Protein AF-A0AAQ4CU44-F1 (afdb_monomer)

Foldseek 3Di:
DKDKDKDWFFQAFAQAWDKIKIKIKIWFPDWDFDAAFEEEEEAEQAPQQQAWDADPVQPVQFDPWDAFLNDIGGDHDPVSVVVIDGRQLVLVLVLLLVVLVPDDQRYFYWYWYDFPDIHTLDDRHGSVVVNVSSVVDDHDYSAGQPQVNQQPDDAGLEYEYEDAHEHPDDDDQRDEHLHAYEYEHEADRYDQVVVLVVCQSRLHAYDYDPGSPCVNVVCCVVPPRIFRWASKWKAKDFPFDKAWLLHDDGRGRLGTHRGMWMTMIITTGGGQDWFWGMKMKIWTDDPNDIDIDIDTDTHGHAPDDVSRVVRGDVLSVLVNVLSNLLSVDDLVCPVVSLVSLCVSCVVNVDPVSNVLSVQLVVCHPPRNSNSNSSSVVSTD

Nearest PDB structures (foldseek):
  5a8j-assembly1_A-2  TM=8.311E-01  e=3.340E-29  Sulfolobus acidocaldarius
  4fx5-assembly1_A  TM=6.709E-01  e=7.670E-15  Catenulispora acidiphila DSM 44928
  7w6b-assembly1_A  TM=4.191E-01  e=3.645E-10  Streptococcus oralis ATCC 35037
  3mnm-assembly1_A  TM=6.272E-01  e=7.470E-02  Saccharomyces cerevisiae
  1gyv-assembly1_A  TM=5.325E-01  e=1.040E+00  Mus musculus

InterPro domains:
  IPR002035 von Willebrand factor, type A [PS50234] (38-223)
  IPR002035 von Willebrand factor, type A [SM00327] (36-227)
  IPR036465 von Willebrand factor A-like domain superfamily [G3DSA:3.40.50.410] (29-227)
  IPR036465 von Willebrand factor A-like domain superfamily [SSF53300] (36-224)
  IPR040929 Archaellum regulatory network B, C-terminal [PF18677] (335-380)

Mean predicted aligned error: 5.42 Å

Radius of gyration: 23.3 Å; Cα contacts (8 Å, |Δi|>4): 833; chains: 1; bounding box: 64×40×64 Å

Structure (mmCIF, N/CA/C/O backbone):
data_AF-A0AAQ4CU44-F1
#
_entry.id   AF-A0AAQ4CU44-F1
#
loop_
_atom_site.group_PDB
_atom_site.id
_atom_site.type_symbol
_atom_site.label_atom_id
_atom_site.label_alt_id
_atom_site.label_comp_id
_atom_site.label_asym_id
_atom_site.label_entity_id
_atom_site.label_seq_id
_atom_site.pdbx_PDB_ins_code
_atom_site.Cartn_x
_atom_site.Cartn_y
_atom_site.Cartn_z
_atom_site.occupancy
_atom_site.B_iso_or_equiv
_atom_site.auth_seq_id
_atom_site.auth_comp_id
_atom_site.auth_asym_id
_atom_site.auth_atom_id
_atom_site.pdbx_PDB_model_num
ATOM 1 N N . MET A 1 1 ? -12.295 -18.521 3.745 1.00 86.75 1 MET A N 1
ATOM 2 C CA . MET A 1 1 ? -13.221 -17.556 4.376 1.00 86.75 1 MET A CA 1
ATOM 3 C C . MET A 1 1 ? -12.389 -16.544 5.151 1.00 86.75 1 MET A C 1
ATOM 5 O O . MET A 1 1 ? -11.305 -16.906 5.614 1.00 86.75 1 MET A O 1
ATOM 9 N N . LEU A 1 2 ? -12.833 -15.290 5.227 1.00 95.06 2 LEU A N 1
ATOM 10 C CA . LEU A 1 2 ? -12.160 -14.257 6.019 1.00 95.06 2 LEU A CA 1
ATOM 11 C C . LEU A 1 2 ? -12.804 -14.137 7.401 1.00 95.06 2 LEU A C 1
ATOM 13 O O . LEU A 1 2 ? -14.016 -14.269 7.537 1.00 95.06 2 LEU A O 1
ATOM 17 N N . ASN A 1 3 ? -11.997 -13.829 8.411 1.00 96.38 3 ASN A N 1
ATOM 18 C CA . ASN A 1 3 ? -12.472 -13.456 9.735 1.00 96.38 3 ASN A CA 1
ATOM 19 C C . ASN A 1 3 ? -12.238 -11.957 9.953 1.00 96.38 3 ASN A C 1
ATOM 21 O O . ASN A 1 3 ? -11.119 -11.468 9.774 1.00 96.38 3 ASN A O 1
ATOM 25 N N . VAL A 1 4 ? -13.297 -11.248 10.345 1.00 97.69 4 VAL A N 1
ATOM 26 C CA . VAL A 1 4 ? -13.304 -9.801 10.583 1.00 97.69 4 VAL A CA 1
ATOM 27 C C . VAL A 1 4 ? -13.591 -9.541 12.058 1.00 97.69 4 VAL A C 1
ATOM 29 O O . VAL A 1 4 ? -14.670 -9.865 12.560 1.00 97.69 4 VAL A O 1
ATOM 32 N N . ILE A 1 5 ? -12.631 -8.926 12.746 1.00 97.56 5 ILE A N 1
ATOM 33 C CA . ILE A 1 5 ? -12.727 -8.548 14.158 1.00 97.56 5 ILE A CA 1
ATOM 34 C C . ILE A 1 5 ? -12.731 -7.026 14.243 1.00 97.56 5 ILE A C 1
ATOM 36 O O . ILE A 1 5 ? -11.793 -6.377 13.786 1.00 97.56 5 ILE A O 1
ATOM 40 N N . VAL A 1 6 ? -13.756 -6.458 14.871 1.00 97.19 6 VAL A N 1
ATOM 41 C CA . VAL A 1 6 ? -13.885 -5.012 15.073 1.00 97.19 6 VAL A CA 1
ATOM 42 C C . VAL A 1 6 ? -13.746 -4.719 16.556 1.00 97.19 6 VAL A C 1
ATOM 44 O O . VAL A 1 6 ? -14.452 -5.299 17.376 1.00 97.19 6 VAL A O 1
ATOM 47 N N . ASN A 1 7 ? -12.824 -3.826 16.899 1.00 96.81 7 ASN A N 1
ATOM 48 C CA . ASN A 1 7 ? -12.624 -3.357 18.264 1.00 96.81 7 ASN A CA 1
ATOM 49 C C . ASN A 1 7 ? -12.673 -1.833 18.282 1.00 96.81 7 ASN A C 1
ATOM 51 O O . ASN A 1 7 ? -12.310 -1.190 17.294 1.00 96.81 7 ASN A O 1
ATOM 55 N N . GLY A 1 8 ? -13.031 -1.254 19.420 1.00 97.19 8 GLY A N 1
ATOM 56 C CA . GLY A 1 8 ? -12.902 0.180 19.608 1.00 97.19 8 GLY A CA 1
ATOM 57 C C . GLY A 1 8 ? -12.552 0.564 21.031 1.00 97.19 8 GLY A C 1
ATOM 58 O O . GLY A 1 8 ? -12.696 -0.231 21.959 1.00 97.19 8 GLY A O 1
ATOM 59 N N . SER A 1 9 ? -12.029 1.778 21.176 1.00 97.75 9 SER A N 1
ATOM 60 C CA . SER A 1 9 ? -11.363 2.231 22.393 1.00 97.75 9 SER A CA 1
ATOM 61 C C . SER A 1 9 ? -12.300 2.453 23.566 1.00 97.75 9 SER A C 1
ATOM 63 O O . SER A 1 9 ? -11.836 2.547 24.694 1.00 97.75 9 SER A O 1
ATOM 65 N N . HIS A 1 10 ? -13.603 2.559 23.323 1.00 97.25 10 HIS A N 1
ATOM 66 C CA . HIS A 1 10 ? -14.595 2.742 24.371 1.00 97.25 10 HIS A CA 1
ATOM 67 C C . HIS A 1 10 ? -15.750 1.763 24.159 1.00 97.25 10 HIS A C 1
ATOM 69 O O . HIS A 1 10 ? -16.191 1.521 23.036 1.00 97.25 10 HIS A O 1
ATOM 75 N N . ARG A 1 11 ? -16.292 1.208 25.243 1.00 95.44 11 ARG A N 1
ATOM 76 C CA . ARG A 1 11 ? -17.598 0.513 25.201 1.00 95.44 11 ARG A CA 1
ATOM 77 C C . ARG A 1 11 ? -18.751 1.426 25.601 1.00 95.44 11 ARG A C 1
ATOM 79 O O . ARG A 1 11 ? -19.916 1.102 25.355 1.00 95.44 11 ARG A O 1
ATOM 86 N N . LYS A 1 12 ? -18.418 2.560 26.224 1.00 97.12 12 LYS A N 1
ATOM 87 C CA . LYS A 1 12 ? -19.369 3.522 26.759 1.00 97.12 12 LYS A CA 1
ATOM 88 C C . LYS A 1 12 ? -19.093 4.945 26.271 1.00 97.12 12 LYS A C 1
ATOM 90 O O . LYS A 1 12 ? -17.936 5.342 26.202 1.00 97.12 12 LYS A O 1
ATOM 95 N N . SER A 1 13 ? -20.139 5.710 25.971 1.00 96.62 13 SER A N 1
ATOM 96 C CA . SER A 1 13 ? -20.081 7.168 25.822 1.00 96.62 13 SER A CA 1
ATOM 97 C C . SER A 1 13 ? -20.330 7.853 27.167 1.00 96.62 13 SER A C 1
ATOM 99 O O . SER A 1 13 ? -20.777 7.216 28.125 1.00 96.62 13 SER A O 1
ATOM 101 N N . TYR A 1 14 ? -20.041 9.151 27.259 1.00 97.12 14 TYR A N 1
ATOM 102 C CA . TYR A 1 14 ? -20.272 9.924 28.478 1.00 97.12 14 TYR A CA 1
ATOM 103 C C . TYR A 1 14 ? -20.708 11.358 28.167 1.00 97.12 14 TYR A C 1
ATOM 105 O O . TYR A 1 14 ? -20.921 11.708 27.010 1.00 97.12 14 TYR A O 1
ATOM 113 N N . ASN A 1 15 ? -20.857 12.198 29.191 1.00 96.56 15 ASN A N 1
ATOM 114 C CA . ASN A 1 15 ? -21.455 13.531 29.092 1.00 96.56 15 ASN A CA 1
ATOM 115 C C . ASN A 1 15 ? -20.561 14.620 28.462 1.00 96.56 15 ASN A C 1
ATOM 117 O O . ASN A 1 15 ? -20.903 15.800 28.532 1.00 96.56 15 ASN A O 1
ATOM 121 N N . PHE A 1 16 ? -19.446 14.246 27.835 1.00 96.50 16 PHE A N 1
ATOM 122 C CA . PHE A 1 16 ? -18.562 15.138 27.086 1.00 96.50 16 PHE A CA 1
ATOM 123 C C . PHE A 1 16 ? -18.152 14.485 25.755 1.00 96.50 16 PHE A C 1
ATOM 125 O O . PHE A 1 16 ? -18.157 13.254 25.663 1.00 96.50 16 PHE A O 1
ATOM 132 N N . PRO A 1 17 ? -17.813 15.274 24.718 1.00 96.94 17 PRO A N 1
ATOM 133 C CA . PRO A 1 17 ? -17.377 14.722 23.442 1.00 96.94 17 PRO A CA 1
ATOM 134 C C . PRO A 1 17 ? -15.972 14.129 23.558 1.00 96.94 17 PRO A C 1
ATOM 136 O O . PRO A 1 17 ? -15.120 14.660 24.272 1.00 96.94 17 PRO A O 1
ATOM 139 N N . PHE A 1 18 ? -15.701 13.051 22.830 1.00 96.69 18 PHE A N 1
ATOM 140 C CA . PHE A 1 18 ? -14.385 12.416 22.832 1.00 96.69 18 PHE A CA 1
ATOM 141 C C . PHE A 1 18 ? -14.091 11.727 21.503 1.00 96.69 18 PHE A C 1
ATOM 143 O O . PHE A 1 18 ? -14.990 11.407 20.727 1.00 96.69 18 PHE A O 1
ATOM 150 N N . ARG A 1 19 ? -12.807 11.466 21.254 1.00 97.50 19 ARG A N 1
ATOM 151 C CA . ARG A 1 19 ? -12.363 10.721 20.079 1.00 97.50 19 ARG A CA 1
ATOM 152 C C . ARG A 1 19 ? -12.442 9.220 20.329 1.00 97.50 19 ARG A C 1
ATOM 154 O O . ARG A 1 19 ? -11.732 8.678 21.179 1.00 97.50 19 ARG A O 1
ATOM 161 N N . TYR A 1 20 ? -13.275 8.545 19.554 1.00 97.94 20 TYR A N 1
ATOM 162 C CA . TYR A 1 20 ? -13.390 7.097 19.538 1.00 97.94 20 TYR A CA 1
ATOM 163 C C . TYR A 1 20 ? -12.433 6.510 18.509 1.00 97.94 20 TYR A C 1
ATOM 165 O O . TYR A 1 20 ? -12.623 6.713 17.316 1.00 97.94 20 TYR A O 1
ATOM 173 N N . PHE A 1 21 ? -11.428 5.758 18.946 1.00 98.44 21 PHE A N 1
ATOM 174 C CA . PHE A 1 21 ? -10.536 5.026 18.049 1.00 98.44 21 PHE A CA 1
ATOM 175 C C . PHE A 1 21 ? -11.109 3.639 17.786 1.00 98.44 21 PHE A C 1
ATOM 177 O O . PHE A 1 21 ? -11.603 2.988 18.704 1.00 98.44 21 PHE A O 1
ATOM 184 N N . PHE A 1 22 ? -11.016 3.163 16.551 1.00 98.12 22 PHE A N 1
ATOM 185 C CA . PHE A 1 22 ? -11.393 1.804 16.186 1.00 98.12 22 PHE A CA 1
ATOM 186 C C . PHE A 1 22 ? -10.262 1.097 15.445 1.00 98.12 22 PHE A C 1
ATOM 188 O O . PHE A 1 22 ? -9.433 1.717 14.774 1.00 98.12 22 PHE A O 1
ATOM 195 N N . ARG A 1 23 ? -10.259 -0.230 15.567 1.00 97.62 23 ARG A N 1
ATOM 196 C CA . ARG A 1 23 ? -9.360 -1.138 14.861 1.00 97.62 23 ARG A CA 1
ATOM 197 C C . ARG A 1 23 ? -10.162 -2.289 14.275 1.00 97.62 23 ARG A C 1
ATOM 199 O O . ARG A 1 23 ? -10.775 -3.060 15.017 1.00 97.62 23 ARG A O 1
ATOM 206 N N . ILE A 1 24 ? -10.087 -2.446 12.961 1.00 98.12 24 ILE A N 1
ATOM 207 C CA . ILE A 1 24 ? -10.631 -3.593 12.234 1.00 98.12 24 ILE A CA 1
ATOM 208 C C . ILE A 1 24 ? -9.457 -4.499 11.872 1.00 98.12 24 ILE A C 1
ATOM 210 O O . ILE A 1 24 ? -8.475 -4.046 11.292 1.00 98.12 24 ILE A O 1
ATOM 214 N N . ILE A 1 25 ? -9.543 -5.772 12.241 1.00 97.31 25 ILE A N 1
ATOM 215 C CA . ILE A 1 25 ? -8.569 -6.803 11.890 1.00 97.31 25 ILE A CA 1
ATOM 216 C C . ILE A 1 25 ? -9.245 -7.756 10.919 1.00 97.31 25 ILE A C 1
ATOM 218 O O . ILE A 1 25 ? -10.275 -8.343 11.252 1.00 97.31 25 ILE A O 1
ATOM 222 N N . ILE A 1 26 ? -8.646 -7.934 9.748 1.00 97.44 26 ILE A N 1
ATOM 223 C CA . ILE A 1 26 ? -9.094 -8.893 8.741 1.00 97.44 26 ILE A CA 1
ATOM 224 C C . ILE A 1 26 ? -7.987 -9.919 8.579 1.00 97.44 26 ILE A C 1
ATOM 226 O O . ILE A 1 26 ? -6.835 -9.555 8.359 1.00 97.44 26 ILE A O 1
ATOM 230 N N . LYS A 1 27 ? -8.315 -11.201 8.716 1.00 96.44 27 LYS A N 1
ATOM 231 C CA . LYS A 1 27 ? -7.350 -12.282 8.504 1.00 96.44 27 LYS A CA 1
ATOM 232 C C . LYS A 1 27 ? -7.992 -13.447 7.759 1.00 96.44 27 LYS A C 1
ATOM 234 O O . LYS A 1 27 ? -9.174 -13.725 7.978 1.00 96.44 27 LYS A O 1
ATOM 239 N N . PRO A 1 28 ? -7.234 -14.152 6.915 1.00 95.81 28 PRO A N 1
ATOM 240 C CA . PRO A 1 28 ? -7.723 -15.368 6.300 1.00 95.81 28 PRO A CA 1
ATOM 241 C C . PRO A 1 28 ? -7.739 -16.521 7.301 1.00 95.81 28 PRO A C 1
ATOM 243 O O . PRO A 1 28 ? -6.828 -16.666 8.115 1.00 95.81 28 PRO A O 1
ATOM 246 N N . GLU A 1 29 ? -8.782 -17.345 7.247 1.00 94.00 29 GLU A N 1
ATOM 247 C CA . GLU A 1 29 ? -8.847 -18.590 8.027 1.00 94.00 29 GLU A CA 1
ATOM 248 C C . GLU A 1 29 ? -8.152 -19.747 7.314 1.00 94.00 29 GLU A C 1
ATOM 250 O O . GLU A 1 29 ? -7.602 -20.635 7.953 1.00 94.00 29 GLU A O 1
ATOM 255 N N . ASN A 1 30 ? -8.166 -19.711 5.983 1.00 93.06 30 ASN A N 1
ATOM 256 C CA . ASN A 1 30 ? -7.519 -20.676 5.111 1.00 93.06 30 ASN A CA 1
ATOM 257 C C . ASN A 1 30 ? -6.812 -19.921 3.991 1.00 93.06 30 ASN A C 1
ATOM 259 O O . ASN A 1 30 ? -7.290 -18.868 3.558 1.00 93.06 30 ASN A O 1
ATOM 263 N N . LEU A 1 31 ? -5.704 -20.483 3.519 1.00 94.12 31 LEU A N 1
ATOM 264 C CA . LEU A 1 31 ? -4.998 -20.004 2.342 1.00 94.12 31 LEU A CA 1
ATOM 265 C C . LEU A 1 31 ? -5.213 -20.980 1.187 1.00 94.12 31 LEU A C 1
ATOM 267 O O . LEU A 1 31 ? -5.265 -22.194 1.384 1.00 94.12 31 LEU A O 1
ATOM 271 N N . TYR A 1 32 ? -5.304 -20.436 -0.015 1.00 91.31 32 TYR A N 1
ATOM 272 C CA . TYR A 1 32 ? -5.484 -21.164 -1.260 1.00 91.31 32 TYR A CA 1
ATOM 273 C C . TYR A 1 32 ? -4.386 -20.752 -2.224 1.00 91.31 32 TYR A C 1
ATOM 275 O O . TYR A 1 32 ? -3.875 -19.634 -2.152 1.00 91.31 32 TYR A O 1
ATOM 283 N N . ARG A 1 33 ? -4.029 -21.645 -3.144 1.00 90.12 33 ARG A N 1
ATOM 284 C CA . ARG A 1 33 ? -3.106 -21.286 -4.215 1.00 90.12 33 ARG A CA 1
ATOM 285 C C . ARG A 1 33 ? -3.721 -20.161 -5.052 1.00 90.12 33 ARG A C 1
ATOM 287 O O . ARG A 1 33 ? -4.894 -20.230 -5.412 1.00 90.12 33 ARG A O 1
ATOM 294 N N . ARG A 1 34 ? -2.934 -19.128 -5.332 1.00 88.06 34 ARG A N 1
ATOM 295 C CA . ARG A 1 34 ? -3.282 -17.985 -6.177 1.00 88.06 34 ARG A CA 1
ATOM 296 C C . ARG A 1 34 ? -3.468 -18.468 -7.618 1.00 88.06 34 ARG A C 1
ATOM 298 O O . ARG A 1 34 ? -2.555 -19.074 -8.173 1.00 88.06 34 ARG A O 1
ATOM 305 N N . GLN A 1 35 ? -4.631 -18.192 -8.205 1.00 88.56 35 GLN A N 1
ATOM 306 C CA . GLN A 1 35 ? -4.972 -18.564 -9.583 1.00 88.56 35 GLN A CA 1
ATOM 307 C C . GLN A 1 35 ? -5.684 -17.408 -10.282 1.00 88.56 35 GLN A C 1
ATOM 309 O O . GLN A 1 35 ? -6.350 -16.604 -9.620 1.00 88.56 35 GLN A O 1
ATOM 314 N N . GLY A 1 36 ? -5.557 -17.327 -11.609 1.00 88.12 36 GLY A N 1
ATOM 315 C CA . GLY A 1 36 ? -6.254 -16.338 -12.433 1.00 88.12 36 GLY A CA 1
ATOM 316 C C . GLY A 1 36 ? -5.941 -14.883 -12.082 1.00 88.12 36 GLY A C 1
ATOM 317 O O . GLY A 1 36 ? -6.718 -14.003 -12.434 1.00 88.12 36 GLY A O 1
ATOM 318 N N . THR A 1 37 ? -4.840 -14.628 -11.369 1.00 89.88 37 THR A N 1
ATOM 319 C CA . THR A 1 37 ? -4.434 -13.280 -10.959 1.00 89.88 37 THR A CA 1
ATOM 320 C C . THR A 1 37 ? -3.845 -12.547 -12.147 1.00 89.88 37 THR A C 1
ATOM 322 O O . THR A 1 37 ? -3.004 -13.102 -12.858 1.00 89.88 37 THR A O 1
ATOM 325 N N . HIS A 1 38 ? -4.251 -11.298 -12.335 1.00 93.69 38 HIS A N 1
ATOM 326 C CA . HIS A 1 38 ? -3.621 -10.391 -13.279 1.00 93.69 38 HIS A CA 1
ATOM 327 C C . HIS A 1 38 ? -2.554 -9.555 -12.564 1.00 93.69 38 HIS A C 1
ATOM 329 O O . HIS A 1 38 ? -2.867 -8.793 -11.648 1.00 93.69 38 HIS A O 1
ATOM 335 N N . ILE A 1 39 ? -1.298 -9.710 -12.984 1.00 94.88 39 ILE A N 1
ATOM 336 C CA . ILE A 1 39 ? -0.155 -8.928 -12.507 1.00 94.88 39 ILE A CA 1
ATOM 337 C C . ILE A 1 39 ? 0.258 -7.969 -13.617 1.00 94.88 39 ILE A C 1
ATOM 339 O O . ILE A 1 39 ? 0.541 -8.387 -14.740 1.00 94.88 39 ILE A O 1
ATOM 343 N N . GLU A 1 40 ? 0.328 -6.688 -13.301 1.00 96.31 40 GLU A N 1
ATOM 344 C CA . GLU A 1 40 ? 0.744 -5.658 -14.238 1.00 96.31 40 GLU A CA 1
ATOM 345 C C . GLU A 1 40 ? 2.076 -5.049 -13.814 1.00 96.31 40 GLU A C 1
ATOM 347 O O . GLU A 1 40 ? 2.294 -4.728 -12.648 1.00 96.31 40 GLU A O 1
ATOM 352 N N . ILE A 1 41 ? 2.989 -4.909 -14.769 1.00 97.62 41 ILE A N 1
ATOM 353 C CA . ILE A 1 41 ? 4.314 -4.337 -14.550 1.00 97.62 41 ILE A CA 1
ATOM 354 C C . ILE A 1 41 ? 4.442 -3.100 -15.431 1.00 97.62 41 ILE A C 1
ATOM 356 O O . ILE A 1 41 ? 4.383 -3.198 -16.657 1.00 97.62 41 ILE A O 1
ATOM 360 N N . LEU A 1 42 ? 4.652 -1.947 -14.805 1.00 97.94 42 LEU A N 1
ATOM 361 C CA . LEU A 1 42 ? 5.105 -0.732 -15.464 1.00 97.94 42 LEU A CA 1
ATOM 362 C C . LEU A 1 42 ? 6.607 -0.600 -15.278 1.00 97.94 42 LEU A C 1
ATOM 364 O O . LEU A 1 42 ? 7.091 -0.391 -14.165 1.00 97.94 42 LEU A O 1
ATOM 368 N N . LEU A 1 43 ? 7.330 -0.711 -16.382 1.00 98.31 43 LEU A N 1
ATOM 369 C CA . LEU A 1 43 ? 8.771 -0.560 -16.424 1.00 98.31 43 LEU A CA 1
ATOM 370 C C . LEU A 1 43 ? 9.125 0.788 -17.042 1.00 98.31 43 LEU A C 1
ATOM 372 O O . LEU A 1 43 ? 8.837 1.035 -18.215 1.00 98.31 43 LEU A O 1
ATOM 376 N N . ASP A 1 44 ? 9.766 1.643 -16.259 1.00 98.00 44 ASP A N 1
ATOM 377 C CA . ASP A 1 44 ? 10.384 2.849 -16.786 1.00 98.00 44 ASP A CA 1
ATOM 378 C C . ASP A 1 44 ? 11.498 2.469 -17.768 1.00 98.00 44 ASP A C 1
ATOM 380 O O . ASP A 1 44 ? 12.320 1.582 -17.514 1.00 98.00 44 ASP A O 1
ATOM 384 N N . THR A 1 45 ? 11.485 3.116 -18.924 1.00 97.56 45 THR A N 1
ATOM 385 C CA . THR A 1 45 ? 12.448 2.922 -20.011 1.00 97.56 45 THR A CA 1
ATOM 386 C C . THR A 1 45 ? 13.062 4.237 -20.468 1.00 97.56 45 THR A C 1
ATOM 388 O O . THR A 1 45 ? 13.718 4.244 -21.517 1.00 97.56 45 THR A O 1
ATOM 391 N N . SER A 1 46 ? 12.862 5.315 -19.700 1.00 95.94 46 SER A N 1
ATOM 392 C CA . SER A 1 46 ? 13.481 6.620 -19.919 1.00 95.94 46 SER A CA 1
ATOM 393 C C . SER A 1 46 ? 15.003 6.514 -20.020 1.00 95.94 46 SER A C 1
ATOM 395 O O . SER A 1 46 ? 15.610 5.524 -19.600 1.00 95.94 46 SER A O 1
ATOM 397 N N . GLU A 1 47 ? 15.643 7.520 -20.617 1.00 91.38 47 GLU A N 1
ATOM 398 C CA . GLU A 1 47 ? 17.078 7.482 -20.911 1.00 91.38 47 GLU A CA 1
ATOM 399 C C . GLU A 1 47 ? 17.930 7.155 -19.666 1.00 91.38 47 GLU A C 1
ATOM 401 O O . GLU A 1 47 ? 18.869 6.365 -19.781 1.00 91.38 47 GLU A O 1
ATOM 406 N N . SER A 1 48 ? 17.562 7.651 -18.474 1.00 90.06 48 SER A N 1
ATOM 407 C CA . SER A 1 48 ? 18.251 7.393 -17.194 1.00 90.06 48 SER A CA 1
ATOM 408 C C . SER A 1 48 ? 18.381 5.905 -16.853 1.00 90.06 48 SER A C 1
ATOM 410 O O . SER A 1 48 ? 19.442 5.466 -16.397 1.00 90.06 48 SER A O 1
ATOM 412 N N . MET A 1 49 ? 17.365 5.096 -17.167 1.00 93.19 49 MET A N 1
ATOM 413 C CA . MET A 1 49 ? 17.362 3.652 -16.910 1.00 93.19 49 MET A CA 1
ATOM 414 C C . MET A 1 49 ? 18.437 2.902 -17.712 1.00 93.19 49 MET A C 1
ATOM 416 O O . MET A 1 49 ? 18.872 1.816 -17.314 1.00 93.19 49 MET A O 1
ATOM 420 N N . TRP A 1 50 ? 18.889 3.459 -18.839 1.00 91.00 50 TRP A N 1
ATOM 421 C CA . TRP A 1 50 ? 19.846 2.822 -19.753 1.00 91.00 50 TRP A CA 1
ATOM 422 C C . TRP A 1 50 ? 21.303 3.135 -19.446 1.00 91.00 50 TRP A C 1
ATOM 424 O O . TRP A 1 50 ? 22.187 2.571 -20.099 1.00 91.00 50 TRP A O 1
ATOM 434 N N . TYR A 1 51 ? 21.560 3.990 -18.461 1.0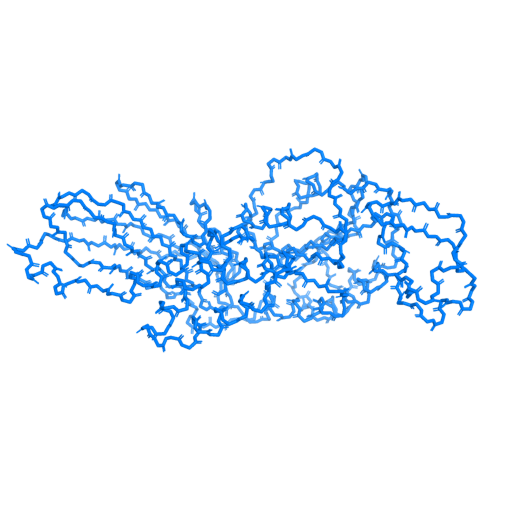0 82.19 51 TYR A N 1
ATOM 435 C CA . TYR A 1 51 ? 22.909 4.342 -18.065 1.00 82.19 51 TYR A CA 1
ATOM 436 C C . TYR A 1 51 ? 23.368 3.563 -16.844 1.00 82.19 51 TYR A C 1
ATOM 438 O O . TYR A 1 51 ? 22.611 3.222 -15.932 1.00 82.19 51 TYR A O 1
ATOM 446 N N . SER A 1 52 ? 24.657 3.264 -16.860 1.00 78.75 52 SER A N 1
ATOM 447 C CA . SER A 1 52 ? 25.345 2.653 -15.743 1.00 78.75 52 SER A CA 1
ATOM 448 C C . SER A 1 52 ? 25.847 3.724 -14.778 1.00 78.75 52 SER A C 1
ATOM 450 O O . SER A 1 52 ? 26.387 4.743 -15.201 1.00 78.75 52 SER A O 1
ATOM 452 N N . GLU A 1 53 ? 25.718 3.474 -13.476 1.00 72.88 53 GLU A N 1
ATOM 453 C CA . GLU A 1 53 ? 26.278 4.358 -12.451 1.00 72.88 53 GLU A CA 1
ATOM 454 C C . GLU A 1 53 ? 27.783 4.142 -12.311 1.00 72.88 53 GLU A C 1
ATOM 456 O O . GLU A 1 53 ? 28.238 3.043 -11.982 1.00 72.88 53 GLU A O 1
ATOM 461 N N . ILE A 1 54 ? 28.548 5.209 -12.528 1.00 72.12 54 ILE A N 1
ATOM 462 C CA . ILE A 1 54 ? 30.008 5.176 -12.558 1.00 72.12 54 ILE A CA 1
ATOM 463 C C . ILE A 1 54 ? 30.550 5.438 -11.154 1.00 72.12 54 ILE A C 1
ATOM 465 O O . ILE A 1 54 ? 30.160 6.430 -10.530 1.00 72.12 54 ILE A O 1
ATOM 469 N N . PRO A 1 55 ? 31.456 4.589 -10.636 1.00 73.50 55 PRO A N 1
ATOM 470 C CA . PRO A 1 55 ? 32.060 4.835 -9.336 1.00 73.50 55 PRO A CA 1
ATOM 471 C C . PRO A 1 55 ? 32.793 6.191 -9.308 1.00 73.50 55 PRO A C 1
ATOM 473 O O . PRO A 1 55 ? 33.462 6.533 -10.287 1.00 73.50 55 PRO A O 1
ATOM 476 N N . PRO A 1 56 ? 32.729 6.955 -8.198 1.00 77.44 56 PRO A N 1
ATOM 477 C CA . PRO A 1 56 ? 33.314 8.298 -8.119 1.00 77.44 56 PRO A CA 1
ATOM 478 C C . PRO A 1 56 ? 34.802 8.361 -8.484 1.00 77.44 56 PRO A C 1
ATOM 480 O O . PRO A 1 56 ? 35.255 9.330 -9.086 1.00 77.44 56 PRO A O 1
ATOM 483 N N . GLU A 1 57 ? 35.558 7.308 -8.169 1.00 80.19 57 GLU A N 1
ATOM 484 C CA . GLU A 1 57 ? 36.982 7.169 -8.504 1.00 80.19 57 GLU A CA 1
ATOM 485 C C . GLU A 1 57 ? 37.271 7.132 -10.017 1.00 80.19 57 GLU A C 1
ATOM 487 O O . GLU A 1 57 ? 38.393 7.424 -10.429 1.00 80.19 57 GLU A O 1
ATOM 492 N N . TYR A 1 58 ? 36.262 6.834 -10.847 1.00 80.44 58 TYR A N 1
ATOM 493 C CA . TYR A 1 58 ? 36.362 6.844 -12.308 1.00 80.44 58 TYR A CA 1
ATOM 494 C C . TYR A 1 58 ? 35.624 8.019 -12.966 1.00 80.44 58 TYR A C 1
ATOM 496 O O . TYR A 1 58 ? 35.655 8.143 -14.190 1.00 80.44 58 TYR A O 1
ATOM 504 N N . ALA A 1 59 ? 34.984 8.902 -12.191 1.00 76.62 59 ALA A N 1
ATOM 505 C CA . ALA A 1 59 ? 34.170 9.994 -12.731 1.00 76.62 59 ALA A CA 1
ATOM 506 C C . ALA A 1 59 ? 34.973 10.945 -13.640 1.00 76.62 59 ALA A C 1
ATOM 508 O O . ALA A 1 59 ? 34.458 11.401 -14.657 1.00 76.62 59 ALA A O 1
ATOM 509 N N . SER A 1 60 ? 36.254 11.173 -13.327 1.00 80.56 60 SER A N 1
ATOM 510 C CA . SER A 1 60 ? 37.162 12.041 -14.093 1.00 80.56 60 SER A CA 1
ATOM 511 C C . SER A 1 60 ? 37.512 11.528 -15.494 1.00 80.56 60 SER A C 1
ATOM 513 O O . SER A 1 60 ? 38.057 12.288 -16.292 1.00 80.56 60 SER A O 1
ATOM 515 N N . TYR A 1 61 ? 37.204 10.266 -15.807 1.00 80.50 61 TYR A N 1
ATOM 516 C CA . TYR A 1 61 ? 37.374 9.703 -17.150 1.00 80.50 61 TYR A CA 1
ATOM 517 C C . TYR A 1 61 ? 36.149 9.921 -18.049 1.00 80.50 61 TYR A C 1
ATOM 519 O O . TYR A 1 61 ? 36.170 9.502 -19.206 1.00 80.50 61 TYR A O 1
ATOM 527 N N . GLY A 1 62 ? 35.088 10.545 -17.524 1.00 78.88 62 GLY A N 1
ATOM 528 C CA . GLY A 1 62 ? 33.883 10.873 -18.273 1.00 78.88 62 GLY A CA 1
ATOM 529 C C . GLY A 1 62 ? 34.141 11.954 -19.320 1.00 78.88 62 GLY A C 1
ATOM 530 O O . GLY A 1 62 ? 34.835 12.939 -19.077 1.00 78.88 62 GLY A O 1
ATOM 531 N N . THR A 1 63 ? 33.557 11.774 -20.497 1.00 78.81 63 THR A N 1
ATOM 532 C CA . THR A 1 63 ? 33.570 12.737 -21.605 1.00 78.81 63 THR A CA 1
ATOM 533 C C . THR A 1 63 ? 32.141 12.967 -22.098 1.00 78.81 63 THR A C 1
ATOM 535 O O . THR A 1 63 ? 31.256 12.173 -21.799 1.00 78.81 63 THR A O 1
ATOM 538 N N . ASN A 1 64 ? 31.879 14.064 -22.817 1.00 82.75 64 ASN A N 1
ATOM 539 C CA . ASN A 1 64 ? 30.557 14.357 -23.402 1.00 82.75 64 ASN A CA 1
ATOM 540 C C . ASN A 1 64 ? 29.372 14.300 -22.406 1.00 82.75 64 ASN A C 1
ATOM 542 O O . ASN A 1 64 ? 28.280 13.851 -22.755 1.00 82.75 64 ASN A O 1
ATOM 546 N N . CYS A 1 65 ? 29.588 14.762 -21.170 1.00 82.12 65 CYS A N 1
ATOM 547 C CA . CYS A 1 65 ? 28.602 14.717 -20.091 1.00 82.12 65 CYS A CA 1
ATOM 548 C C . CYS A 1 65 ? 27.342 15.553 -20.377 1.00 82.12 65 CYS A C 1
ATOM 550 O O . CYS A 1 65 ? 27.421 16.667 -20.901 1.00 82.12 65 CYS A O 1
ATOM 552 N N . LYS A 1 66 ? 26.174 15.030 -19.994 1.00 81.56 66 LYS A N 1
ATOM 553 C CA . LYS A 1 66 ? 24.858 15.681 -20.081 1.00 81.56 66 LYS A CA 1
ATOM 554 C C . LYS A 1 66 ? 24.075 15.439 -18.795 1.00 81.56 66 LYS A C 1
ATOM 556 O O . LYS A 1 66 ? 24.227 14.398 -18.173 1.00 81.56 66 LYS A O 1
ATOM 561 N N . VAL A 1 67 ? 23.211 16.375 -18.412 1.00 76.25 67 VAL A N 1
ATOM 562 C CA . VAL A 1 67 ? 22.317 16.197 -17.258 1.00 76.25 67 VAL A CA 1
ATOM 563 C C . VAL A 1 67 ? 20.979 15.639 -17.735 1.00 76.25 67 VAL A C 1
ATOM 565 O O . VAL A 1 67 ? 20.324 16.270 -18.563 1.00 76.25 67 VAL A O 1
ATOM 568 N N . ILE A 1 68 ? 20.582 14.477 -17.213 1.00 70.75 68 ILE A N 1
ATOM 569 C CA . ILE A 1 68 ? 19.307 13.798 -17.492 1.00 70.75 68 ILE A CA 1
ATOM 570 C C . ILE A 1 68 ? 18.689 13.419 -16.139 1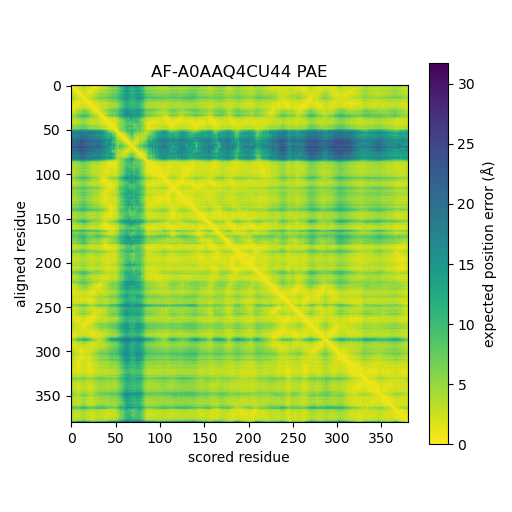.00 70.75 68 ILE A C 1
ATOM 572 O O . ILE A 1 68 ? 19.355 12.810 -15.305 1.00 70.75 68 ILE A O 1
ATOM 576 N N . ASP A 1 69 ? 17.448 13.845 -15.884 1.00 61.38 69 ASP A N 1
ATOM 577 C CA . ASP A 1 69 ? 16.713 13.614 -14.624 1.00 61.38 69 ASP A CA 1
ATOM 578 C C . ASP A 1 69 ? 17.486 13.974 -13.340 1.00 61.38 69 ASP A C 1
ATOM 580 O O . ASP A 1 69 ? 17.364 13.342 -12.292 1.00 61.38 69 ASP A O 1
ATOM 584 N N . GLY A 1 70 ? 18.303 15.031 -13.413 1.00 64.38 70 GLY A N 1
ATOM 585 C CA . GLY A 1 70 ? 19.115 15.517 -12.293 1.00 64.38 70 GLY A CA 1
ATOM 586 C C . GLY A 1 70 ? 20.395 14.712 -12.028 1.00 64.38 70 GLY A C 1
ATOM 587 O O . GLY A 1 70 ? 21.157 15.081 -11.133 1.00 64.38 70 GLY A O 1
ATOM 588 N N . GLY A 1 71 ? 20.661 13.658 -12.805 1.00 66.88 71 GLY A N 1
ATOM 589 C CA . GLY A 1 71 ? 21.935 12.940 -12.835 1.00 66.88 71 GLY A CA 1
ATOM 590 C C . GLY A 1 71 ? 22.834 13.424 -13.975 1.00 66.88 71 GLY A C 1
ATOM 591 O O . GLY A 1 71 ? 22.359 13.680 -15.078 1.00 66.88 71 GLY A O 1
ATOM 592 N N . GLU A 1 72 ? 24.139 13.557 -13.722 1.00 75.38 72 GLU A N 1
ATOM 593 C CA . GLU A 1 72 ? 25.132 13.769 -14.782 1.00 75.38 72 GLU A CA 1
ATOM 594 C C . GLU A 1 72 ? 25.502 12.423 -15.409 1.00 75.38 72 GLU A C 1
ATOM 596 O O . GLU A 1 72 ? 25.876 11.473 -14.720 1.00 75.38 72 GLU A O 1
ATOM 601 N N . ILE A 1 73 ? 25.380 12.349 -16.727 1.00 72.75 73 ILE A N 1
ATOM 602 C CA . ILE A 1 73 ? 25.587 11.153 -17.526 1.00 72.75 73 ILE A CA 1
ATOM 603 C C . ILE A 1 73 ? 26.674 11.445 -18.551 1.00 72.75 73 ILE A C 1
ATOM 605 O O . ILE A 1 73 ? 26.503 12.317 -19.399 1.00 72.75 73 ILE A O 1
ATOM 609 N N . CYS A 1 74 ? 27.779 10.705 -18.493 1.00 77.19 74 CYS A N 1
ATOM 610 C CA . CYS A 1 74 ? 28.926 10.872 -19.384 1.00 77.19 74 CYS A CA 1
ATOM 611 C C . CYS A 1 74 ? 29.209 9.606 -20.203 1.00 77.19 74 CYS A C 1
ATOM 613 O O . CYS A 1 74 ? 28.795 8.500 -19.855 1.00 77.19 74 CYS A O 1
ATOM 615 N N . GLU A 1 75 ? 29.968 9.767 -21.281 1.00 79.44 75 GLU A N 1
ATOM 616 C CA . GLU A 1 75 ? 30.587 8.684 -22.040 1.00 79.44 75 GLU A CA 1
ATOM 617 C C . GLU A 1 75 ? 31.919 8.288 -21.394 1.00 79.44 75 GLU A C 1
ATOM 619 O O . GLU A 1 75 ? 32.725 9.154 -21.047 1.00 79.44 75 GLU A O 1
ATOM 624 N N . TYR A 1 76 ? 32.173 6.983 -21.260 1.00 79.19 76 TYR A N 1
ATOM 625 C CA . TYR A 1 76 ? 33.369 6.456 -20.597 1.00 79.19 76 TYR A CA 1
ATOM 626 C C . TYR A 1 76 ? 34.165 5.506 -21.499 1.00 79.19 76 TYR A C 1
ATOM 628 O O . TYR A 1 76 ? 33.580 4.813 -22.335 1.00 79.19 76 TYR A O 1
ATOM 636 N N . PRO A 1 77 ? 35.496 5.417 -21.311 1.00 78.94 77 PRO A N 1
ATOM 637 C CA . PRO A 1 77 ? 36.319 4.398 -21.954 1.00 78.94 77 PRO A CA 1
ATOM 638 C C . PRO A 1 77 ? 35.852 2.970 -21.630 1.00 78.94 77 PRO A C 1
ATOM 640 O O . PRO A 1 77 ? 35.475 2.678 -20.497 1.00 78.94 77 PRO A O 1
ATOM 643 N N . GLU A 1 78 ? 35.981 2.047 -22.590 1.00 79.25 78 GLU A N 1
ATOM 644 C CA . GLU A 1 78 ? 35.484 0.663 -22.475 1.00 79.25 78 GLU A CA 1
ATOM 645 C C . GLU A 1 78 ? 35.993 -0.078 -21.221 1.00 79.25 78 GLU A C 1
ATOM 647 O O . GLU A 1 78 ? 35.268 -0.843 -20.587 1.00 79.25 78 GLU A O 1
ATOM 652 N N . TRP A 1 79 ? 37.241 0.181 -20.815 1.00 80.88 79 TRP A N 1
ATOM 653 C CA . TRP A 1 79 ? 37.842 -0.456 -19.642 1.00 80.88 79 TRP A CA 1
ATOM 654 C C . TRP A 1 79 ? 37.165 -0.061 -18.326 1.00 80.88 79 TRP A C 1
ATOM 656 O O . TRP A 1 79 ? 37.186 -0.865 -17.393 1.00 80.88 79 TRP A O 1
ATOM 666 N N . VAL A 1 80 ? 36.559 1.132 -18.253 1.00 77.25 80 VAL A N 1
ATOM 667 C CA . VAL A 1 80 ? 35.852 1.600 -17.055 1.00 77.25 80 VAL A CA 1
ATOM 668 C C . VAL A 1 80 ? 34.696 0.656 -16.773 1.00 77.25 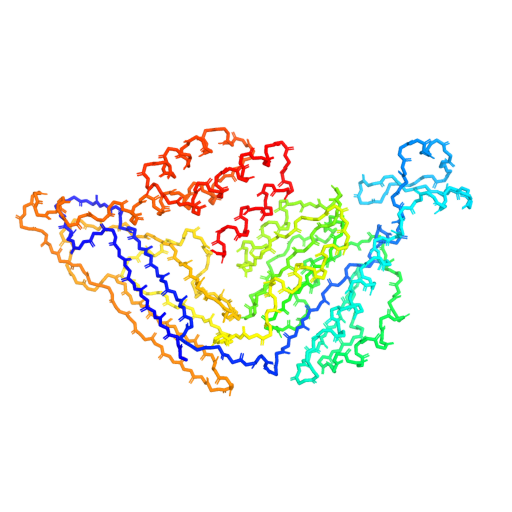80 VAL A C 1
ATOM 670 O O . VAL A 1 80 ? 34.579 0.208 -15.640 1.00 77.25 80 VAL A O 1
ATOM 673 N N . PHE A 1 81 ? 33.945 0.234 -17.802 1.00 71.88 81 PHE A N 1
ATOM 674 C CA . PHE A 1 81 ? 32.772 -0.648 -17.686 1.00 71.88 81 PHE A CA 1
ATOM 675 C C . PHE A 1 81 ? 33.037 -2.000 -17.010 1.00 71.88 81 PHE A C 1
ATOM 677 O O . PHE A 1 81 ? 32.093 -2.623 -16.535 1.00 71.88 81 PHE A O 1
ATOM 684 N N . LYS A 1 82 ? 34.297 -2.434 -16.867 1.00 73.69 82 LYS A N 1
ATOM 685 C CA . LYS A 1 82 ? 34.653 -3.610 -16.047 1.00 73.69 82 LYS A CA 1
ATOM 686 C C . LYS A 1 82 ? 34.387 -3.414 -14.550 1.00 73.69 82 LYS A C 1
ATOM 688 O O . LYS A 1 82 ? 34.302 -4.395 -13.818 1.00 73.69 82 LYS A O 1
ATOM 693 N N . TYR A 1 83 ? 34.276 -2.166 -14.107 1.00 73.81 83 TYR A N 1
ATOM 694 C CA . TYR A 1 83 ? 34.101 -1.758 -12.712 1.00 73.81 83 TYR A CA 1
ATOM 695 C C . TYR A 1 83 ? 32.753 -1.074 -12.465 1.00 73.81 83 TYR A C 1
ATOM 697 O O . TYR A 1 83 ? 32.492 -0.592 -11.364 1.00 73.81 83 TYR A O 1
ATOM 705 N N . VAL A 1 84 ? 31.899 -1.007 -13.487 1.00 74.31 84 VAL A N 1
ATOM 706 C CA . VAL A 1 84 ? 30.630 -0.284 -13.440 1.00 74.31 84 VAL A CA 1
ATOM 707 C C . VAL A 1 84 ? 29.500 -1.278 -13.254 1.00 74.31 84 VAL A C 1
ATOM 709 O O . VAL A 1 84 ? 29.501 -2.365 -13.833 1.00 74.31 84 VAL A O 1
ATOM 712 N N . LYS A 1 85 ? 28.505 -0.897 -12.455 1.00 78.19 85 LYS A N 1
ATOM 713 C CA . LYS A 1 85 ? 27.270 -1.670 -12.368 1.00 78.19 85 LYS A CA 1
ATOM 714 C C . LYS A 1 85 ? 26.587 -1.719 -13.743 1.00 78.19 85 LYS A C 1
ATOM 716 O O . LYS A 1 85 ? 26.619 -0.722 -14.474 1.00 78.19 85 LYS A O 1
ATOM 721 N N . PRO A 1 86 ? 25.944 -2.841 -14.107 1.00 84.69 86 PRO A N 1
ATOM 722 C CA . PRO A 1 86 ? 25.142 -2.892 -15.323 1.00 84.69 86 PRO A CA 1
ATOM 723 C C . PRO A 1 86 ? 24.055 -1.804 -15.286 1.00 84.69 86 PRO A C 1
ATOM 725 O O . PRO A 1 86 ? 23.628 -1.416 -14.190 1.00 84.69 86 PRO A O 1
ATOM 728 N N . PRO A 1 87 ? 23.588 -1.309 -16.444 1.00 89.31 87 PRO A N 1
ATOM 729 C CA . PRO A 1 87 ? 22.493 -0.348 -16.496 1.00 89.31 87 PRO A CA 1
ATOM 730 C C . PRO A 1 87 ? 21.279 -0.822 -15.696 1.00 89.31 87 PRO A C 1
ATOM 732 O O . PRO A 1 87 ? 20.988 -2.023 -15.652 1.00 89.31 87 PRO A O 1
ATOM 735 N N . LYS A 1 88 ? 20.537 0.107 -15.087 1.00 93.00 88 LYS A N 1
ATOM 736 C CA . LYS A 1 88 ? 19.368 -0.237 -14.257 1.00 93.00 88 LYS A CA 1
ATOM 737 C C . LYS A 1 88 ? 18.329 -1.030 -15.045 1.00 93.00 88 LYS A C 1
ATOM 739 O O . LYS A 1 88 ? 17.770 -1.984 -14.514 1.00 93.00 88 LYS A O 1
ATOM 744 N N . ILE A 1 89 ? 18.136 -0.719 -16.327 1.00 95.38 89 ILE A N 1
ATOM 745 C CA . ILE A 1 89 ? 17.243 -1.475 -17.206 1.00 95.38 89 ILE A CA 1
ATOM 746 C C . ILE A 1 89 ? 17.675 -2.937 -17.346 1.00 95.38 89 ILE A C 1
ATOM 748 O O . ILE A 1 89 ? 16.832 -3.826 -17.315 1.00 95.38 89 ILE A O 1
ATOM 752 N N . GLN A 1 90 ? 18.978 -3.222 -17.426 1.00 93.75 90 GLN A N 1
ATOM 753 C CA . GLN A 1 90 ? 19.464 -4.597 -17.510 1.00 93.75 90 GLN A CA 1
ATOM 754 C C . GLN A 1 90 ? 19.186 -5.346 -16.202 1.00 93.75 90 GLN A C 1
ATOM 756 O O . GLN A 1 90 ? 18.666 -6.460 -16.242 1.00 93.75 90 GLN A O 1
ATOM 761 N N . GLN A 1 91 ? 19.447 -4.709 -15.056 1.00 94.56 91 GLN A N 1
ATOM 762 C CA . GLN A 1 91 ? 19.115 -5.275 -13.745 1.00 94.56 91 GLN A CA 1
ATOM 763 C C . GLN A 1 91 ? 17.601 -5.527 -13.612 1.00 94.56 91 GLN A C 1
ATOM 765 O O . GLN A 1 91 ? 17.188 -6.587 -13.143 1.00 94.56 91 GLN A O 1
ATOM 770 N N . ALA A 1 92 ? 16.765 -4.592 -14.085 1.00 96.19 92 ALA A N 1
ATOM 771 C CA . ALA A 1 92 ? 15.310 -4.737 -14.106 1.00 96.19 92 ALA A CA 1
ATOM 772 C C . ALA A 1 92 ? 14.893 -5.962 -14.924 1.00 96.19 92 ALA A C 1
ATOM 774 O O . ALA A 1 92 ? 14.129 -6.791 -14.439 1.00 96.19 92 ALA A O 1
ATOM 775 N N . LEU A 1 93 ? 15.418 -6.111 -16.143 1.00 97.19 93 LEU A N 1
ATOM 776 C CA . LEU A 1 93 ? 15.095 -7.236 -17.020 1.00 97.19 93 LEU A CA 1
ATOM 777 C C . LEU A 1 93 ? 15.553 -8.575 -16.431 1.00 97.19 93 LEU A C 1
ATOM 779 O O . LEU A 1 93 ? 14.821 -9.557 -16.530 1.00 97.19 93 LEU A O 1
ATOM 783 N N . GLU A 1 94 ? 16.724 -8.639 -15.796 1.00 95.81 94 GLU A N 1
ATOM 784 C CA . GLU A 1 94 ? 17.206 -9.850 -15.114 1.00 95.81 94 GLU A CA 1
ATOM 785 C C . GLU A 1 94 ? 16.323 -10.231 -13.918 1.00 95.81 94 GLU A C 1
ATOM 787 O O . GLU A 1 94 ? 15.946 -11.397 -13.767 1.00 95.81 94 GLU A O 1
ATOM 792 N N . ALA A 1 95 ? 15.916 -9.255 -13.107 1.00 96.38 95 ALA A N 1
ATOM 793 C CA . ALA A 1 95 ? 14.971 -9.481 -12.021 1.00 96.38 95 ALA A CA 1
ATOM 794 C C . ALA A 1 95 ? 13.583 -9.895 -12.541 1.00 96.38 95 ALA A C 1
ATOM 796 O O . ALA A 1 95 ? 12.983 -10.830 -12.009 1.00 96.38 95 ALA A O 1
ATOM 797 N N . LEU A 1 96 ? 13.092 -9.262 -13.612 1.00 97.62 96 LEU A N 1
ATOM 798 C CA . LEU A 1 96 ? 11.819 -9.604 -14.244 1.00 97.62 96 LEU A CA 1
ATOM 799 C C . LEU A 1 96 ? 11.826 -11.017 -14.826 1.00 97.62 96 LEU A C 1
ATOM 801 O O . LEU A 1 96 ? 10.830 -11.714 -14.675 1.00 97.62 96 LEU A O 1
ATOM 805 N N . LYS A 1 97 ? 12.936 -11.489 -15.411 1.00 97.69 97 LYS A N 1
ATOM 806 C CA . LYS A 1 97 ? 13.060 -12.892 -15.852 1.00 97.69 97 LYS A CA 1
ATOM 807 C C . LYS A 1 97 ? 12.772 -13.855 -14.701 1.00 97.69 97 LYS A C 1
ATOM 809 O O . LYS A 1 97 ? 11.897 -14.706 -14.821 1.00 97.69 97 LYS A O 1
ATOM 814 N N . ARG A 1 98 ? 13.423 -13.641 -13.552 1.00 97.12 98 ARG A N 1
ATOM 815 C CA . ARG A 1 98 ? 13.222 -14.455 -12.340 1.00 97.12 98 ARG A CA 1
ATOM 816 C C . ARG A 1 98 ? 11.789 -14.369 -11.815 1.00 97.12 98 ARG A C 1
ATOM 818 O O . ARG A 1 98 ? 11.236 -15.373 -11.378 1.00 97.12 98 ARG A O 1
ATOM 825 N N . ILE A 1 99 ? 11.183 -13.179 -11.850 1.00 96.31 99 ILE A N 1
ATOM 826 C CA . ILE A 1 99 ? 9.781 -12.974 -11.454 1.00 96.31 99 ILE A CA 1
ATOM 827 C C . ILE A 1 99 ? 8.844 -13.773 -12.365 1.00 96.31 99 ILE A C 1
ATOM 829 O O . ILE A 1 99 ? 8.002 -14.515 -11.869 1.00 96.31 99 ILE A O 1
ATOM 833 N N . LEU A 1 100 ? 9.000 -13.665 -13.685 1.00 96.81 100 LEU A N 1
ATOM 834 C CA . LEU A 1 100 ? 8.141 -14.347 -14.657 1.00 96.81 100 LEU A CA 1
ATOM 835 C C . LEU A 1 100 ? 8.288 -15.871 -14.601 1.00 96.81 100 LEU A C 1
ATOM 837 O O . LEU A 1 100 ? 7.299 -16.577 -14.765 1.00 96.81 100 LEU A O 1
ATOM 841 N N . GLU A 1 101 ? 9.489 -16.378 -14.323 1.00 95.75 101 GLU A N 1
ATOM 842 C CA . GLU A 1 101 ? 9.736 -17.806 -14.079 1.00 95.75 101 GLU A CA 1
ATOM 843 C C . GLU A 1 101 ? 9.091 -18.307 -12.777 1.00 95.75 101 GLU A C 1
ATOM 845 O O . GLU A 1 101 ? 8.738 -19.482 -12.673 1.00 95.75 101 GLU A O 1
ATOM 850 N N . TYR A 1 102 ? 8.927 -17.428 -11.785 1.00 94.38 102 TYR A N 1
ATOM 851 C CA . TYR A 1 102 ? 8.317 -17.753 -10.496 1.00 94.38 102 TYR A CA 1
ATOM 852 C C . TYR A 1 102 ? 6.780 -17.714 -10.526 1.00 94.38 102 TYR A C 1
ATOM 854 O O . TYR A 1 102 ? 6.133 -18.444 -9.774 1.00 94.38 102 TYR A O 1
ATOM 862 N N . ILE A 1 103 ? 6.175 -16.878 -11.377 1.00 92.94 103 ILE A N 1
ATOM 863 C CA . ILE A 1 103 ? 4.713 -16.751 -11.463 1.00 92.94 103 ILE A CA 1
ATOM 864 C C . ILE A 1 103 ? 4.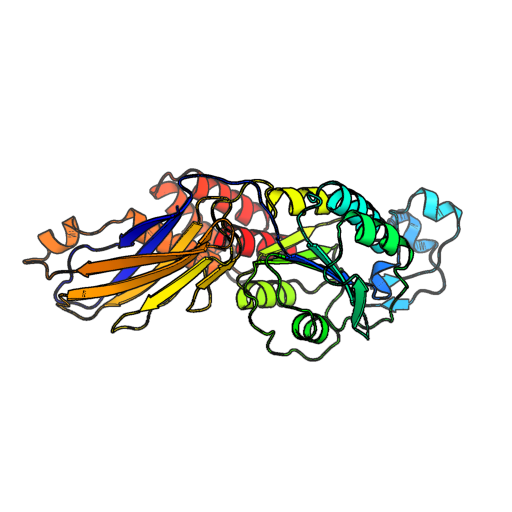096 -18.053 -12.017 1.00 92.94 103 ILE A C 1
ATOM 866 O O . ILE A 1 103 ? 4.466 -18.492 -13.108 1.00 92.94 103 ILE A O 1
ATOM 870 N N . PRO A 1 104 ? 3.108 -18.659 -11.325 1.00 91.00 104 PRO A N 1
ATOM 871 C CA . PRO A 1 104 ? 2.423 -19.849 -11.826 1.00 91.00 104 PRO A CA 1
ATOM 872 C C . PRO A 1 104 ? 1.716 -19.613 -13.170 1.00 91.00 104 PRO A C 1
ATOM 874 O O . PRO A 1 104 ? 1.138 -18.552 -13.402 1.00 91.00 104 PRO A O 1
ATOM 877 N N . ALA A 1 105 ? 1.726 -20.630 -14.037 1.00 91.19 105 ALA A N 1
ATOM 878 C CA . ALA A 1 105 ? 1.254 -20.541 -15.424 1.00 91.19 105 ALA A CA 1
ATOM 879 C C . ALA A 1 105 ? -0.256 -20.269 -15.593 1.00 91.19 105 ALA A C 1
ATOM 881 O O . ALA A 1 105 ? -0.685 -19.918 -16.689 1.00 91.19 105 ALA A O 1
ATOM 882 N N . ASP A 1 106 ? -1.054 -20.443 -14.539 1.00 91.81 106 ASP A N 1
ATOM 883 C CA . ASP A 1 106 ? -2.490 -20.147 -14.487 1.00 91.81 106 ASP A CA 1
ATOM 884 C C . ASP A 1 106 ? -2.802 -18.692 -14.082 1.00 91.81 106 ASP A C 1
ATOM 886 O O . ASP A 1 106 ? -3.966 -18.342 -13.873 1.00 91.81 106 ASP A O 1
ATOM 890 N N . ASN A 1 107 ? -1.780 -17.837 -13.983 1.00 92.12 107 ASN A N 1
ATOM 891 C CA . ASN A 1 107 ? -1.903 -16.388 -13.815 1.00 92.12 107 ASN A CA 1
ATOM 892 C C . ASN A 1 107 ? -1.542 -15.646 -15.112 1.00 92.12 107 ASN A C 1
ATOM 894 O O . ASN A 1 107 ? -0.947 -16.212 -16.030 1.00 92.12 107 ASN A O 1
ATOM 898 N N . TYR A 1 108 ? -1.889 -14.363 -15.173 1.00 95.44 108 TYR A N 1
ATOM 899 C CA . TYR A 1 108 ? -1.691 -13.510 -16.341 1.00 95.44 108 TYR A CA 1
ATOM 900 C C . TYR A 1 108 ? -0.765 -12.347 -16.017 1.00 95.44 108 TYR A C 1
ATOM 902 O O . TYR A 1 108 ? -0.816 -11.784 -14.923 1.00 95.44 108 TYR A O 1
ATOM 910 N N . VAL A 1 109 ? 0.041 -11.954 -17.000 1.00 96.88 109 VAL A N 1
ATOM 911 C CA . VAL A 1 109 ? 0.950 -10.815 -16.900 1.00 96.88 109 VAL A CA 1
ATOM 912 C C . VAL A 1 109 ? 0.699 -9.830 -18.037 1.00 96.88 109 VAL A C 1
ATOM 914 O O . VAL A 1 109 ? 0.609 -10.220 -19.205 1.00 96.88 109 VAL A O 1
ATOM 917 N N . SER A 1 110 ? 0.636 -8.548 -17.690 1.00 98.00 110 SER A N 1
ATOM 918 C CA . SER A 1 110 ? 0.779 -7.438 -18.632 1.00 98.00 110 SER A CA 1
ATOM 919 C C . SER A 1 110 ? 2.049 -6.660 -18.303 1.00 98.00 110 SER A C 1
ATOM 921 O O . SER A 1 110 ? 2.336 -6.400 -17.136 1.00 98.00 110 SER A O 1
ATOM 923 N N . ILE A 1 111 ? 2.816 -6.284 -19.322 1.00 98.19 111 ILE A N 1
ATOM 924 C CA . ILE A 1 111 ? 4.021 -5.467 -19.160 1.00 98.19 111 ILE A CA 1
ATOM 925 C C . ILE A 1 111 ? 3.875 -4.258 -20.066 1.00 98.19 111 ILE A C 1
ATOM 927 O O . ILE A 1 111 ? 3.714 -4.403 -21.280 1.00 98.19 111 ILE A O 1
ATOM 931 N N . TYR A 1 112 ? 3.963 -3.076 -19.472 1.00 98.25 112 TYR A N 1
ATOM 932 C CA . TYR A 1 112 ? 4.012 -1.804 -20.171 1.00 98.25 112 TYR A CA 1
ATOM 933 C C . TYR A 1 112 ? 5.368 -1.165 -19.928 1.00 98.25 112 TYR A C 1
ATOM 935 O O . TYR A 1 112 ? 5.846 -1.106 -18.797 1.00 98.25 112 TYR A O 1
ATOM 943 N N . THR A 1 113 ? 5.974 -0.658 -20.990 1.00 98.19 113 THR A N 1
ATOM 944 C CA . THR A 1 113 ? 7.125 0.235 -20.884 1.00 98.19 113 THR A CA 1
ATOM 945 C C . THR A 1 113 ? 6.642 1.671 -20.977 1.00 98.19 113 THR A C 1
ATOM 947 O O . THR A 1 113 ? 5.744 1.955 -21.781 1.00 98.19 113 THR A O 1
ATOM 950 N N . PHE A 1 114 ? 7.232 2.575 -20.203 1.00 97.75 114 PHE A N 1
ATOM 951 C CA . PHE A 1 114 ? 6.910 3.995 -20.297 1.00 97.75 114 PHE A CA 1
ATOM 952 C C . PHE A 1 114 ? 8.158 4.882 -20.346 1.00 97.75 114 PHE A C 1
ATOM 954 O O . PHE A 1 114 ? 9.197 4.547 -19.786 1.00 97.75 114 PHE A O 1
ATOM 961 N N . SER A 1 115 ? 8.026 5.985 -21.080 1.00 96.94 115 SER A N 1
ATOM 962 C CA . SER A 1 115 ? 8.926 7.144 -21.146 1.00 96.94 115 SER A CA 1
ATOM 963 C C . SER A 1 115 ? 8.059 8.368 -21.488 1.00 96.94 115 SER A C 1
ATOM 965 O O . SER A 1 115 ? 7.083 8.639 -20.790 1.00 96.94 115 SER A O 1
ATOM 967 N N . ASP A 1 116 ? 8.292 9.033 -22.620 1.00 94.81 116 ASP A N 1
ATOM 968 C CA . ASP A 1 116 ? 7.373 9.954 -23.302 1.00 94.81 116 ASP A CA 1
ATOM 969 C C . ASP A 1 116 ? 6.051 9.304 -23.771 1.00 94.81 116 ASP A C 1
ATOM 971 O O . ASP A 1 116 ? 5.017 9.972 -23.890 1.00 94.81 116 ASP A O 1
ATOM 975 N N . ALA A 1 117 ? 6.052 7.995 -24.017 1.00 94.06 117 ALA A N 1
ATOM 976 C CA . ALA A 1 117 ? 4.883 7.231 -24.436 1.00 94.06 117 ALA A CA 1
ATOM 977 C C . ALA A 1 117 ? 4.751 5.932 -23.637 1.00 94.06 117 ALA A C 1
ATOM 979 O O . ALA A 1 117 ? 5.734 5.373 -23.160 1.00 94.06 117 ALA A O 1
ATOM 980 N N . ILE A 1 118 ? 3.519 5.434 -23.529 1.00 95.62 118 ILE A N 1
ATOM 981 C CA . ILE A 1 118 ? 3.203 4.160 -22.885 1.00 95.62 118 ILE A CA 1
ATOM 982 C C . ILE A 1 118 ? 3.042 3.127 -23.994 1.00 95.62 118 ILE A C 1
ATOM 984 O O . ILE A 1 118 ? 2.202 3.299 -24.880 1.00 95.62 118 ILE A O 1
ATOM 988 N N . LYS A 1 119 ? 3.831 2.054 -23.955 1.00 96.25 119 LYS A N 1
ATOM 989 C CA . LYS A 1 119 ? 3.794 0.989 -24.962 1.00 96.25 119 LYS A CA 1
ATOM 990 C C . LYS A 1 119 ? 3.555 -0.358 -24.280 1.00 96.25 119 LYS A C 1
ATOM 992 O O . LYS A 1 119 ? 4.333 -0.724 -23.399 1.00 96.25 119 LYS A O 1
ATOM 997 N N . PRO A 1 120 ? 2.507 -1.107 -24.659 1.00 96.62 120 PRO A N 1
ATOM 998 C CA . PRO A 1 120 ? 2.362 -2.478 -24.199 1.00 96.62 120 PRO A CA 1
ATOM 999 C C . PRO A 1 120 ? 3.442 -3.348 -24.846 1.00 96.62 120 PRO A C 1
ATOM 1001 O O . PRO A 1 120 ? 3.567 -3.385 -26.069 1.00 96.62 120 PRO A O 1
ATOM 1004 N N . LEU A 1 121 ? 4.194 -4.070 -24.023 1.00 96.94 121 LEU A N 1
ATOM 1005 C CA . LEU A 1 121 ? 5.075 -5.145 -24.467 1.00 96.94 121 LEU A CA 1
ATOM 1006 C C . LEU A 1 121 ? 4.280 -6.450 -24.602 1.00 96.94 121 LEU A C 1
ATOM 1008 O O . LEU A 1 121 ? 4.384 -7.152 -25.603 1.00 96.94 121 LEU A O 1
ATOM 1012 N N . VAL A 1 122 ? 3.450 -6.739 -23.595 1.00 96.94 122 VAL A N 1
ATOM 1013 C CA . VAL A 1 122 ? 2.474 -7.837 -23.571 1.00 96.94 122 VAL A CA 1
ATOM 1014 C C . VAL A 1 122 ? 1.251 -7.429 -22.763 1.00 96.94 122 VAL A C 1
ATOM 1016 O O . VAL A 1 122 ? 1.361 -6.646 -21.822 1.00 96.94 122 VAL A O 1
ATOM 1019 N N . ILE A 1 123 ? 0.090 -7.985 -23.105 1.00 96.75 123 ILE A N 1
ATOM 1020 C CA . ILE A 1 123 ? -1.170 -7.751 -22.391 1.00 96.75 123 ILE A CA 1
ATOM 1021 C C . ILE A 1 123 ? -1.804 -9.106 -22.085 1.00 96.75 123 ILE A C 1
ATOM 1023 O O . ILE A 1 123 ? -1.904 -9.944 -22.983 1.00 96.75 123 ILE A O 1
ATOM 1027 N N . MET A 1 124 ? -2.229 -9.311 -20.834 1.00 95.81 124 MET A N 1
ATOM 1028 C CA . MET A 1 124 ? -3.006 -10.472 -20.369 1.00 95.81 124 MET A CA 1
ATOM 1029 C C . MET A 1 124 ? -2.460 -11.811 -20.892 1.00 95.81 124 MET A C 1
ATOM 1031 O O . MET A 1 124 ? -3.198 -12.665 -21.380 1.00 95.81 124 MET A O 1
ATOM 1035 N N . SER A 1 125 ? -1.139 -11.970 -20.840 1.00 96.94 125 SER A N 1
ATOM 1036 C CA . SER A 1 125 ? -0.427 -13.100 -21.437 1.00 96.94 125 SER A CA 1
ATOM 1037 C C . SER A 1 125 ? 0.082 -14.075 -20.379 1.00 96.94 125 SER A C 1
ATOM 1039 O O . SER A 1 125 ? 0.194 -13.722 -19.206 1.00 96.94 125 SER A O 1
ATOM 1041 N N . SER A 1 126 ? 0.429 -15.303 -20.781 1.00 97.06 126 SER A N 1
ATOM 1042 C CA . SER A 1 126 ? 1.087 -16.242 -19.866 1.00 97.06 126 SER A CA 1
ATOM 1043 C C . SER A 1 126 ? 2.468 -15.715 -19.435 1.00 97.06 126 SER A C 1
ATOM 1045 O O . SER A 1 126 ? 3.133 -15.033 -20.227 1.00 97.06 126 SER A O 1
ATOM 1047 N N . PRO A 1 127 ? 2.964 -16.077 -18.235 1.00 97.06 127 PRO A N 1
ATOM 1048 C CA . PRO A 1 127 ? 4.294 -15.666 -17.780 1.00 97.06 127 PRO A CA 1
ATOM 1049 C C . PRO A 1 127 ? 5.411 -16.108 -18.736 1.00 97.06 127 PRO A C 1
ATOM 1051 O O . PRO A 1 127 ? 6.339 -15.349 -19.006 1.00 97.06 127 PRO A O 1
ATOM 1054 N N . SER A 1 128 ? 5.284 -17.300 -19.331 1.00 97.12 128 SER A N 1
ATOM 1055 C CA . SER A 1 128 ? 6.237 -17.826 -20.317 1.00 97.12 128 SER A CA 1
ATOM 1056 C C . SER A 1 128 ? 6.281 -17.012 -21.613 1.00 97.12 128 SER A C 1
ATOM 1058 O O . SER A 1 128 ? 7.361 -16.786 -22.161 1.00 97.12 128 SER A O 1
ATOM 1060 N N . TYR A 1 129 ? 5.131 -16.535 -22.101 1.00 97.81 129 TYR A N 1
ATOM 1061 C CA . TYR A 1 129 ? 5.098 -15.657 -23.266 1.00 97.81 129 TYR A CA 1
ATOM 1062 C C . TYR A 1 129 ? 5.672 -14.285 -22.918 1.00 97.81 129 TYR A C 1
ATOM 1064 O O . TYR A 1 129 ? 6.546 -13.806 -23.636 1.00 97.81 129 TYR A O 1
ATOM 1072 N N . ALA A 1 130 ? 5.273 -13.697 -21.786 1.00 97.75 130 ALA A N 1
ATOM 1073 C CA . ALA A 1 130 ? 5.829 -12.436 -21.296 1.00 97.75 130 ALA A CA 1
ATOM 1074 C C . ALA A 1 130 ? 7.364 -12.483 -21.189 1.00 97.75 130 ALA A C 1
ATOM 1076 O O . ALA A 1 130 ? 8.042 -11.558 -21.636 1.00 97.75 130 ALA A O 1
ATOM 1077 N N . LEU A 1 131 ? 7.915 -13.601 -20.700 1.00 97.75 131 LEU A N 1
ATOM 1078 C CA . LEU A 1 131 ? 9.358 -13.831 -20.599 1.00 97.75 131 LEU A CA 1
ATOM 1079 C C . LEU A 1 131 ? 10.048 -13.750 -21.966 1.00 97.75 131 LEU A C 1
ATOM 1081 O O . LEU A 1 131 ? 11.083 -13.099 -22.097 1.00 97.75 131 LEU A O 1
ATOM 1085 N N . SER A 1 132 ? 9.449 -14.355 -22.998 1.00 97.00 132 SER A N 1
ATOM 1086 C CA . SER A 1 132 ? 9.984 -14.312 -24.367 1.00 97.00 132 SER A CA 1
ATOM 1087 C C . SER A 1 132 ? 10.013 -12.903 -24.968 1.00 97.00 132 SER A C 1
ATOM 1089 O O . SER A 1 132 ? 10.827 -12.632 -25.849 1.00 97.00 132 SER A O 1
ATOM 1091 N N . GLN A 1 133 ? 9.156 -11.999 -24.481 1.00 98.00 133 GLN A N 1
ATOM 1092 C CA . GLN A 1 133 ? 9.040 -10.637 -24.997 1.00 98.00 133 GLN A CA 1
ATOM 1093 C C . GLN A 1 133 ? 9.982 -9.643 -24.311 1.00 98.00 133 GLN A C 1
ATOM 1095 O O . GLN A 1 133 ? 10.178 -8.557 -24.844 1.00 98.00 133 GLN A O 1
ATOM 1100 N N . LEU A 1 134 ? 10.626 -9.991 -23.188 1.00 97.06 134 LEU A N 1
ATOM 1101 C CA . LEU A 1 134 ? 11.534 -9.070 -22.482 1.00 97.06 134 LEU A CA 1
ATOM 1102 C C . LEU A 1 134 ? 12.709 -8.581 -23.346 1.00 97.06 134 LEU A C 1
ATOM 1104 O O . LEU A 1 134 ? 13.195 -7.472 -23.144 1.00 97.06 134 LEU A O 1
ATOM 1108 N N . ASN A 1 135 ? 13.136 -9.363 -24.341 1.00 94.12 135 ASN A N 1
ATOM 1109 C CA . ASN A 1 135 ? 14.189 -8.954 -25.278 1.00 94.12 135 ASN A CA 1
ATOM 1110 C C . ASN A 1 135 ? 13.739 -7.854 -26.262 1.00 94.12 135 ASN A C 1
ATOM 1112 O O . ASN A 1 135 ? 14.581 -7.264 -26.932 1.00 94.12 135 ASN A O 1
ATOM 1116 N N . ASN A 1 136 ? 12.434 -7.575 -26.349 1.00 96.44 136 ASN A N 1
ATOM 1117 C CA . ASN A 1 136 ? 11.864 -6.539 -27.212 1.00 96.44 136 ASN A CA 1
ATOM 1118 C C . ASN A 1 136 ? 11.736 -5.180 -26.502 1.00 96.44 136 ASN A C 1
ATOM 1120 O O . ASN A 1 136 ? 11.205 -4.241 -27.092 1.00 96.44 136 ASN A O 1
ATOM 1124 N N . VAL A 1 137 ? 12.199 -5.054 -25.251 1.00 97.25 137 VAL A N 1
ATOM 1125 C CA . VAL A 1 137 ? 12.231 -3.769 -24.540 1.00 97.25 137 VAL A CA 1
ATOM 1126 C C . VAL A 1 137 ? 13.203 -2.822 -25.240 1.00 97.25 137 VAL A C 1
ATOM 1128 O O . VAL A 1 137 ? 14.370 -3.143 -25.457 1.00 97.25 137 VAL A O 1
ATOM 1131 N N . GLN A 1 138 ? 12.701 -1.645 -25.603 1.00 95.25 138 GLN A N 1
ATOM 1132 C CA . GLN A 1 138 ? 13.445 -0.626 -26.337 1.00 95.25 138 GLN A CA 1
ATOM 1133 C C . GLN A 1 138 ? 13.734 0.577 -25.451 1.00 95.25 138 GLN A C 1
ATOM 1135 O O . GLN A 1 138 ? 12.995 0.863 -24.510 1.00 95.25 138 GLN A O 1
ATOM 1140 N N . ARG A 1 139 ? 14.801 1.301 -25.794 1.00 95.56 139 ARG A N 1
ATOM 1141 C CA . ARG A 1 139 ? 15.130 2.573 -25.159 1.00 95.56 139 ARG A CA 1
ATOM 1142 C C . ARG A 1 139 ? 14.042 3.607 -25.440 1.00 95.56 139 ARG A C 1
ATOM 1144 O O . ARG A 1 139 ? 13.661 3.796 -26.595 1.00 95.56 139 ARG A O 1
ATOM 1151 N N . GLY A 1 140 ? 13.547 4.229 -24.375 1.00 92.75 140 GLY A N 1
ATOM 1152 C CA . GLY A 1 140 ? 12.599 5.334 -24.416 1.00 92.75 140 GLY A CA 1
ATOM 1153 C C . GLY A 1 140 ? 13.283 6.690 -24.588 1.00 92.75 140 GLY A C 1
ATOM 1154 O O . GLY A 1 140 ? 14.491 6.775 -24.815 1.00 92.75 140 GLY A O 1
ATOM 1155 N N . ALA A 1 141 ? 12.485 7.751 -24.507 1.00 92.69 141 ALA A N 1
ATOM 1156 C CA . ALA A 1 141 ? 12.956 9.134 -24.546 1.00 92.69 141 ALA A CA 1
ATOM 1157 C C . ALA A 1 141 ? 13.504 9.609 -23.183 1.00 92.69 141 ALA A C 1
ATOM 1159 O O . ALA A 1 141 ? 13.629 8.822 -22.248 1.00 92.69 141 ALA A O 1
ATOM 1160 N N . GLN A 1 142 ? 13.846 10.894 -23.069 1.00 88.81 142 GLN A N 1
ATOM 1161 C CA . GLN A 1 142 ? 14.316 11.490 -21.809 1.00 88.81 142 GLN A CA 1
ATOM 1162 C C . GLN A 1 142 ? 13.190 11.677 -20.795 1.00 88.81 142 GLN A C 1
ATOM 1164 O O . GLN A 1 142 ? 13.429 11.706 -19.597 1.00 88.81 142 GLN A O 1
ATOM 1169 N N . GLU A 1 143 ? 11.960 11.824 -21.270 1.00 93.69 143 GLU A N 1
ATOM 1170 C CA . GLU A 1 143 ? 10.803 12.096 -20.439 1.00 93.69 143 GLU A CA 1
ATOM 1171 C C . GLU A 1 143 ? 10.323 10.856 -19.675 1.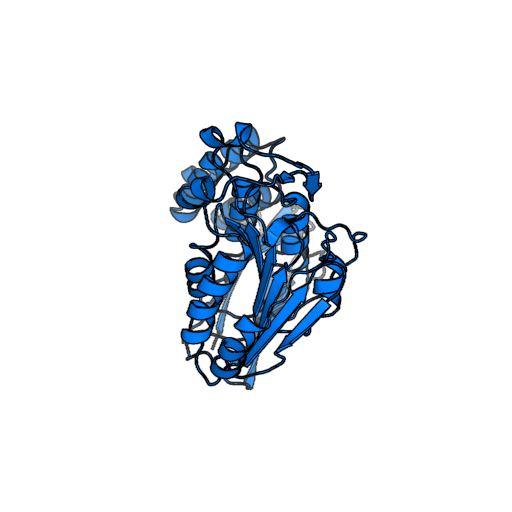00 93.69 143 GLU A C 1
ATOM 1173 O O . GLU A 1 143 ? 10.347 9.734 -20.184 1.00 93.69 143 GLU A O 1
ATOM 1178 N N . THR A 1 144 ? 9.778 11.092 -18.481 1.00 95.50 144 THR A N 1
ATOM 1179 C CA . THR A 1 144 ? 9.183 10.079 -17.605 1.00 95.50 144 THR A CA 1
ATOM 1180 C C . THR A 1 144 ? 7.709 10.431 -17.366 1.00 95.50 144 THR A C 1
ATOM 1182 O O . THR A 1 144 ? 7.367 11.114 -16.400 1.00 95.50 144 THR A O 1
ATOM 1185 N N . HIS A 1 145 ? 6.797 10.007 -18.252 1.00 96.12 145 HIS A N 1
ATOM 1186 C CA . HIS A 1 145 ? 5.358 10.301 -18.134 1.00 96.12 145 HIS A CA 1
ATOM 1187 C C . HIS A 1 145 ? 4.618 9.327 -17.191 1.00 96.12 145 HIS A C 1
ATOM 1189 O O . HIS A 1 145 ? 3.737 8.564 -17.611 1.00 96.12 145 HIS A O 1
ATOM 1195 N N . LEU A 1 146 ? 4.980 9.337 -15.904 1.00 96.81 146 LEU A N 1
ATOM 1196 C CA . LEU A 1 146 ? 4.458 8.402 -14.899 1.00 96.81 146 LEU A CA 1
ATOM 1197 C C . LEU A 1 146 ? 2.950 8.570 -14.643 1.00 96.81 146 LEU A C 1
ATOM 1199 O O . LEU A 1 146 ? 2.229 7.574 -14.531 1.00 96.81 146 LEU A O 1
ATOM 1203 N N . TYR A 1 147 ? 2.445 9.804 -14.547 1.00 96.56 147 TYR A N 1
ATOM 1204 C CA . TYR A 1 147 ? 1.022 10.038 -14.265 1.00 96.56 147 TYR A CA 1
ATOM 1205 C C . TYR A 1 147 ? 0.132 9.566 -15.417 1.00 96.56 147 TYR A C 1
ATOM 1207 O O . TYR A 1 147 ? -0.942 8.996 -15.189 1.00 96.56 147 TYR A O 1
ATOM 1215 N N . ARG A 1 148 ? 0.569 9.770 -16.664 1.00 95.56 148 ARG A N 1
ATOM 1216 C CA . ARG A 1 148 ? -0.105 9.224 -17.849 1.00 95.56 148 ARG A CA 1
ATOM 1217 C C . ARG A 1 148 ? -0.033 7.702 -17.869 1.00 95.56 148 ARG A C 1
ATOM 1219 O O . ARG A 1 148 ? -1.057 7.076 -18.137 1.00 95.56 148 ARG A O 1
ATOM 1226 N N . ALA A 1 149 ? 1.120 7.116 -17.540 1.00 96.12 149 ALA A N 1
ATOM 1227 C CA . ALA A 1 149 ? 1.291 5.667 -17.463 1.00 96.12 149 ALA A CA 1
ATOM 1228 C C . ALA A 1 149 ? 0.279 5.022 -16.510 1.00 96.12 149 ALA A C 1
ATOM 1230 O O . ALA A 1 149 ? -0.507 4.175 -16.932 1.00 96.12 149 ALA A O 1
ATOM 1231 N N . LEU A 1 150 ? 0.193 5.513 -15.273 1.00 96.38 150 LEU A N 1
ATOM 1232 C CA . LEU A 1 150 ? -0.759 5.009 -14.278 1.00 96.38 150 LEU A CA 1
ATOM 1233 C C . LEU A 1 150 ? -2.227 5.148 -14.713 1.00 96.38 150 LEU A C 1
ATOM 1235 O O . LEU A 1 150 ? -3.067 4.323 -14.366 1.00 96.38 150 LEU A O 1
ATOM 1239 N N . ASN A 1 151 ? -2.573 6.172 -15.490 1.00 95.12 151 ASN A N 1
ATOM 1240 C CA . ASN A 1 151 ? -3.952 6.351 -15.939 1.00 95.12 151 ASN A CA 1
ATOM 1241 C C . ASN A 1 151 ? -4.323 5.473 -17.150 1.00 95.12 151 ASN A C 1
ATOM 1243 O O . ASN A 1 151 ? -5.496 5.114 -17.290 1.00 95.12 151 ASN A O 1
ATOM 1247 N N . LEU A 1 152 ? -3.354 5.083 -17.984 1.00 93.12 152 LEU A N 1
ATOM 1248 C CA . LEU A 1 152 ? -3.591 4.354 -19.239 1.00 93.12 152 LEU A CA 1
ATOM 1249 C C . LEU A 1 152 ? -3.574 2.828 -19.121 1.00 93.12 152 LEU A C 1
ATOM 1251 O O . LEU A 1 152 ? -4.219 2.166 -19.929 1.00 93.12 152 LEU A O 1
ATOM 1255 N N . ILE A 1 153 ? -2.857 2.277 -18.145 1.00 92.56 153 ILE A N 1
ATOM 1256 C CA . ILE A 1 153 ? -2.789 0.825 -17.914 1.00 92.56 153 ILE A CA 1
ATOM 1257 C C . ILE A 1 153 ? -4.149 0.207 -17.566 1.00 92.56 153 ILE A C 1
ATOM 1259 O O . ILE A 1 153 ? -5.109 0.934 -17.337 1.00 92.56 153 ILE A O 1
ATOM 1263 N N . ASN A 1 154 ? -4.287 -1.116 -17.517 1.00 87.06 154 ASN A N 1
ATOM 1264 C CA . ASN A 1 154 ? -5.563 -1.717 -17.128 1.00 87.06 154 ASN A CA 1
ATOM 1265 C C . ASN A 1 154 ? -5.688 -1.810 -15.603 1.00 87.06 154 ASN A C 1
ATOM 1267 O O . ASN A 1 154 ? -4.792 -1.439 -14.855 1.00 87.06 154 ASN A O 1
ATOM 1271 N N . ASP A 1 155 ? -6.855 -2.234 -15.125 1.00 89.56 155 ASP A N 1
ATOM 1272 C CA . ASP A 1 155 ? -6.976 -2.638 -13.728 1.00 89.56 155 ASP A CA 1
ATOM 1273 C C . ASP A 1 155 ? -6.397 -4.054 -13.566 1.00 89.56 155 ASP A C 1
ATOM 1275 O O . ASP A 1 155 ? -6.592 -4.927 -14.422 1.00 89.56 155 ASP A O 1
ATOM 1279 N N . ALA A 1 156 ? -5.672 -4.283 -12.479 1.00 91.88 156 ALA A N 1
ATOM 1280 C CA . ALA A 1 156 ? -4.993 -5.541 -12.188 1.00 91.88 156 ALA A CA 1
ATOM 1281 C C . ALA A 1 156 ? -5.100 -5.850 -10.695 1.00 91.88 156 ALA A C 1
ATOM 1283 O O . ALA A 1 156 ? -5.405 -4.960 -9.905 1.00 91.88 156 ALA A O 1
ATOM 1284 N N . ASP A 1 157 ? -4.866 -7.104 -10.307 1.00 90.44 157 ASP A N 1
ATOM 1285 C CA . ASP A 1 157 ? -4.888 -7.505 -8.896 1.00 90.44 157 ASP A CA 1
ATOM 1286 C C . ASP A 1 157 ? -3.612 -7.039 -8.168 1.00 90.44 157 ASP A C 1
ATOM 1288 O O . ASP A 1 157 ? -3.654 -6.700 -6.984 1.00 90.44 157 ASP A O 1
ATOM 1292 N N . GLU A 1 158 ? -2.494 -6.968 -8.897 1.00 92.31 158 GLU A N 1
ATOM 1293 C CA . GLU A 1 158 ? -1.211 -6.421 -8.446 1.00 92.31 158 GLU A CA 1
ATOM 1294 C C . GLU A 1 158 ? -0.619 -5.540 -9.550 1.00 92.31 158 GLU A C 1
ATOM 1296 O O . GLU A 1 158 ? -0.562 -5.956 -10.708 1.00 92.31 158 GLU A O 1
ATOM 1301 N N . ILE A 1 159 ? -0.141 -4.350 -9.196 1.00 95.62 159 ILE A N 1
ATOM 1302 C CA . ILE A 1 159 ? 0.518 -3.416 -10.114 1.00 95.62 159 ILE A CA 1
ATOM 1303 C C . ILE A 1 159 ? 1.888 -3.082 -9.545 1.00 95.62 159 ILE A C 1
ATOM 1305 O O . ILE A 1 159 ? 1.989 -2.598 -8.421 1.00 95.62 159 ILE A O 1
ATOM 1309 N N . ILE A 1 160 ? 2.945 -3.312 -10.315 1.00 97.06 160 ILE A N 1
ATOM 1310 C CA . ILE A 1 160 ? 4.325 -3.034 -9.918 1.00 97.06 160 ILE A CA 1
ATOM 1311 C C . ILE A 1 160 ? 4.874 -1.948 -10.825 1.00 97.06 160 ILE A C 1
ATOM 1313 O O . ILE A 1 160 ? 4.928 -2.114 -12.039 1.00 97.06 160 ILE A O 1
ATOM 1317 N N . VAL A 1 161 ? 5.298 -0.842 -10.232 1.00 98.00 161 VAL A N 1
ATOM 1318 C CA . VAL A 1 161 ? 5.835 0.319 -10.938 1.00 98.00 161 VAL A CA 1
ATOM 1319 C C . VAL A 1 161 ? 7.309 0.436 -10.603 1.00 98.00 161 VAL A C 1
ATOM 1321 O O . VAL A 1 161 ? 7.653 0.629 -9.442 1.00 98.00 161 VAL A O 1
ATOM 1324 N N . ILE A 1 162 ? 8.177 0.329 -11.601 1.00 98.31 162 ILE A N 1
ATOM 1325 C CA . ILE A 1 162 ? 9.629 0.417 -11.435 1.00 98.31 162 ILE A CA 1
ATOM 1326 C C . ILE A 1 162 ? 10.100 1.681 -12.140 1.00 98.31 162 ILE A C 1
ATOM 1328 O O . ILE A 1 162 ? 9.869 1.813 -13.338 1.00 98.31 162 ILE A O 1
ATOM 1332 N N . THR A 1 163 ? 10.754 2.587 -11.413 1.00 97.31 163 THR A N 1
ATOM 1333 C CA . THR A 1 163 ? 11.283 3.845 -11.965 1.00 97.31 163 THR A CA 1
ATOM 1334 C C . THR A 1 163 ? 12.520 4.311 -11.204 1.00 97.31 163 THR A C 1
ATOM 1336 O O . THR A 1 163 ? 12.654 4.067 -10.000 1.00 97.31 163 THR A O 1
ATOM 1339 N N . ASP A 1 164 ? 13.434 4.979 -11.901 1.00 93.88 164 ASP A N 1
ATOM 1340 C CA . ASP A 1 164 ? 14.594 5.646 -11.305 1.00 93.88 164 ASP A CA 1
ATOM 1341 C C . ASP A 1 164 ? 14.554 7.179 -11.438 1.00 93.88 164 ASP A C 1
ATOM 1343 O O . ASP A 1 164 ? 15.418 7.854 -10.871 1.00 93.88 164 ASP A O 1
ATOM 1347 N N . GLY A 1 165 ? 13.552 7.710 -12.147 1.00 87.50 165 GLY A N 1
ATOM 1348 C CA . GLY A 1 165 ? 13.451 9.107 -12.553 1.00 87.50 165 GLY A CA 1
ATOM 1349 C C . GLY A 1 165 ? 12.343 9.888 -11.846 1.00 87.50 165 GLY A C 1
ATOM 1350 O O . GLY A 1 165 ? 11.487 9.355 -11.132 1.00 87.50 165 GLY A O 1
ATOM 1351 N N . THR A 1 166 ? 12.377 11.208 -12.015 1.00 93.31 166 THR A N 1
ATOM 1352 C CA . THR A 1 166 ? 11.308 12.103 -11.555 1.00 93.31 166 THR A CA 1
ATOM 1353 C C . THR A 1 166 ? 10.282 12.275 -12.675 1.00 93.31 166 THR A C 1
ATOM 1355 O O . THR A 1 166 ? 10.684 12.548 -13.803 1.00 93.31 166 THR A O 1
ATOM 1358 N N . PRO A 1 167 ? 8.966 12.170 -12.403 1.00 94.31 167 PRO A N 1
ATOM 1359 C CA . PRO A 1 167 ? 7.960 12.380 -13.437 1.00 94.31 167 PRO A CA 1
ATOM 1360 C C . PRO A 1 167 ? 8.083 13.752 -14.103 1.00 94.31 167 PRO A C 1
ATOM 1362 O O . PRO A 1 167 ? 8.174 14.771 -13.414 1.00 94.31 167 PRO A O 1
ATOM 1365 N N . THR A 1 168 ? 8.063 13.775 -15.434 1.00 94.31 168 THR A N 1
ATOM 1366 C CA . THR A 1 168 ? 8.153 15.002 -16.243 1.00 94.31 168 THR A CA 1
ATOM 1367 C C . THR A 1 168 ? 6.795 15.460 -16.771 1.00 94.31 168 THR A C 1
ATOM 1369 O O . THR A 1 168 ? 6.659 16.596 -17.230 1.00 94.31 168 THR A O 1
ATOM 1372 N N . ASP A 1 169 ? 5.770 14.605 -16.704 1.00 93.31 169 ASP A N 1
ATOM 1373 C CA . ASP A 1 169 ? 4.402 14.990 -17.017 1.00 93.31 169 ASP A CA 1
ATOM 1374 C C . ASP A 1 169 ? 3.747 15.779 -15.879 1.00 93.31 169 ASP A C 1
ATOM 1376 O O . ASP A 1 169 ? 4.104 15.683 -14.705 1.00 93.31 169 ASP A O 1
ATOM 1380 N N . SER A 1 170 ? 2.761 16.604 -16.240 1.00 91.62 170 SER A N 1
ATOM 1381 C CA . SER A 1 170 ? 2.001 17.369 -15.256 1.00 91.62 170 SER A CA 1
ATOM 1382 C C . SER A 1 170 ? 1.316 16.427 -14.260 1.00 91.62 170 SER A C 1
ATOM 1384 O O . SER A 1 170 ? 0.698 15.452 -14.697 1.00 91.62 170 SER A O 1
ATOM 1386 N N . PRO A 1 171 ? 1.350 16.729 -12.949 1.00 89.94 171 PRO A N 1
ATOM 1387 C CA . PRO A 1 171 ? 0.634 15.941 -11.957 1.00 89.94 171 PRO A CA 1
ATOM 1388 C C . PRO A 1 171 ? -0.855 15.832 -12.295 1.00 89.94 171 PRO A C 1
ATOM 1390 O O . PRO A 1 171 ? -1.531 16.839 -12.515 1.00 89.94 171 PRO A O 1
ATOM 1393 N N . LEU A 1 172 ? -1.369 14.603 -12.318 1.00 86.88 172 LEU A N 1
ATOM 1394 C CA . LEU A 1 172 ? -2.781 14.297 -12.547 1.00 86.88 172 LEU A CA 1
ATOM 1395 C C . LEU A 1 172 ? -3.319 13.435 -11.409 1.00 86.88 172 LEU A C 1
ATOM 1397 O O . LEU A 1 172 ? -2.580 12.680 -10.776 1.00 86.88 172 LEU A O 1
ATOM 1401 N N . TYR A 1 173 ? -4.632 13.496 -11.182 1.00 86.88 173 TYR A N 1
ATOM 1402 C CA . TYR A 1 173 ? -5.288 12.504 -10.340 1.00 86.88 173 TYR A CA 1
ATOM 1403 C C . TYR A 1 173 ? -5.130 11.125 -10.992 1.00 86.88 173 TYR A C 1
ATOM 1405 O O . TYR A 1 173 ? -5.579 10.905 -12.116 1.00 86.88 173 TYR A O 1
ATOM 1413 N N . VAL A 1 174 ? -4.467 10.207 -10.293 1.00 91.00 174 VAL A N 1
ATOM 1414 C CA . VAL A 1 174 ? -4.380 8.805 -10.691 1.00 91.00 174 VAL A CA 1
ATOM 1415 C C . VAL A 1 174 ? -5.692 8.104 -10.372 1.00 91.00 174 VAL A C 1
ATOM 1417 O O . VAL A 1 174 ? -6.223 8.210 -9.261 1.00 91.00 174 VAL A O 1
ATOM 1420 N N . LYS A 1 175 ? -6.225 7.388 -11.361 1.00 90.56 175 LYS A N 1
ATOM 1421 C CA . LYS A 1 175 ? -7.423 6.567 -11.191 1.00 90.56 175 LYS A CA 1
ATOM 1422 C C . LYS A 1 175 ? -7.276 5.563 -10.044 1.00 90.56 175 LYS A C 1
ATOM 1424 O O . LYS A 1 175 ? -6.180 5.160 -9.665 1.00 90.56 175 LYS A O 1
ATOM 1429 N N . LYS A 1 176 ? -8.411 5.116 -9.511 1.00 88.38 176 LYS A N 1
ATOM 1430 C CA . LYS A 1 176 ? -8.435 4.083 -8.471 1.00 88.38 176 LYS A CA 1
ATOM 1431 C C . LYS A 1 176 ? -8.250 2.703 -9.098 1.00 88.38 176 LYS A C 1
ATOM 1433 O O . LYS A 1 176 ? -8.965 2.363 -10.038 1.00 88.38 176 LYS A O 1
ATOM 1438 N N . PHE A 1 177 ? -7.341 1.919 -8.533 1.00 89.06 177 PHE A N 1
ATOM 1439 C CA . PHE A 1 177 ? -7.140 0.513 -8.880 1.00 89.06 177 PHE A CA 1
ATOM 1440 C C . PHE A 1 177 ? -7.910 -0.386 -7.918 1.00 89.06 177 PHE A C 1
ATOM 1442 O O . PHE A 1 177 ? -8.129 -0.005 -6.763 1.00 89.06 177 PHE A O 1
ATOM 1449 N N . SER A 1 178 ? -8.336 -1.562 -8.385 1.00 85.56 178 SER A N 1
ATOM 1450 C CA . SER A 1 178 ? -8.915 -2.613 -7.540 1.00 85.56 178 SER A CA 1
ATOM 1451 C C . SER A 1 178 ? -7.866 -3.543 -6.936 1.00 85.56 178 SER A C 1
ATOM 1453 O O . SER A 1 178 ? -8.142 -4.164 -5.911 1.00 85.56 178 SER A O 1
ATOM 1455 N N . GLY A 1 179 ? -6.657 -3.579 -7.489 1.00 87.31 179 GLY A N 1
ATOM 1456 C CA . GLY A 1 179 ? -5.514 -4.269 -6.904 1.00 87.31 179 GLY A CA 1
ATOM 1457 C C . GLY A 1 179 ? -4.651 -3.410 -5.994 1.00 87.31 179 GLY A C 1
ATOM 1458 O O . GLY A 1 179 ? -4.936 -2.239 -5.727 1.00 87.31 179 GLY A O 1
ATOM 1459 N N . ARG A 1 180 ? -3.567 -4.026 -5.527 1.00 89.56 180 ARG A N 1
ATOM 1460 C CA . ARG A 1 180 ? -2.506 -3.364 -4.768 1.00 89.56 180 ARG A CA 1
ATOM 1461 C C . ARG A 1 180 ? -1.479 -2.771 -5.730 1.00 89.56 180 ARG A C 1
ATOM 1463 O O . ARG A 1 180 ? -1.085 -3.421 -6.693 1.00 89.56 180 ARG A O 1
ATOM 1470 N N . VAL A 1 181 ? -1.018 -1.555 -5.444 1.00 94.12 181 VAL A N 1
ATOM 1471 C CA . VAL A 1 181 ? 0.051 -0.896 -6.211 1.00 94.12 181 VAL A CA 1
ATOM 1472 C C . VAL A 1 181 ? 1.348 -0.901 -5.405 1.00 94.12 181 VAL A C 1
ATOM 1474 O O . VAL A 1 181 ? 1.361 -0.552 -4.225 1.00 94.12 181 VAL A O 1
ATOM 1477 N N . ILE A 1 182 ? 2.441 -1.305 -6.039 1.00 95.81 182 ILE A N 1
ATOM 1478 C CA . ILE A 1 182 ? 3.775 -1.426 -5.458 1.00 95.81 182 ILE A CA 1
ATOM 1479 C C . ILE A 1 182 ? 4.704 -0.539 -6.279 1.00 95.81 182 ILE A C 1
ATOM 1481 O O . ILE A 1 182 ? 5.035 -0.852 -7.420 1.00 95.81 182 ILE A O 1
ATOM 1485 N N . PHE A 1 183 ? 5.132 0.572 -5.697 1.00 97.69 183 PHE A N 1
ATOM 1486 C CA . PHE A 1 183 ? 6.116 1.462 -6.295 1.00 97.69 183 PHE A CA 1
ATOM 1487 C C . PHE A 1 183 ? 7.516 1.030 -5.871 1.00 97.69 183 PHE A C 1
ATOM 1489 O O . PHE A 1 183 ? 7.778 0.842 -4.686 1.00 97.69 183 PHE A O 1
ATOM 1496 N N . VAL A 1 184 ? 8.425 0.905 -6.828 1.00 98.31 184 VAL A N 1
ATOM 1497 C CA . VAL A 1 184 ? 9.839 0.594 -6.623 1.00 98.31 184 VAL A CA 1
ATOM 1498 C C . VAL A 1 184 ? 10.650 1.752 -7.193 1.00 98.31 184 VAL A C 1
ATOM 1500 O O . VAL A 1 184 ? 10.821 1.868 -8.406 1.00 98.31 184 VAL A O 1
ATOM 1503 N N . GLY A 1 185 ? 11.110 2.628 -6.300 1.00 97.75 185 GLY A N 1
ATOM 1504 C CA . GLY A 1 185 ? 11.997 3.739 -6.628 1.00 97.75 185 GLY A CA 1
ATOM 1505 C C . GLY A 1 185 ? 13.456 3.307 -6.518 1.00 97.75 185 GLY A C 1
ATOM 1506 O O . GLY A 1 185 ? 13.898 2.891 -5.442 1.00 97.75 185 GLY A O 1
ATOM 1507 N N . VAL A 1 186 ? 14.199 3.411 -7.619 1.00 95.50 186 VAL A N 1
ATOM 1508 C CA . VAL A 1 186 ? 15.568 2.890 -7.734 1.00 95.50 186 VAL A CA 1
ATOM 1509 C C . VAL A 1 186 ? 16.599 4.013 -7.661 1.00 95.50 186 VAL A C 1
ATOM 1511 O O . VAL A 1 186 ? 16.556 4.979 -8.423 1.00 95.50 186 VAL A O 1
ATOM 1514 N N . GLY A 1 187 ? 17.582 3.863 -6.779 1.00 91.31 187 GLY A N 1
ATOM 1515 C CA . GLY A 1 187 ? 18.696 4.794 -6.651 1.00 91.31 187 GLY A CA 1
ATOM 1516 C C . GLY A 1 187 ? 18.273 6.159 -6.103 1.00 91.31 187 GLY A C 1
ATOM 1517 O O . GLY A 1 187 ? 17.377 6.276 -5.267 1.00 91.31 187 GLY A O 1
ATOM 1518 N N . ARG A 1 188 ? 18.970 7.217 -6.529 1.00 88.81 188 ARG A N 1
ATOM 1519 C CA . ARG A 1 188 ? 18.938 8.520 -5.838 1.00 88.81 188 ARG A CA 1
ATOM 1520 C C . ARG A 1 188 ? 18.093 9.598 -6.520 1.00 88.81 188 ARG A C 1
ATOM 1522 O O . ARG A 1 188 ? 17.744 10.569 -5.852 1.00 88.81 188 ARG A O 1
ATOM 1529 N N . TYR A 1 189 ? 17.758 9.428 -7.798 1.00 89.06 189 TYR A N 1
ATOM 1530 C CA . TYR A 1 189 ? 17.267 10.517 -8.656 1.00 89.06 189 TYR A CA 1
ATOM 1531 C C . TYR A 1 189 ? 15.741 10.603 -8.787 1.00 89.06 189 TYR A C 1
ATOM 1533 O O . TYR A 1 189 ? 15.216 11.664 -9.129 1.00 89.06 189 TYR A O 1
ATOM 1541 N N . TYR A 1 190 ? 15.004 9.548 -8.433 1.00 94.50 190 TYR A N 1
ATOM 1542 C CA . TYR A 1 190 ? 13.548 9.633 -8.371 1.00 94.50 190 TYR A CA 1
ATOM 1543 C C . TYR A 1 190 ? 13.089 10.561 -7.238 1.00 94.50 190 TYR A C 1
ATOM 1545 O O . TYR A 1 190 ? 13.755 10.712 -6.205 1.00 94.50 190 TYR A O 1
ATOM 1553 N N . ASN A 1 191 ? 11.903 11.143 -7.406 1.00 94.56 191 ASN A N 1
ATOM 1554 C CA . ASN A 1 191 ? 11.278 11.994 -6.400 1.00 94.56 191 ASN A CA 1
ATOM 1555 C C . ASN A 1 191 ? 10.440 11.164 -5.416 1.00 94.56 191 ASN A C 1
ATOM 1557 O O . ASN A 1 191 ? 9.333 10.710 -5.723 1.00 94.56 191 ASN A O 1
ATOM 1561 N N . GLU A 1 192 ? 10.947 10.983 -4.199 1.00 94.75 192 GLU A N 1
ATOM 1562 C CA . GLU A 1 192 ? 10.307 10.151 -3.180 1.00 94.75 192 GLU A CA 1
ATOM 1563 C C . GLU A 1 192 ? 9.019 10.722 -2.606 1.00 94.75 192 GLU A C 1
ATOM 1565 O O . GLU A 1 192 ? 8.180 9.959 -2.126 1.00 94.75 192 GLU A O 1
ATOM 1570 N N . ASN A 1 193 ? 8.841 12.041 -2.653 1.00 94.81 193 ASN A N 1
ATOM 1571 C CA . ASN A 1 193 ? 7.616 12.675 -2.181 1.00 94.81 193 ASN A CA 1
ATOM 1572 C C . ASN A 1 193 ? 6.471 12.418 -3.164 1.00 94.81 193 ASN A C 1
ATOM 1574 O O . ASN A 1 193 ? 5.353 12.137 -2.734 1.00 94.81 193 ASN A O 1
ATOM 1578 N N . ILE A 1 194 ? 6.764 12.428 -4.471 1.00 96.00 194 ILE A N 1
ATOM 1579 C CA . ILE A 1 194 ? 5.794 12.058 -5.507 1.00 96.00 194 ILE A CA 1
ATOM 1580 C C . ILE A 1 194 ? 5.416 10.579 -5.381 1.00 96.00 194 ILE A C 1
ATOM 1582 O O . ILE A 1 194 ? 4.228 10.271 -5.286 1.00 96.00 194 ILE A O 1
ATOM 1586 N N . LEU A 1 195 ? 6.389 9.661 -5.308 1.00 97.06 195 LEU A N 1
ATOM 1587 C CA . LEU A 1 195 ? 6.072 8.232 -5.186 1.00 97.06 195 LEU A CA 1
ATOM 1588 C C . LEU A 1 195 ? 5.344 7.899 -3.876 1.00 97.06 195 LEU A C 1
ATOM 1590 O O . LEU A 1 195 ? 4.441 7.060 -3.879 1.00 97.06 195 LEU A O 1
ATOM 1594 N N . LYS A 1 196 ? 5.667 8.579 -2.766 1.00 95.62 196 LYS A N 1
ATOM 1595 C CA . LYS A 1 196 ? 4.903 8.447 -1.517 1.00 95.62 196 LYS A CA 1
ATOM 1596 C C . LYS A 1 196 ? 3.465 8.929 -1.695 1.00 95.62 196 LYS A C 1
ATOM 1598 O O . LYS A 1 196 ? 2.551 8.211 -1.307 1.00 95.62 196 LYS A O 1
ATOM 1603 N N . ALA A 1 197 ? 3.252 10.104 -2.289 1.00 94.38 197 ALA A N 1
ATOM 1604 C CA . ALA A 1 197 ? 1.909 10.639 -2.513 1.00 94.38 197 ALA A CA 1
ATOM 1605 C C . ALA A 1 197 ? 1.067 9.723 -3.418 1.00 94.38 197 ALA A C 1
ATOM 1607 O O . ALA A 1 197 ? -0.105 9.483 -3.133 1.00 94.38 197 ALA A O 1
ATOM 1608 N N . LEU A 1 198 ? 1.676 9.150 -4.460 1.00 95.44 198 LEU A N 1
ATOM 1609 C CA . LEU A 1 198 ? 1.043 8.155 -5.328 1.00 95.44 198 LEU A CA 1
ATOM 1610 C C . LEU A 1 198 ? 0.719 6.853 -4.581 1.00 95.44 198 LEU A C 1
ATOM 1612 O O . LEU A 1 198 ? -0.372 6.303 -4.748 1.00 95.44 198 LEU A O 1
ATOM 1616 N N . SER A 1 199 ? 1.623 6.387 -3.716 1.00 94.56 199 SER A N 1
ATOM 1617 C CA . SER A 1 199 ? 1.380 5.230 -2.841 1.00 94.56 199 SER A CA 1
ATOM 1618 C C . SER A 1 199 ? 0.217 5.503 -1.886 1.00 94.56 199 SER A C 1
ATOM 1620 O O . SER A 1 199 ? -0.694 4.693 -1.760 1.00 94.56 199 SER A O 1
ATOM 1622 N N . ASP A 1 200 ? 0.183 6.681 -1.268 1.00 92.38 200 ASP A N 1
ATOM 1623 C CA . ASP A 1 200 ? -0.894 7.098 -0.375 1.00 92.38 200 ASP A CA 1
ATOM 1624 C C . ASP A 1 200 ? -2.248 7.148 -1.109 1.00 92.38 200 ASP A C 1
ATOM 1626 O O . ASP A 1 200 ? -3.217 6.543 -0.643 1.00 92.38 200 ASP A O 1
ATOM 1630 N N . GLN A 1 201 ? -2.298 7.781 -2.288 1.00 91.50 201 GLN A N 1
ATOM 1631 C CA . GLN A 1 201 ? -3.501 7.897 -3.125 1.00 91.50 201 GLN A CA 1
ATOM 1632 C C . GLN A 1 201 ? -4.046 6.539 -3.588 1.00 91.50 201 GLN A C 1
ATOM 1634 O O . GLN A 1 201 ? -5.257 6.351 -3.675 1.00 91.50 201 GLN A O 1
ATOM 1639 N N . THR A 1 202 ? -3.164 5.586 -3.884 1.00 91.56 202 THR A N 1
ATOM 1640 C CA . THR A 1 202 ? -3.544 4.243 -4.355 1.00 91.56 202 THR A CA 1
ATOM 1641 C C . THR A 1 202 ? -3.707 3.231 -3.219 1.00 91.56 202 THR A C 1
ATOM 1643 O O . THR A 1 202 ? -4.045 2.078 -3.470 1.00 91.56 202 THR A O 1
ATOM 1646 N N . ASN A 1 203 ? -3.480 3.643 -1.965 1.00 90.69 203 ASN A N 1
ATOM 1647 C CA . ASN A 1 203 ? -3.271 2.753 -0.818 1.00 90.69 203 ASN A CA 1
ATOM 1648 C C . ASN A 1 203 ? -2.169 1.696 -1.036 1.00 90.69 203 ASN A C 1
ATOM 1650 O O . ASN A 1 203 ? -2.183 0.653 -0.383 1.00 90.69 203 ASN A O 1
ATOM 1654 N N . GLY A 1 204 ? -1.227 1.988 -1.929 1.00 92.44 204 GLY A N 1
ATOM 1655 C CA . GLY A 1 204 ? -0.077 1.169 -2.260 1.00 92.44 204 GLY A CA 1
ATOM 1656 C C . GLY A 1 204 ? 1.095 1.308 -1.291 1.00 92.44 204 GLY A C 1
ATOM 1657 O O . GLY A 1 204 ? 1.014 1.941 -0.234 1.00 92.44 204 GLY A O 1
ATOM 1658 N N . ILE A 1 205 ? 2.205 0.690 -1.682 1.00 94.50 205 ILE A N 1
ATOM 1659 C CA . ILE A 1 205 ? 3.445 0.615 -0.908 1.00 94.50 205 ILE A CA 1
ATOM 1660 C C . ILE A 1 205 ? 4.591 1.171 -1.750 1.00 94.50 205 ILE A C 1
ATOM 1662 O O . ILE A 1 205 ? 4.693 0.852 -2.933 1.00 94.50 205 ILE A O 1
ATOM 1666 N N . LEU A 1 206 ? 5.473 1.952 -1.127 1.00 97.06 206 LEU A N 1
ATOM 1667 C CA . LEU A 1 206 ? 6.737 2.381 -1.713 1.00 97.06 206 LEU A CA 1
ATOM 1668 C C . LEU A 1 206 ? 7.877 1.513 -1.176 1.00 97.06 206 LEU A C 1
ATOM 1670 O O . LEU A 1 206 ? 8.057 1.381 0.032 1.00 97.06 206 LEU A O 1
ATOM 1674 N N . HIS A 1 207 ? 8.681 0.987 -2.088 1.00 97.31 207 HIS A N 1
ATOM 1675 C CA . HIS A 1 207 ? 9.988 0.415 -1.826 1.00 97.31 207 HIS A CA 1
ATOM 1676 C C . HIS A 1 207 ? 11.055 1.338 -2.405 1.00 97.31 207 HIS A C 1
ATOM 1678 O O . HIS A 1 207 ? 11.091 1.584 -3.610 1.00 97.31 207 HIS A O 1
ATOM 1684 N N . HIS A 1 208 ? 11.936 1.833 -1.543 1.00 96.88 208 HIS A N 1
ATOM 1685 C CA . HIS A 1 208 ? 13.211 2.385 -1.978 1.00 96.88 208 HIS A CA 1
ATOM 1686 C C . HIS A 1 208 ? 14.235 1.255 -2.085 1.00 96.88 208 HIS A C 1
ATOM 1688 O O . HIS A 1 208 ? 14.387 0.486 -1.134 1.00 96.88 208 HIS A O 1
ATOM 1694 N N . VAL A 1 209 ? 14.943 1.181 -3.210 1.00 95.44 209 VAL A N 1
ATOM 1695 C CA . VAL A 1 209 ? 16.072 0.264 -3.388 1.00 95.44 209 VAL A CA 1
ATOM 1696 C C . VAL A 1 209 ? 17.283 0.996 -3.949 1.00 95.44 209 VAL A C 1
ATOM 1698 O O . VAL A 1 209 ? 17.160 1.838 -4.837 1.00 95.44 209 VAL A O 1
ATOM 1701 N N . ASP A 1 210 ? 18.471 0.641 -3.465 1.00 90.19 210 ASP A N 1
ATOM 1702 C CA . ASP A 1 210 ? 19.729 1.159 -4.013 1.00 90.19 210 ASP A CA 1
ATOM 1703 C C . ASP A 1 210 ? 20.048 0.531 -5.385 1.00 90.19 210 ASP A C 1
ATOM 1705 O O . ASP A 1 210 ? 20.726 1.132 -6.214 1.00 90.19 210 ASP A O 1
ATOM 1709 N N . ASN A 1 211 ? 19.578 -0.695 -5.626 1.00 88.25 211 ASN A N 1
ATOM 1710 C CA . ASN A 1 211 ? 19.730 -1.439 -6.876 1.00 88.25 211 ASN A CA 1
ATOM 1711 C C . 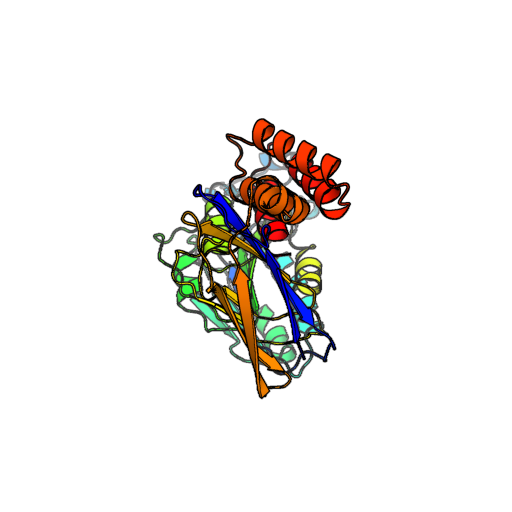ASN A 1 211 ? 18.594 -2.464 -7.034 1.00 88.25 211 ASN A C 1
ATOM 1713 O O . ASN A 1 211 ? 17.834 -2.716 -6.100 1.00 88.25 211 ASN A O 1
ATOM 1717 N N . LEU A 1 212 ? 18.468 -3.057 -8.220 1.00 92.38 212 LEU A N 1
ATOM 1718 C CA . LEU A 1 212 ? 17.320 -3.900 -8.561 1.00 92.38 212 LEU A CA 1
ATOM 1719 C C . LEU A 1 212 ? 17.488 -5.387 -8.217 1.00 92.38 212 LEU A C 1
ATOM 1721 O O . LEU A 1 212 ? 16.563 -6.164 -8.461 1.00 92.38 212 LEU A O 1
ATOM 1725 N N . ASP A 1 213 ? 18.582 -5.788 -7.563 1.00 88.81 213 ASP A N 1
ATOM 1726 C CA . ASP A 1 213 ? 18.760 -7.170 -7.087 1.00 88.81 213 ASP A CA 1
ATOM 1727 C C . ASP A 1 213 ? 17.691 -7.552 -6.047 1.00 88.81 213 ASP A C 1
ATOM 1729 O O . ASP A 1 213 ? 17.285 -8.714 -5.927 1.00 88.81 213 ASP A O 1
ATOM 1733 N N . GLU A 1 214 ? 17.181 -6.555 -5.318 1.00 91.88 214 GLU A N 1
ATOM 1734 C CA . GLU A 1 214 ? 16.120 -6.710 -4.325 1.00 91.88 214 GLU A CA 1
ATOM 1735 C C . GLU A 1 214 ? 14.721 -6.849 -4.941 1.00 91.88 214 GLU A C 1
ATOM 1737 O O . GLU A 1 214 ? 13.798 -7.281 -4.248 1.00 91.88 214 GLU A O 1
ATOM 1742 N N . LEU A 1 215 ? 14.536 -6.550 -6.233 1.00 94.69 215 LEU A N 1
ATOM 1743 C CA . LEU A 1 215 ? 13.212 -6.538 -6.863 1.00 94.69 215 LEU A CA 1
ATOM 1744 C C . LEU A 1 215 ? 12.530 -7.914 -6.801 1.00 94.69 215 LEU A C 1
ATOM 1746 O O . LEU A 1 215 ? 11.340 -7.999 -6.504 1.00 94.69 215 LEU A O 1
ATOM 1750 N N . PHE A 1 216 ? 13.278 -9.005 -6.999 1.00 94.88 216 PHE A N 1
ATOM 1751 C CA . PHE A 1 216 ? 12.727 -10.360 -6.860 1.00 94.88 216 PHE A CA 1
ATOM 1752 C C . PHE A 1 216 ? 12.279 -10.657 -5.419 1.00 94.88 216 PHE A C 1
ATOM 1754 O O . PHE A 1 216 ? 11.245 -11.288 -5.188 1.00 94.88 216 PHE A O 1
ATOM 1761 N N . LYS A 1 217 ? 13.032 -10.175 -4.425 1.00 94.75 217 LYS A N 1
ATOM 1762 C CA . LYS A 1 217 ? 12.658 -10.311 -3.013 1.00 94.75 217 LYS A CA 1
ATOM 1763 C C . LYS A 1 217 ? 11.400 -9.500 -2.708 1.00 94.75 217 LYS A C 1
ATOM 1765 O O . LYS A 1 217 ? 10.473 -10.046 -2.124 1.00 94.75 217 LYS A O 1
ATOM 1770 N N . ILE A 1 218 ? 11.333 -8.247 -3.157 1.00 94.50 218 ILE A N 1
ATOM 1771 C CA . ILE A 1 218 ? 10.144 -7.394 -3.019 1.00 94.50 218 ILE A CA 1
ATOM 1772 C C . ILE A 1 218 ? 8.927 -8.079 -3.643 1.00 94.50 218 ILE A C 1
ATOM 1774 O O . ILE A 1 218 ? 7.879 -8.164 -3.010 1.00 94.50 218 ILE A O 1
ATOM 1778 N N . PHE A 1 219 ? 9.080 -8.635 -4.846 1.00 93.88 219 PHE A N 1
ATOM 1779 C CA . PHE A 1 219 ? 8.015 -9.372 -5.515 1.00 93.88 219 PHE A CA 1
ATOM 1780 C C . PHE A 1 219 ? 7.534 -10.563 -4.681 1.00 93.88 219 PHE A C 1
ATOM 1782 O O . PHE A 1 219 ? 6.351 -10.668 -4.382 1.00 93.88 219 PHE A O 1
ATOM 1789 N N . THR A 1 220 ? 8.438 -11.448 -4.258 1.00 91.69 220 THR A N 1
ATOM 1790 C CA . THR A 1 220 ? 8.074 -12.653 -3.486 1.00 91.69 220 THR A CA 1
ATOM 1791 C C . THR A 1 220 ? 7.588 -12.341 -2.066 1.00 91.69 220 THR A C 1
ATOM 1793 O O . THR A 1 220 ? 6.898 -13.155 -1.442 1.00 91.69 220 THR A O 1
ATOM 1796 N N . GLU A 1 221 ? 7.916 -11.169 -1.520 1.00 89.94 221 GLU A N 1
ATOM 1797 C CA . GLU A 1 221 ? 7.350 -10.652 -0.274 1.00 89.94 221 GLU A CA 1
ATOM 1798 C C . GLU A 1 221 ? 5.931 -10.110 -0.461 1.00 89.94 221 GLU A C 1
ATOM 1800 O O . GLU A 1 221 ? 5.083 -10.382 0.388 1.00 89.94 221 GLU A O 1
ATOM 1805 N N . SER A 1 222 ? 5.660 -9.432 -1.576 1.00 85.81 222 SER A N 1
ATOM 1806 C CA . SER A 1 222 ? 4.387 -8.748 -1.830 1.00 85.81 222 SER A CA 1
ATOM 1807 C C . SER A 1 222 ? 3.355 -9.590 -2.584 1.00 85.81 222 SER A C 1
ATOM 1809 O O . SER A 1 222 ? 2.164 -9.357 -2.431 1.00 85.81 222 SER A O 1
ATOM 1811 N N . VAL A 1 223 ? 3.788 -10.574 -3.375 1.00 86.25 223 VAL A N 1
ATOM 1812 C CA . VAL A 1 223 ? 2.949 -11.401 -4.255 1.00 86.25 223 VAL A CA 1
ATOM 1813 C C . VAL A 1 223 ? 3.116 -12.869 -3.856 1.00 86.25 223 VAL A C 1
ATOM 1815 O O . VAL A 1 223 ? 3.875 -13.630 -4.457 1.00 86.25 223 VAL A O 1
ATOM 1818 N N . LYS A 1 224 ? 2.433 -13.282 -2.780 1.00 88.19 224 LYS A N 1
ATOM 1819 C CA . LYS A 1 224 ? 2.522 -14.663 -2.269 1.00 88.19 224 LYS A CA 1
ATOM 1820 C C . LYS A 1 224 ? 1.765 -15.654 -3.149 1.00 88.19 224 LYS A C 1
ATOM 1822 O O . LYS A 1 224 ? 0.651 -15.368 -3.591 1.00 88.19 224 LYS A O 1
ATOM 1827 N N . GLU A 1 225 ? 2.326 -16.857 -3.302 1.00 87.69 225 GLU A N 1
ATOM 1828 C CA . GLU A 1 225 ? 1.662 -17.981 -3.980 1.00 87.69 225 GLU A CA 1
ATOM 1829 C C . GLU A 1 225 ? 0.363 -18.396 -3.274 1.00 87.69 225 GLU A C 1
ATOM 1831 O O . GLU A 1 225 ? -0.593 -18.778 -3.939 1.00 87.69 225 GLU A O 1
ATOM 1836 N N . TYR A 1 226 ? 0.305 -18.306 -1.945 1.00 90.81 226 TYR A N 1
ATOM 1837 C CA . TYR A 1 226 ? -0.867 -18.687 -1.161 1.00 90.81 226 TYR A CA 1
ATOM 1838 C C . TYR A 1 226 ? -1.557 -17.454 -0.589 1.00 90.81 226 TYR A C 1
ATOM 1840 O O . TYR A 1 226 ? -0.925 -16.637 0.082 1.00 90.81 226 TYR A O 1
ATOM 1848 N N . ILE A 1 227 ? -2.856 -17.331 -0.857 1.00 92.44 227 ILE A N 1
ATOM 1849 C CA . ILE A 1 227 ? -3.668 -16.158 -0.532 1.00 92.44 227 ILE A CA 1
ATOM 1850 C C . ILE A 1 227 ? -4.992 -16.565 0.107 1.00 92.44 227 ILE A C 1
ATOM 1852 O O . ILE A 1 227 ? -5.520 -17.647 -0.138 1.00 92.44 227 ILE A O 1
ATOM 1856 N N . GLY A 1 228 ? -5.546 -15.690 0.933 1.00 93.62 228 GLY A N 1
ATOM 1857 C CA . GLY A 1 228 ? -6.834 -15.905 1.577 1.00 93.62 228 GLY A CA 1
ATOM 1858 C C . GLY A 1 228 ? -8.032 -15.446 0.759 1.00 93.62 228 GLY A C 1
ATOM 1859 O O . GLY A 1 228 ? -9.085 -16.082 0.809 1.00 93.62 228 GLY A O 1
ATOM 1860 N N . ALA A 1 229 ? -7.874 -14.333 0.040 1.00 93.12 229 ALA A N 1
ATOM 1861 C CA . ALA A 1 229 ? -8.902 -13.736 -0.805 1.00 93.12 229 ALA A CA 1
ATOM 1862 C C . ALA A 1 229 ? -8.298 -12.749 -1.820 1.00 93.12 229 ALA A C 1
ATOM 1864 O O . ALA A 1 229 ? -7.197 -12.235 -1.615 1.00 93.12 229 ALA A O 1
ATOM 1865 N N . GLN A 1 230 ? -9.045 -12.461 -2.885 1.00 90.75 230 GLN A N 1
ATOM 1866 C CA . GLN A 1 230 ? -8.741 -11.443 -3.899 1.00 90.75 230 GLN A CA 1
ATOM 1867 C C . GLN A 1 230 ? -9.790 -10.327 -3.864 1.00 90.75 230 GLN A C 1
ATOM 1869 O O . GLN A 1 230 ? -10.903 -10.536 -3.373 1.00 90.75 230 GLN A O 1
ATOM 1874 N N . LYS A 1 231 ? -9.451 -9.160 -4.426 1.00 89.44 231 LYS A N 1
ATOM 1875 C CA . LYS A 1 231 ? -10.363 -8.011 -4.605 1.00 89.44 231 LYS A CA 1
ATOM 1876 C C . LYS A 1 231 ? -11.077 -7.591 -3.315 1.00 89.44 231 LYS A C 1
ATOM 1878 O O . LYS A 1 231 ? -12.253 -7.229 -3.330 1.00 89.44 231 LYS A O 1
ATOM 1883 N N . VAL A 1 232 ? -10.365 -7.659 -2.192 1.00 93.12 232 VAL A N 1
ATOM 1884 C CA . VAL A 1 232 ? -10.905 -7.364 -0.866 1.00 93.12 232 VAL A CA 1
ATOM 1885 C C . VAL A 1 232 ? -11.144 -5.861 -0.730 1.00 93.12 232 VAL A C 1
ATOM 1887 O O . VAL A 1 232 ? -10.210 -5.060 -0.784 1.00 93.12 232 VAL A O 1
ATOM 1890 N N . LYS A 1 233 ? -12.402 -5.478 -0.510 1.00 94.94 233 LYS A N 1
ATOM 1891 C CA . LYS A 1 233 ? -12.833 -4.093 -0.291 1.00 94.94 233 LYS A CA 1
ATOM 1892 C C . LYS A 1 233 ? -13.593 -3.974 1.019 1.00 94.94 233 LYS A C 1
ATOM 1894 O O . LYS A 1 233 ? -14.488 -4.771 1.295 1.00 94.94 233 LYS A O 1
ATOM 1899 N N . VAL A 1 234 ? -13.263 -2.952 1.800 1.00 97.00 234 VAL A N 1
ATOM 1900 C CA . VAL A 1 234 ? -13.902 -2.660 3.086 1.00 97.00 234 VAL A CA 1
ATOM 1901 C C . VAL A 1 234 ? -14.658 -1.346 2.981 1.00 97.00 234 VAL A C 1
ATOM 1903 O O . VAL A 1 234 ? -14.076 -0.299 2.706 1.00 97.00 234 VAL A O 1
ATOM 1906 N N . PHE A 1 235 ? -15.960 -1.407 3.211 1.00 97.75 235 PHE A N 1
ATOM 1907 C CA . PHE A 1 235 ? -16.858 -0.265 3.230 1.00 97.75 235 PHE A CA 1
ATOM 1908 C C . PHE A 1 235 ? -17.181 0.063 4.679 1.00 97.75 235 PHE A C 1
ATOM 1910 O O . PHE A 1 235 ? -17.561 -0.823 5.447 1.00 97.75 235 PHE A O 1
ATOM 1917 N N . LEU A 1 236 ? -17.030 1.332 5.039 1.00 98.12 236 LEU A N 1
ATOM 1918 C CA . LEU A 1 236 ? -17.334 1.833 6.374 1.00 98.12 236 LEU A CA 1
ATOM 1919 C C . LEU A 1 236 ? -18.489 2.827 6.295 1.00 98.12 236 LEU A C 1
ATOM 1921 O O . LEU A 1 236 ? -18.474 3.721 5.452 1.00 98.12 236 LEU A O 1
ATOM 1925 N N . SER A 1 237 ? -19.476 2.695 7.174 1.00 97.38 237 SER A N 1
ATOM 1926 C CA . SER A 1 237 ? -20.606 3.624 7.252 1.00 97.38 237 SER A CA 1
ATOM 1927 C C . SER A 1 237 ? -20.911 3.986 8.700 1.00 97.38 237 SER A C 1
ATOM 1929 O O . SER A 1 237 ? -20.904 3.128 9.580 1.00 97.38 237 SER A O 1
ATOM 1931 N N . SER A 1 238 ? -21.158 5.266 8.955 1.00 97.25 238 SER A N 1
ATOM 1932 C CA . SER A 1 238 ? -21.496 5.808 10.269 1.00 97.25 238 SER A CA 1
ATOM 1933 C C . SER A 1 238 ? -22.343 7.068 10.091 1.00 97.25 238 SER A C 1
ATOM 1935 O O . SER A 1 238 ? -22.263 7.727 9.056 1.00 97.25 238 SER A O 1
ATOM 1937 N N . GLU A 1 239 ? -23.135 7.414 11.107 1.00 96.56 239 GLU A N 1
ATOM 1938 C CA . GLU A 1 239 ? -23.808 8.718 11.190 1.00 96.56 239 GLU A CA 1
ATOM 1939 C C . GLU A 1 239 ? -22.795 9.874 11.298 1.00 96.56 239 GLU A C 1
ATOM 1941 O O . GLU A 1 239 ? -23.077 11.000 10.892 1.00 96.56 239 GLU A O 1
ATOM 1946 N N . PHE A 1 240 ? -21.591 9.589 11.802 1.00 96.69 240 PHE A N 1
ATOM 1947 C CA . PHE A 1 240 ? -20.523 10.566 11.978 1.00 96.69 240 PHE A CA 1
ATOM 1948 C C . PHE A 1 240 ? -19.392 10.363 10.959 1.00 96.69 240 PHE A C 1
ATOM 1950 O O . PHE A 1 240 ? -19.188 9.251 10.465 1.00 96.69 240 PHE A O 1
ATOM 1957 N N . PRO A 1 241 ? -18.589 11.404 10.666 1.00 96.50 241 PRO A N 1
ATOM 1958 C CA . PRO A 1 241 ? -17.432 11.267 9.788 1.00 96.50 241 PRO A CA 1
ATOM 1959 C C . PRO A 1 241 ? -16.440 10.204 10.281 1.00 96.50 241 PRO A C 1
ATOM 1961 O O . PRO A 1 241 ? -15.916 10.282 11.396 1.00 96.50 241 PRO A O 1
ATOM 1964 N N . VAL A 1 242 ? -16.151 9.226 9.419 1.00 97.12 242 VAL A N 1
ATOM 1965 C CA . VAL A 1 242 ? -15.146 8.185 9.664 1.00 97.12 242 VAL A CA 1
ATOM 1966 C C . VAL A 1 242 ? -13.788 8.676 9.173 1.00 97.12 242 VAL A C 1
ATOM 1968 O O . VAL A 1 242 ? -13.584 8.856 7.974 1.00 97.12 242 VAL A O 1
ATOM 1971 N N . ASN A 1 243 ? -12.841 8.862 10.091 1.00 96.69 243 ASN A N 1
ATOM 1972 C CA . ASN A 1 243 ? -11.495 9.326 9.768 1.00 96.69 243 ASN A CA 1
ATOM 1973 C C . ASN A 1 243 ? -10.515 8.154 9.772 1.00 96.69 243 ASN A C 1
ATOM 1975 O O . ASN A 1 243 ? -10.194 7.605 10.827 1.00 96.69 243 ASN A O 1
ATOM 1979 N N . LEU A 1 244 ? -10.013 7.779 8.599 1.00 96.44 244 LEU A N 1
ATOM 1980 C CA . LEU A 1 244 ? -9.007 6.728 8.472 1.00 96.44 244 LEU A CA 1
ATOM 1981 C C . LEU A 1 244 ? -7.607 7.255 8.802 1.00 96.44 244 LEU A C 1
ATOM 1983 O O . LEU A 1 244 ? -7.237 8.380 8.452 1.00 96.44 244 LEU A O 1
ATOM 1987 N N . ILE A 1 245 ? -6.835 6.429 9.509 1.00 96.12 245 ILE A N 1
ATOM 1988 C CA . ILE A 1 245 ? -5.468 6.747 9.932 1.00 96.12 245 ILE A CA 1
ATOM 1989 C C . ILE A 1 245 ? -4.465 6.147 8.951 1.00 96.12 245 ILE A C 1
ATOM 1991 O O . ILE A 1 245 ? -3.609 6.858 8.435 1.00 96.12 245 ILE A O 1
ATOM 1995 N N . ASN A 1 246 ? -4.570 4.847 8.685 1.00 93.88 246 ASN A N 1
ATOM 1996 C CA . ASN A 1 246 ? -3.592 4.111 7.890 1.00 93.88 246 ASN A CA 1
ATOM 1997 C C . ASN A 1 246 ? -4.111 3.710 6.501 1.00 93.88 246 ASN A C 1
ATOM 1999 O O . ASN A 1 246 ? -3.543 2.820 5.885 1.00 93.88 246 ASN A O 1
ATOM 2003 N N . TYR A 1 247 ? -5.159 4.384 6.025 1.00 93.50 247 TYR A N 1
ATOM 2004 C CA . TYR A 1 247 ? -5.717 4.336 4.669 1.00 93.50 247 TYR A CA 1
ATOM 2005 C C . TYR A 1 247 ? -6.304 5.716 4.338 1.00 93.50 247 TYR A C 1
ATOM 2007 O O . TYR A 1 247 ? -6.591 6.485 5.258 1.00 93.50 247 TYR A O 1
ATOM 2015 N N . TYR A 1 248 ? -6.461 6.054 3.055 1.00 86.62 248 TYR A N 1
ATOM 2016 C CA . TYR A 1 248 ? -6.891 7.407 2.649 1.00 86.62 248 TYR A CA 1
ATOM 2017 C C . TYR A 1 248 ? -8.335 7.497 2.163 1.00 86.62 248 TYR A C 1
ATOM 2019 O O . TYR A 1 248 ? -8.902 8.584 2.178 1.00 86.62 248 TYR A O 1
ATOM 2027 N N . ASP A 1 249 ? -8.939 6.374 1.781 1.00 85.62 249 ASP A N 1
ATOM 2028 C CA . ASP A 1 249 ? -10.226 6.355 1.093 1.00 85.62 249 ASP A CA 1
ATOM 2029 C C . ASP A 1 249 ? -11.199 5.342 1.695 1.00 85.62 249 ASP A C 1
ATOM 2031 O O . ASP A 1 249 ? -10.806 4.296 2.210 1.00 85.62 249 ASP A O 1
ATOM 2035 N N . ASN A 1 250 ? -12.487 5.652 1.553 1.00 89.31 250 ASN A N 1
ATOM 2036 C CA . ASN A 1 250 ? -13.602 4.741 1.774 1.00 89.31 250 ASN A CA 1
ATOM 2037 C C . ASN A 1 250 ? -14.392 4.618 0.449 1.00 89.31 250 ASN A C 1
ATOM 2039 O O . ASN A 1 250 ? -14.845 5.646 -0.061 1.00 89.31 250 ASN A O 1
ATOM 2043 N N . PRO A 1 251 ? -14.554 3.418 -0.144 1.00 92.62 251 PRO A N 1
ATOM 2044 C CA . PRO A 1 251 ? -14.110 2.120 0.359 1.00 92.62 251 PRO A CA 1
ATOM 2045 C C . PRO A 1 251 ? -12.591 1.972 0.389 1.00 92.62 251 PRO A C 1
ATOM 2047 O O . PRO A 1 251 ? -11.880 2.467 -0.486 1.00 92.62 251 PRO A O 1
ATOM 2050 N N . ILE A 1 252 ? -12.116 1.235 1.387 1.00 93.69 252 ILE A N 1
ATOM 2051 C CA . ILE A 1 252 ? -10.717 0.848 1.514 1.00 93.69 252 ILE A CA 1
ATOM 2052 C C . ILE A 1 252 ? -10.492 -0.333 0.586 1.00 93.69 252 ILE A C 1
ATOM 2054 O O . ILE A 1 252 ? -11.120 -1.383 0.743 1.00 93.69 252 ILE A O 1
ATOM 2058 N N . ASN A 1 253 ? -9.588 -0.168 -0.369 1.00 91.12 253 ASN A N 1
ATOM 2059 C CA . ASN A 1 253 ? -9.171 -1.261 -1.223 1.00 91.12 253 ASN A CA 1
ATOM 2060 C C . ASN A 1 253 ? -7.919 -1.937 -0.653 1.00 91.12 253 ASN A C 1
ATOM 2062 O O . ASN A 1 253 ? -6.889 -1.283 -0.499 1.00 91.12 253 ASN A O 1
ATOM 2066 N N . LEU A 1 254 ? -8.022 -3.230 -0.343 1.00 91.00 254 LEU A N 1
ATOM 2067 C CA . LEU A 1 254 ? -6.907 -4.047 0.139 1.00 91.00 254 LEU A CA 1
ATOM 2068 C C . LEU A 1 254 ? -6.295 -4.914 -0.975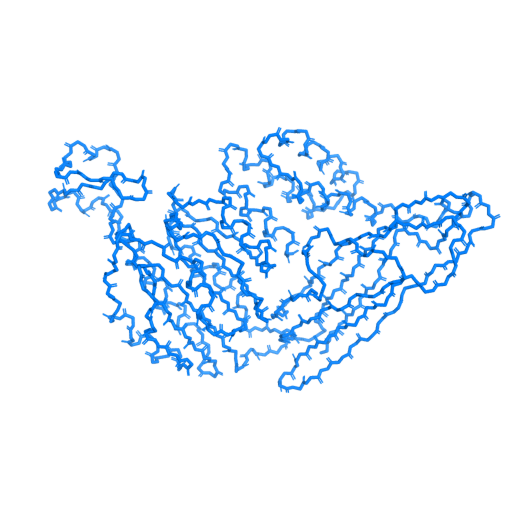 1.00 91.00 254 LEU A C 1
ATOM 2070 O O . LEU A 1 254 ? -5.205 -5.452 -0.788 1.00 91.00 254 LEU A O 1
ATOM 2074 N N . GLY A 1 255 ? -6.974 -5.049 -2.123 1.00 90.12 255 GLY A N 1
ATOM 2075 C CA . GLY A 1 255 ? -6.537 -5.906 -3.225 1.00 90.12 255 GLY A CA 1
ATOM 2076 C C . GLY A 1 255 ? -6.522 -7.380 -2.818 1.00 90.12 255 GLY A C 1
ATOM 2077 O O . GLY A 1 255 ? -7.541 -7.934 -2.396 1.00 90.12 255 GLY A O 1
ATOM 2078 N N . THR A 1 256 ? -5.370 -8.030 -2.952 1.00 90.56 256 THR A N 1
ATOM 2079 C CA . THR A 1 256 ? -5.159 -9.403 -2.480 1.00 90.56 256 THR A CA 1
ATOM 2080 C C . THR A 1 256 ? -4.896 -9.428 -0.975 1.00 90.56 256 THR A C 1
ATOM 2082 O O . THR A 1 256 ? -4.201 -8.565 -0.449 1.00 90.56 256 THR A O 1
ATOM 2085 N N . LEU A 1 257 ? -5.422 -10.426 -0.262 1.00 91.94 257 LEU A N 1
ATOM 2086 C CA . LEU A 1 257 ? -5.152 -10.626 1.162 1.00 91.94 257 LEU A CA 1
ATOM 2087 C C . LEU A 1 257 ? -4.356 -11.915 1.377 1.00 91.94 257 LEU A C 1
ATOM 2089 O O . LEU A 1 257 ? -4.912 -13.009 1.287 1.00 91.94 257 LEU A O 1
ATOM 2093 N N . GLU A 1 258 ? -3.067 -11.798 1.697 1.00 90.44 258 GLU A N 1
ATOM 2094 C CA . GLU A 1 258 ? -2.194 -12.949 1.989 1.00 90.44 258 GLU A CA 1
ATOM 2095 C C . GLU A 1 258 ? -2.089 -13.264 3.486 1.00 90.44 258 GLU A C 1
ATOM 2097 O O . GLU A 1 258 ? -1.763 -14.385 3.871 1.00 90.44 258 GLU A O 1
ATOM 2102 N N . GLY A 1 259 ? -2.374 -12.281 4.339 1.00 91.38 259 GLY A N 1
ATOM 2103 C CA . GLY A 1 259 ? -2.183 -12.377 5.780 1.00 91.38 259 GLY A CA 1
ATOM 2104 C C . GLY A 1 259 ? -3.139 -11.489 6.565 1.00 91.38 259 GLY A C 1
ATOM 2105 O O . GLY A 1 259 ? -4.216 -11.123 6.098 1.00 91.38 259 GLY A O 1
ATOM 2106 N N . LEU A 1 260 ? -2.757 -11.182 7.801 1.00 93.19 260 LEU A N 1
ATOM 2107 C CA . LEU A 1 260 ? -3.529 -10.297 8.662 1.00 93.19 260 LEU A CA 1
ATOM 2108 C C . LEU A 1 260 ? -3.324 -8.842 8.233 1.00 93.19 260 LEU A C 1
ATOM 2110 O O . LEU A 1 260 ? -2.190 -8.390 8.140 1.00 93.19 260 LEU A O 1
ATOM 2114 N N . VAL A 1 261 ? -4.419 -8.104 8.065 1.00 94.25 261 VAL A N 1
ATOM 2115 C CA . VAL A 1 261 ? -4.427 -6.657 7.816 1.00 94.25 261 VAL A CA 1
ATOM 2116 C C . VAL A 1 261 ? -5.141 -5.944 8.957 1.00 94.25 261 VAL A C 1
ATOM 2118 O O . VAL A 1 261 ? -6.144 -6.434 9.490 1.00 94.25 261 VAL A O 1
ATOM 2121 N N . ARG A 1 262 ? -4.626 -4.770 9.331 1.00 95.56 262 ARG A N 1
ATOM 2122 C CA . ARG A 1 262 ? -5.231 -3.889 10.334 1.00 95.56 262 ARG A CA 1
ATOM 2123 C C . ARG A 1 262 ? -5.636 -2.566 9.703 1.00 95.56 262 ARG A C 1
ATOM 2125 O O . ARG A 1 262 ? -4.852 -1.937 9.001 1.00 95.56 262 ARG A O 1
ATOM 2132 N N . ILE A 1 263 ? -6.854 -2.129 9.988 1.00 97.25 263 ILE A N 1
ATOM 2133 C CA . ILE A 1 263 ? -7.377 -0.819 9.607 1.00 97.25 263 ILE A CA 1
ATOM 2134 C C . ILE A 1 263 ? -7.638 -0.048 10.892 1.00 97.25 263 ILE A C 1
ATOM 2136 O O . ILE A 1 263 ? -8.382 -0.510 11.758 1.00 97.25 263 ILE A O 1
ATOM 2140 N N . TYR A 1 264 ? -7.041 1.129 10.989 1.00 97.38 264 TYR A N 1
ATOM 2141 C CA . TYR A 1 264 ? -7.181 2.049 12.102 1.00 97.38 264 TYR A CA 1
ATOM 2142 C C . TYR A 1 264 ? -7.915 3.301 11.650 1.00 97.38 264 TYR A C 1
ATOM 2144 O O . TYR A 1 264 ? -7.637 3.872 10.591 1.00 97.38 264 TYR A O 1
ATOM 2152 N N . GLY A 1 265 ? -8.821 3.768 12.495 1.00 97.69 265 GLY A N 1
ATOM 2153 C CA . GLY A 1 265 ? -9.509 5.026 12.283 1.00 97.69 265 GLY A CA 1
ATOM 2154 C C . GLY A 1 265 ? -10.082 5.579 13.571 1.00 97.69 265 GLY A C 1
ATOM 2155 O O . GLY A 1 265 ? -9.927 4.996 14.648 1.00 97.69 265 GLY A O 1
ATOM 2156 N N . TYR A 1 266 ? -10.733 6.726 13.459 1.00 98.00 266 TYR A N 1
ATOM 2157 C CA . TYR A 1 266 ? -11.442 7.332 14.566 1.00 98.00 266 TYR A CA 1
ATOM 2158 C C . TYR A 1 266 ? -12.718 8.048 14.129 1.00 98.00 266 TYR A C 1
ATOM 2160 O O . TYR A 1 266 ? -12.884 8.436 12.971 1.00 98.00 266 TYR A O 1
ATOM 2168 N N . ILE A 1 267 ? -13.613 8.225 15.094 1.00 98.19 267 ILE A N 1
ATOM 2169 C CA . ILE A 1 267 ? -14.847 8.996 14.990 1.00 98.19 267 ILE A CA 1
ATOM 2170 C C . ILE A 1 267 ? -14.876 9.943 16.187 1.00 98.19 267 ILE A C 1
ATOM 2172 O O . ILE A 1 267 ? -14.689 9.509 17.325 1.00 98.19 267 ILE A O 1
ATOM 2176 N N . ASP A 1 268 ? -15.090 11.231 15.947 1.00 97.69 268 ASP A N 1
ATOM 2177 C CA . ASP A 1 268 ? -15.309 12.184 17.032 1.00 97.69 268 ASP A CA 1
ATOM 2178 C C . ASP A 1 268 ? -16.778 12.070 17.477 1.00 97.69 268 ASP A C 1
ATOM 2180 O O . ASP A 1 268 ? -17.700 12.376 16.723 1.00 97.69 268 ASP A O 1
ATOM 2184 N N . LEU A 1 269 ? -16.989 11.538 18.684 1.00 96.94 269 LEU A N 1
ATOM 2185 C CA . LEU A 1 269 ? -18.304 11.195 19.218 1.00 96.94 269 LEU A CA 1
ATOM 2186 C C . LEU A 1 269 ? -18.909 12.351 20.024 1.00 96.94 269 LEU A C 1
ATOM 2188 O O . LEU A 1 269 ? -18.219 12.918 20.881 1.00 96.94 269 LEU A O 1
ATOM 2192 N N . PRO A 1 270 ? -20.206 12.661 19.836 1.00 97.00 270 PRO A N 1
ATOM 2193 C CA . PRO A 1 270 ? -20.895 13.629 20.674 1.00 97.00 270 PRO A CA 1
ATOM 2194 C C . PRO A 1 270 ? -21.192 13.069 22.079 1.00 97.00 270 PRO A C 1
ATOM 2196 O O . PRO A 1 270 ? -21.181 11.849 22.293 1.00 97.00 270 PRO A O 1
ATOM 2199 N N . PRO A 1 271 ? -21.499 13.951 23.050 1.00 97.06 271 PRO A N 1
ATOM 2200 C CA . PRO A 1 271 ? -21.912 13.543 24.386 1.00 97.06 271 PRO A CA 1
ATOM 2201 C C . PRO A 1 271 ? -23.115 12.600 24.369 1.00 97.06 271 PRO A C 1
ATOM 2203 O O . PRO A 1 271 ? -24.064 12.796 23.614 1.00 97.06 271 PRO A O 1
ATOM 2206 N N . ASN A 1 272 ? -23.106 11.630 25.278 1.00 96.50 272 ASN A N 1
ATOM 2207 C CA . ASN A 1 272 ? -24.206 10.710 25.565 1.00 96.50 272 ASN A CA 1
ATOM 2208 C C . ASN A 1 272 ? -24.719 9.910 24.352 1.00 96.50 272 ASN A C 1
ATOM 2210 O O . ASN A 1 272 ? -25.860 9.450 24.358 1.00 96.50 272 ASN A O 1
ATOM 2214 N N . PHE A 1 273 ? -23.894 9.721 23.318 1.00 97.38 273 PHE A N 1
ATOM 2215 C CA . PHE A 1 273 ? -24.273 8.922 22.156 1.00 97.38 273 PHE A CA 1
ATOM 2216 C C . PHE A 1 273 ? -24.578 7.465 22.545 1.00 97.38 273 PHE A C 1
ATOM 2218 O O . PHE A 1 273 ? -23.834 6.839 23.303 1.00 97.38 273 PHE A O 1
ATOM 2225 N N . ASN A 1 274 ? -25.663 6.913 22.014 1.00 97.19 274 ASN A N 1
ATOM 2226 C CA . ASN A 1 274 ? -26.091 5.541 22.261 1.00 97.19 274 ASN A CA 1
ATOM 2227 C C . ASN A 1 274 ? -26.674 4.959 20.975 1.00 97.19 274 ASN A C 1
ATOM 2229 O O . ASN A 1 274 ? -27.619 5.521 20.425 1.00 97.19 274 ASN A O 1
ATOM 2233 N N . GLY A 1 275 ? -26.139 3.830 20.522 1.00 97.06 275 GLY A N 1
ATOM 2234 C CA . GLY A 1 275 ? -26.632 3.144 19.335 1.00 97.06 275 GLY A CA 1
ATOM 2235 C C . GLY A 1 275 ? -25.521 2.569 18.468 1.00 97.06 275 GLY A C 1
ATOM 2236 O O . GLY A 1 275 ? -24.409 2.296 18.935 1.00 97.06 275 GLY A O 1
ATOM 2237 N N . LYS A 1 276 ? -25.856 2.344 17.194 1.00 97.56 276 LYS A N 1
ATOM 2238 C CA . LYS A 1 276 ? -24.923 1.839 16.185 1.00 97.56 276 LYS A CA 1
ATOM 2239 C C . LYS A 1 276 ? -23.942 2.943 15.809 1.00 97.56 276 LYS A C 1
ATOM 2241 O O . LYS A 1 276 ? -24.343 3.972 15.281 1.00 97.56 276 LYS A O 1
ATOM 2246 N N . LEU A 1 277 ? -22.663 2.710 16.072 1.00 97.31 277 LEU A N 1
ATOM 2247 C CA . LEU A 1 277 ? -21.591 3.651 15.777 1.00 97.31 277 LEU A CA 1
ATOM 2248 C C . LEU A 1 277 ? -21.011 3.443 14.379 1.00 97.31 277 LEU A C 1
ATOM 2250 O O . LEU A 1 277 ? -20.774 4.413 13.669 1.00 97.31 277 LEU A O 1
ATOM 2254 N N . LEU A 1 278 ? -20.743 2.197 13.991 1.00 98.00 278 LEU A N 1
ATOM 2255 C CA . LEU A 1 278 ? -20.040 1.888 12.748 1.00 98.00 278 LEU A CA 1
ATOM 2256 C C . LEU A 1 278 ? -20.580 0.590 12.149 1.00 98.00 278 LEU A C 1
ATOM 2258 O O . LEU A 1 278 ? -20.709 -0.411 12.850 1.00 98.00 278 LEU A O 1
ATOM 2262 N N . GLU A 1 279 ? -20.854 0.607 10.853 1.00 98.25 279 GLU A N 1
ATOM 2263 C CA . GLU A 1 279 ? -21.142 -0.564 10.031 1.00 98.25 279 GLU A CA 1
ATOM 2264 C C . GLU A 1 279 ? -19.947 -0.826 9.112 1.00 98.25 279 GLU A C 1
ATOM 2266 O O . GLU A 1 279 ? -19.384 0.098 8.517 1.00 98.25 279 GLU A O 1
ATOM 2271 N N . ILE A 1 280 ? -19.529 -2.086 9.048 1.00 98.50 280 ILE A N 1
ATOM 2272 C CA . ILE A 1 280 ? -18.363 -2.552 8.313 1.00 98.50 280 ILE A CA 1
ATOM 2273 C C . ILE A 1 280 ? -18.835 -3.655 7.380 1.00 98.50 280 ILE A C 1
ATOM 2275 O O . ILE A 1 280 ? -19.261 -4.710 7.845 1.00 98.50 280 ILE A O 1
ATOM 2279 N N . ARG A 1 281 ? -18.687 -3.439 6.077 1.00 98.50 281 ARG A N 1
ATOM 2280 C CA . ARG A 1 281 ? -18.973 -4.442 5.052 1.00 98.50 281 ARG A CA 1
ATOM 2281 C C . ARG A 1 281 ? -17.697 -4.799 4.317 1.00 98.50 281 ARG A C 1
ATOM 2283 O O . ARG A 1 281 ? -17.033 -3.923 3.768 1.00 98.50 281 ARG A O 1
ATOM 2290 N N . VAL A 1 282 ? -17.347 -6.078 4.298 1.00 98.00 282 VAL A N 1
ATOM 2291 C CA . VAL A 1 282 ? -16.169 -6.596 3.595 1.00 98.00 282 VAL A CA 1
ATOM 2292 C C . VAL A 1 282 ? -16.636 -7.438 2.420 1.00 98.00 282 VAL A C 1
ATOM 2294 O O . VAL A 1 282 ? -17.228 -8.491 2.631 1.00 98.00 282 VAL A O 1
ATOM 2297 N N . LYS A 1 283 ? -16.349 -6.985 1.198 1.00 97.12 283 LYS A N 1
ATOM 2298 C CA . LYS A 1 283 ? -16.584 -7.737 -0.044 1.00 97.12 283 LYS A CA 1
ATOM 2299 C C . LYS A 1 283 ? -15.271 -8.313 -0.542 1.00 97.12 283 LYS A C 1
ATOM 2301 O O . LYS A 1 283 ? -14.259 -7.613 -0.512 1.00 97.12 283 LYS A O 1
ATOM 2306 N N . TYR A 1 284 ? -15.269 -9.567 -0.971 1.00 94.75 284 TYR A N 1
ATOM 2307 C CA . TYR A 1 284 ? -14.058 -10.239 -1.433 1.00 94.75 284 TYR A CA 1
ATOM 2308 C C . TYR A 1 284 ? -14.367 -11.444 -2.318 1.00 94.75 284 TYR A C 1
ATOM 2310 O O . TYR A 1 284 ? -15.483 -11.953 -2.321 1.00 94.75 284 TYR A O 1
ATOM 2318 N N . ASN A 1 285 ? -13.348 -11.942 -3.017 1.00 91.94 285 ASN A N 1
ATOM 2319 C CA . ASN A 1 285 ? -13.446 -13.127 -3.856 1.00 91.94 285 ASN A CA 1
ATOM 2320 C C . ASN A 1 285 ? -12.601 -14.274 -3.285 1.00 91.94 285 ASN A C 1
ATOM 2322 O O . ASN A 1 285 ? -11.437 -14.080 -2.929 1.00 91.94 285 ASN A O 1
ATOM 2326 N N . ILE A 1 286 ? -13.154 -15.487 -3.261 1.00 89.56 286 ILE A N 1
ATOM 2327 C CA . ILE A 1 286 ? -12.407 -16.740 -3.069 1.00 89.56 286 ILE A CA 1
ATOM 2328 C C . ILE A 1 286 ? -12.659 -17.615 -4.289 1.00 89.56 286 ILE A C 1
ATOM 2330 O O . ILE A 1 286 ? -13.804 -17.972 -4.550 1.00 89.56 286 ILE A O 1
ATOM 2334 N N . LEU A 1 287 ? -11.600 -17.980 -5.022 1.00 82.06 287 LEU A N 1
ATOM 2335 C CA . LEU A 1 287 ? -11.692 -18.871 -6.189 1.00 82.06 287 LEU A CA 1
ATOM 2336 C C . LEU A 1 287 ? -12.809 -18.440 -7.166 1.00 82.06 287 LEU A C 1
ATOM 2338 O O . LEU A 1 287 ? -13.626 -19.250 -7.594 1.00 82.06 287 LEU A O 1
ATOM 2342 N N . ASN A 1 288 ? -12.863 -17.139 -7.480 1.00 79.00 288 ASN A N 1
ATOM 2343 C CA . ASN A 1 288 ? -13.870 -16.487 -8.337 1.00 79.00 288 ASN A CA 1
ATOM 2344 C C . ASN A 1 288 ? -15.311 -16.430 -7.806 1.00 79.00 288 ASN A C 1
ATOM 2346 O O . ASN A 1 288 ? -16.195 -15.953 -8.517 1.00 79.00 288 ASN A O 1
ATOM 2350 N N . LYS A 1 289 ? -15.562 -16.840 -6.563 1.00 89.50 289 LYS A N 1
ATOM 2351 C CA . LYS A 1 289 ? -16.846 -16.630 -5.894 1.00 89.50 289 LYS A CA 1
ATOM 2352 C C . LYS A 1 289 ? -16.788 -15.372 -5.032 1.00 89.50 289 LYS A C 1
ATOM 2354 O O . LYS A 1 289 ? -15.900 -15.257 -4.190 1.00 89.50 289 LYS A O 1
ATOM 2359 N N . GLU A 1 290 ? -17.720 -14.450 -5.255 1.00 93.81 290 GLU A N 1
ATOM 2360 C CA . GLU A 1 290 ? -17.893 -13.269 -4.406 1.00 93.81 290 GLU A CA 1
ATOM 2361 C C . GLU A 1 290 ? -18.544 -13.670 -3.075 1.00 93.81 290 GLU A C 1
ATOM 2363 O O . GLU A 1 290 ? -19.487 -14.463 -3.033 1.00 93.81 290 GLU A O 1
ATOM 2368 N N . GLU A 1 291 ? -18.009 -13.130 -1.991 1.00 96.12 291 GLU A N 1
ATOM 2369 C CA . GLU A 1 291 ? -18.443 -13.337 -0.617 1.00 96.12 291 GLU A CA 1
ATOM 2370 C C . GLU A 1 291 ? -18.520 -11.977 0.089 1.00 96.12 291 GLU A C 1
ATOM 2372 O O . GLU A 1 291 ? -17.801 -11.027 -0.246 1.00 96.12 291 GLU A O 1
ATOM 2377 N N . GLU A 1 292 ? -19.381 -11.890 1.100 1.00 97.19 292 GLU A N 1
ATOM 2378 C CA . GLU A 1 292 ? -19.617 -10.663 1.855 1.00 97.19 292 GLU A CA 1
ATOM 2379 C C . GLU A 1 292 ? -19.709 -10.958 3.353 1.00 97.19 292 GLU A C 1
ATOM 2381 O O . GLU A 1 292 ? -20.253 -11.980 3.771 1.00 97.19 292 GLU A O 1
ATOM 2386 N N . ILE A 1 293 ? -19.141 -10.071 4.169 1.00 97.56 293 ILE A N 1
ATOM 2387 C CA . ILE A 1 293 ? -19.231 -10.121 5.629 1.00 97.56 293 ILE A CA 1
ATOM 2388 C C . ILE A 1 293 ? -19.646 -8.746 6.132 1.00 97.56 293 ILE A C 1
ATOM 2390 O O . ILE A 1 293 ? -18.918 -7.775 5.923 1.00 97.56 293 ILE A O 1
ATOM 2394 N N . ASP A 1 294 ? -20.745 -8.694 6.877 1.00 97.75 294 ASP A N 1
ATOM 2395 C CA . ASP A 1 294 ? -21.174 -7.501 7.599 1.00 97.75 294 ASP A CA 1
ATOM 2396 C C . ASP A 1 294 ? -20.840 -7.613 9.095 1.00 97.75 294 ASP A C 1
ATOM 2398 O O . ASP A 1 294 ? -20.970 -8.669 9.729 1.00 97.75 294 ASP A O 1
ATOM 2402 N N . LYS A 1 295 ? -20.385 -6.501 9.674 1.00 98.06 295 LYS A N 1
ATOM 2403 C CA . LYS A 1 295 ? -20.153 -6.314 11.108 1.00 98.06 295 LYS A CA 1
ATOM 2404 C C . LYS A 1 295 ? -20.679 -4.958 11.534 1.00 98.06 295 LYS A C 1
ATOM 2406 O O . LYS A 1 295 ? -20.622 -3.986 10.789 1.00 98.06 295 LYS A O 1
ATOM 2411 N N . GLU A 1 296 ? -21.108 -4.883 12.781 1.00 96.94 296 GLU A N 1
ATOM 2412 C CA . GLU A 1 296 ? -21.593 -3.650 13.379 1.00 96.94 296 GLU A CA 1
ATOM 2413 C C . GLU A 1 296 ? -20.911 -3.429 14.726 1.00 96.94 296 GLU A C 1
ATOM 2415 O O . GLU A 1 296 ? -20.615 -4.371 15.467 1.00 96.94 296 GLU A O 1
ATOM 2420 N N . LEU A 1 297 ? -20.656 -2.165 15.036 1.00 96.56 297 LEU A N 1
ATOM 2421 C CA . LEU A 1 297 ? -20.098 -1.710 16.295 1.00 96.56 297 LEU A CA 1
ATOM 2422 C C . LEU A 1 297 ? -21.119 -0.816 16.986 1.00 96.56 297 LEU A C 1
ATOM 2424 O O . LEU A 1 297 ? -21.600 0.157 16.406 1.00 96.56 297 LEU A O 1
ATOM 2428 N N . TYR A 1 298 ? -21.407 -1.129 18.244 1.00 96.31 298 TYR A N 1
ATOM 2429 C CA . TYR A 1 298 ? -22.354 -0.399 19.076 1.00 96.31 298 TYR A CA 1
ATOM 2430 C C . TYR A 1 298 ? -21.656 0.208 20.286 1.00 96.31 298 TYR A C 1
ATOM 2432 O O . TYR A 1 298 ? -20.682 -0.341 20.805 1.00 96.31 298 TYR A O 1
ATOM 2440 N N . ILE A 1 299 ? -22.200 1.319 20.770 1.00 96.50 299 ILE A N 1
ATOM 2441 C CA . ILE A 1 299 ? -21.777 1.969 22.008 1.00 96.50 299 ILE A CA 1
ATOM 2442 C C . ILE A 1 299 ? -23.013 2.355 22.818 1.00 96.50 299 ILE A C 1
ATOM 2444 O O . ILE A 1 299 ? -24.064 2.663 22.260 1.00 96.50 299 ILE A O 1
ATOM 2448 N N . THR A 1 300 ? -22.894 2.319 24.142 1.00 97.06 300 THR A N 1
ATOM 2449 C CA . THR A 1 300 ? -23.985 2.672 25.070 1.00 97.06 300 THR A CA 1
ATOM 2450 C C . THR A 1 300 ? -23.545 3.786 26.011 1.00 97.06 300 THR A C 1
ATOM 2452 O O . THR A 1 300 ? -22.356 4.032 26.146 1.00 97.06 300 THR A O 1
ATOM 2455 N N . THR A 1 301 ? -24.451 4.469 26.701 1.00 97.31 301 THR A N 1
ATOM 2456 C CA . THR A 1 301 ? -24.069 5.496 27.688 1.00 97.31 301 THR A CA 1
ATOM 2457 C C . THR A 1 301 ? -23.546 4.873 28.983 1.00 97.31 301 THR A C 1
ATOM 2459 O O . THR A 1 301 ? -24.082 3.864 29.454 1.00 97.31 301 THR A O 1
ATOM 2462 N N . ALA A 1 302 ? -22.499 5.460 29.568 1.00 97.44 302 ALA A N 1
ATOM 2463 C CA . ALA A 1 302 ? -22.051 5.136 30.921 1.00 97.44 302 ALA A CA 1
ATOM 2464 C C . ALA A 1 302 ? -22.980 5.758 31.969 1.00 97.44 302 ALA A C 1
ATOM 2466 O O . ALA A 1 302 ? -23.500 6.858 31.784 1.00 97.44 302 ALA A O 1
ATOM 2467 N N . ASN A 1 303 ? -23.134 5.077 33.103 1.00 95.62 303 ASN A N 1
ATOM 2468 C CA . ASN A 1 303 ? -23.970 5.566 34.206 1.00 95.62 303 ASN A CA 1
ATOM 2469 C C . ASN A 1 303 ? -23.279 6.660 35.035 1.00 95.62 303 ASN A C 1
ATOM 2471 O O . ASN A 1 303 ? -23.936 7.483 35.667 1.00 95.62 303 ASN A O 1
ATOM 2475 N N . ASN A 1 304 ? -21.946 6.641 35.078 1.00 96.31 304 ASN A N 1
ATOM 2476 C CA . ASN A 1 304 ? -21.113 7.592 35.807 1.00 96.31 304 ASN A CA 1
ATOM 2477 C C . ASN A 1 304 ? -19.682 7.599 35.237 1.00 96.31 304 ASN A C 1
ATOM 2479 O O . ASN A 1 304 ? -19.340 6.806 34.357 1.00 96.31 304 ASN A O 1
ATOM 2483 N N . LYS A 1 305 ? -18.839 8.501 35.749 1.00 96.00 305 LYS A N 1
ATOM 2484 C CA . LYS A 1 305 ? -17.452 8.670 35.293 1.00 96.00 305 LYS A CA 1
ATOM 2485 C C . LYS A 1 305 ? -16.606 7.404 35.467 1.00 96.00 305 LYS A C 1
ATOM 2487 O O . LYS A 1 305 ? -15.806 7.092 34.589 1.00 96.00 305 LYS A O 1
ATOM 2492 N N . ASP A 1 306 ? -16.781 6.674 36.564 1.00 97.19 306 ASP A N 1
ATOM 2493 C CA . ASP A 1 306 ? -15.986 5.473 36.838 1.00 97.19 306 ASP A CA 1
ATOM 2494 C C . ASP A 1 306 ? -16.346 4.328 35.884 1.00 97.19 306 ASP A C 1
ATOM 2496 O O . ASP A 1 306 ? -15.460 3.609 35.421 1.00 97.19 306 ASP A O 1
ATOM 2500 N N . ASP A 1 307 ? -17.632 4.180 35.552 1.00 97.00 307 ASP A N 1
ATOM 2501 C CA . ASP A 1 307 ? -18.116 3.245 34.532 1.00 97.00 307 ASP A CA 1
ATOM 2502 C C . ASP A 1 307 ? -17.538 3.588 33.153 1.00 97.00 307 ASP A C 1
ATOM 2504 O O . ASP A 1 307 ? -17.046 2.706 32.450 1.00 97.00 307 ASP A O 1
ATOM 2508 N N . PHE A 1 308 ? -17.495 4.873 32.792 1.00 97.12 308 PHE A N 1
ATOM 2509 C CA . PHE A 1 308 ? -16.842 5.311 31.559 1.00 97.12 308 PHE A CA 1
ATOM 2510 C C . PHE A 1 308 ? -15.354 4.928 31.533 1.00 97.12 308 PHE A C 1
ATOM 2512 O O . PHE A 1 308 ? -14.925 4.246 30.605 1.00 97.12 308 PHE A O 1
ATOM 2519 N N . ILE A 1 309 ? -14.585 5.290 32.569 1.00 96.69 309 ILE A N 1
ATOM 2520 C CA . ILE A 1 309 ? -13.128 5.064 32.628 1.00 96.69 309 ILE A CA 1
ATOM 2521 C C . ILE A 1 309 ? -12.773 3.572 32.575 1.00 96.69 309 ILE A C 1
ATOM 2523 O O . ILE A 1 309 ? -11.837 3.189 31.875 1.00 96.69 309 ILE A O 1
ATOM 2527 N N . LYS A 1 310 ? -13.522 2.712 33.275 1.00 96.50 310 LYS A N 1
ATOM 2528 C CA . LYS A 1 310 ? -13.285 1.254 33.281 1.00 96.50 310 LYS A CA 1
ATOM 2529 C C . LYS A 1 310 ? -13.532 0.591 31.926 1.00 96.50 310 LYS A C 1
ATOM 2531 O O . LYS A 1 310 ? -13.054 -0.515 31.697 1.00 96.50 310 LYS A O 1
ATOM 2536 N N . ASN A 1 311 ? -14.288 1.245 31.050 1.00 96.19 311 ASN A N 1
ATOM 2537 C CA . ASN A 1 311 ? -14.636 0.750 29.724 1.00 96.19 311 ASN A CA 1
ATOM 2538 C C . ASN A 1 311 ? -13.764 1.355 28.610 1.00 96.19 311 ASN A C 1
ATOM 2540 O O . ASN A 1 311 ? -14.139 1.254 27.437 1.00 96.19 311 ASN A O 1
ATOM 2544 N N . ILE A 1 312 ? -12.628 1.966 28.970 1.00 97.38 312 ILE A N 1
ATOM 2545 C CA . ILE A 1 312 ? -11.624 2.463 28.028 1.00 97.38 312 ILE A CA 1
ATOM 2546 C C . ILE A 1 312 ? -10.565 1.386 27.781 1.00 97.38 312 ILE A C 1
ATOM 2548 O O . ILE A 1 312 ? -9.892 0.934 28.706 1.00 97.38 312 ILE A O 1
ATOM 2552 N N . ASP A 1 313 ? -10.381 1.023 26.518 1.00 96.88 313 ASP A N 1
ATOM 2553 C CA . ASP A 1 313 ? -9.279 0.194 26.045 1.00 96.88 313 ASP A CA 1
ATOM 2554 C C . ASP A 1 313 ? -8.102 1.096 25.639 1.00 96.88 313 ASP A C 1
ATOM 2556 O O . ASP A 1 313 ? -8.098 1.720 24.571 1.00 96.88 313 ASP A O 1
ATOM 2560 N N . GLN A 1 314 ? -7.111 1.186 26.530 1.00 94.88 314 GLN A N 1
ATOM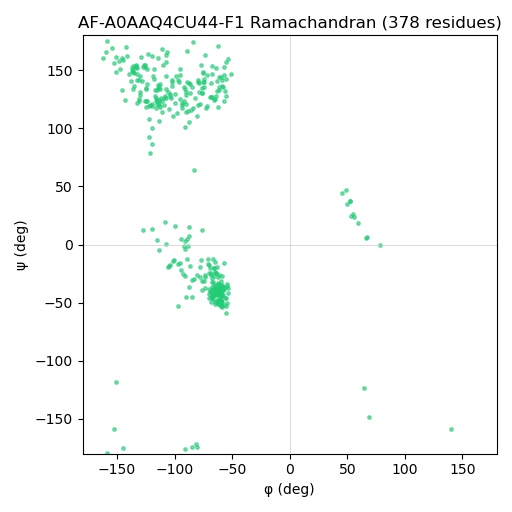 2561 C CA . GLN A 1 314 ? -5.919 2.017 26.335 1.00 94.88 314 GLN A CA 1
ATOM 2562 C C . GLN A 1 314 ? -5.008 1.492 25.223 1.00 94.88 314 GLN A C 1
ATOM 2564 O O . GLN A 1 314 ? -4.325 2.291 24.586 1.00 94.88 314 GLN A O 1
ATOM 2569 N N . ASP A 1 315 ? -5.028 0.190 24.932 1.00 94.25 315 ASP A N 1
ATOM 2570 C CA . ASP A 1 315 ? -4.182 -0.392 23.891 1.00 94.25 315 ASP A CA 1
ATOM 2571 C C . ASP A 1 315 ? -4.638 0.064 22.505 1.00 94.25 315 ASP A C 1
ATOM 2573 O O . ASP A 1 315 ? -3.811 0.395 21.653 1.00 94.25 315 ASP A O 1
ATOM 2577 N N . ILE A 1 316 ? -5.953 0.126 22.275 1.00 95.56 316 ILE A N 1
ATOM 2578 C CA . ILE A 1 316 ? -6.513 0.617 21.007 1.00 95.56 316 ILE A CA 1
ATOM 2579 C C . ILE A 1 316 ? -6.214 2.108 20.825 1.00 95.56 316 ILE A C 1
ATOM 2581 O O . ILE A 1 316 ? -5.892 2.534 19.714 1.00 95.56 316 ILE A O 1
ATOM 2585 N N . ILE A 1 317 ? -6.292 2.898 21.902 1.00 97.06 317 ILE A N 1
ATOM 2586 C CA . ILE A 1 317 ? -5.926 4.322 21.867 1.00 97.06 317 ILE A CA 1
ATOM 2587 C C . ILE A 1 317 ? -4.440 4.472 21.540 1.00 97.06 317 ILE A C 1
ATOM 2589 O O . ILE A 1 317 ? -4.089 5.220 20.630 1.00 97.06 317 ILE A O 1
ATOM 2593 N N . ALA A 1 318 ? -3.576 3.746 22.249 1.00 96.38 318 ALA A N 1
ATOM 2594 C CA . ALA A 1 318 ? -2.133 3.807 22.069 1.00 96.38 318 ALA A CA 1
ATOM 2595 C C . ALA A 1 318 ? -1.721 3.420 20.640 1.00 96.38 318 ALA A C 1
ATOM 2597 O O . ALA A 1 318 ? -0.998 4.176 19.992 1.00 96.38 318 ALA A O 1
ATOM 2598 N N . GLU A 1 319 ? -2.238 2.307 20.108 1.00 94.69 319 GLU A N 1
ATOM 2599 C CA . GLU A 1 319 ? -2.007 1.911 18.712 1.00 94.69 319 GLU A CA 1
ATOM 2600 C C . GLU A 1 319 ? -2.513 2.976 17.730 1.00 94.69 319 GLU A C 1
ATOM 2602 O O . GLU A 1 319 ? -1.777 3.387 16.834 1.00 94.69 319 GLU A O 1
ATOM 2607 N N . GLY A 1 320 ? -3.746 3.463 17.911 1.00 96.06 320 GLY A N 1
ATOM 2608 C CA . GLY A 1 320 ? -4.326 4.489 17.045 1.00 96.06 320 GLY A CA 1
ATOM 2609 C C . GLY A 1 320 ? -3.481 5.765 17.005 1.00 96.06 320 GLY A C 1
ATOM 2610 O O . GLY A 1 320 ? -3.222 6.304 15.929 1.00 96.06 320 GLY A O 1
ATOM 2611 N N . ILE A 1 321 ? -2.987 6.218 18.160 1.00 96.81 321 ILE A N 1
ATOM 2612 C CA . ILE A 1 321 ? -2.099 7.382 18.257 1.00 96.81 321 ILE A CA 1
ATOM 2613 C C . ILE A 1 321 ? -0.734 7.087 17.627 1.00 96.81 321 ILE A C 1
ATOM 2615 O O . ILE A 1 321 ? -0.197 7.953 16.935 1.00 96.81 321 ILE A O 1
ATOM 2619 N N . TRP A 1 322 ? -0.168 5.892 17.814 1.00 97.44 322 TRP A N 1
ATOM 2620 C CA . TRP A 1 322 ? 1.108 5.517 17.195 1.00 97.44 322 TRP A CA 1
ATOM 2621 C C . TRP A 1 322 ? 1.022 5.592 15.664 1.00 97.44 322 TRP A C 1
ATOM 2623 O O . TRP A 1 322 ? 1.833 6.273 15.037 1.00 97.44 322 TRP A O 1
ATOM 2633 N N . TYR A 1 323 ? -0.017 4.999 15.064 1.00 96.88 323 TYR A N 1
ATOM 2634 C CA . TYR A 1 323 ? -0.236 5.053 13.613 1.00 96.88 323 TYR A CA 1
ATOM 2635 C C . TYR A 1 323 ? -0.593 6.459 13.116 1.00 96.88 323 TYR A C 1
ATOM 2637 O O . TYR A 1 323 ? -0.203 6.841 12.013 1.00 96.88 323 TYR A O 1
ATOM 2645 N N . TYR A 1 324 ? -1.291 7.260 13.926 1.00 96.19 324 TYR A N 1
ATOM 2646 C CA . TYR A 1 324 ? -1.541 8.666 13.611 1.00 96.19 324 TYR A CA 1
ATOM 2647 C C . TYR A 1 324 ? -0.235 9.464 13.533 1.00 96.19 324 TYR A C 1
ATOM 2649 O O . TYR A 1 324 ? -0.060 10.263 12.616 1.00 96.19 324 TYR A O 1
ATOM 2657 N N . ASN A 1 325 ? 0.701 9.226 14.454 1.00 97.38 325 ASN A N 1
ATOM 2658 C CA . ASN A 1 325 ? 2.025 9.846 14.411 1.00 97.38 325 ASN A CA 1
ATOM 2659 C C . ASN A 1 325 ? 2.847 9.332 13.224 1.00 97.38 325 ASN A C 1
ATOM 2661 O O . ASN A 1 325 ? 3.419 10.146 12.510 1.00 97.38 325 ASN A O 1
ATOM 2665 N N . LEU A 1 326 ? 2.820 8.024 12.942 1.00 96.56 326 LEU A N 1
ATOM 2666 C CA . LEU A 1 326 ? 3.482 7.445 11.769 1.00 96.56 326 LEU A CA 1
ATOM 2667 C C . LEU A 1 326 ? 3.020 8.102 10.461 1.00 96.56 326 LEU A C 1
ATOM 2669 O O . LEU A 1 326 ? 3.842 8.455 9.621 1.00 96.56 326 LEU A O 1
ATOM 2673 N N . ARG A 1 327 ? 1.706 8.292 10.287 1.00 94.38 327 ARG A N 1
ATOM 2674 C CA . ARG A 1 327 ? 1.139 8.930 9.088 1.00 94.38 327 ARG A CA 1
ATOM 2675 C C . ARG A 1 327 ? 1.655 10.359 8.892 1.00 94.38 327 ARG A C 1
ATOM 2677 O O . ARG A 1 327 ? 1.852 10.787 7.759 1.00 94.38 327 ARG A O 1
ATOM 2684 N N . ASN A 1 328 ? 1.834 11.085 9.992 1.00 93.75 328 ASN A N 1
ATOM 2685 C CA . ASN A 1 328 ? 2.251 12.486 10.000 1.00 93.75 328 ASN A CA 1
ATOM 2686 C C . ASN A 1 328 ? 3.771 12.661 10.156 1.00 93.75 328 ASN A C 1
ATOM 2688 O O . ASN A 1 328 ? 4.236 13.794 10.286 1.00 93.75 328 ASN A O 1
ATOM 2692 N N . LEU A 1 329 ? 4.538 11.568 10.164 1.00 94.44 329 LEU A N 1
ATOM 2693 C CA . LEU A 1 329 ? 5.988 11.604 10.277 1.00 94.44 329 LEU A CA 1
ATOM 2694 C C . LEU A 1 329 ? 6.591 12.213 9.008 1.00 94.44 329 LEU A C 1
ATOM 2696 O O . LEU A 1 329 ? 6.326 11.770 7.891 1.00 94.44 329 LEU A O 1
ATOM 2700 N N . SER A 1 330 ? 7.426 13.224 9.198 1.00 89.56 330 SER A N 1
ATOM 2701 C CA . SER A 1 330 ? 8.200 13.880 8.155 1.00 89.56 330 SER A CA 1
ATOM 2702 C C . SER A 1 330 ? 9.581 14.240 8.693 1.00 89.56 330 SER A C 1
ATOM 2704 O O . SER A 1 330 ? 9.836 14.183 9.895 1.00 89.56 330 SER A O 1
ATOM 2706 N N . ILE A 1 331 ? 10.483 14.668 7.812 1.00 88.19 331 ILE A N 1
ATOM 2707 C CA . ILE A 1 331 ? 11.816 15.134 8.219 1.00 88.19 331 ILE A CA 1
ATOM 2708 C C . ILE A 1 331 ? 11.708 16.310 9.202 1.00 88.19 331 ILE A C 1
ATOM 2710 O O . ILE A 1 331 ? 12.446 16.374 10.180 1.00 88.19 331 ILE A O 1
ATOM 2714 N N . SER A 1 332 ? 10.754 17.225 8.986 1.00 90.19 332 SER A N 1
ATOM 2715 C CA . SER A 1 332 ? 10.628 18.449 9.786 1.00 90.19 332 SER A CA 1
ATOM 2716 C C . SER A 1 332 ? 10.197 18.203 11.233 1.00 90.19 332 SER A C 1
ATOM 2718 O O . SER A 1 332 ? 10.446 19.047 12.087 1.00 90.19 332 SER A O 1
ATOM 2720 N N . ASN A 1 333 ? 9.524 17.083 11.516 1.00 94.06 333 ASN A N 1
ATOM 2721 C CA . ASN A 1 333 ? 9.056 16.727 12.859 1.00 94.06 333 ASN A CA 1
ATOM 2722 C C . ASN A 1 333 ? 9.650 15.403 13.371 1.00 94.06 333 ASN A C 1
ATOM 2724 O O . ASN A 1 333 ? 9.148 14.861 14.360 1.00 94.06 333 ASN A O 1
ATOM 2728 N N . PHE A 1 334 ? 10.693 14.889 12.711 1.00 95.69 334 PHE A N 1
ATOM 2729 C CA . PHE A 1 334 ? 11.189 13.527 12.889 1.00 95.69 334 PHE A CA 1
ATOM 2730 C C . PHE A 1 334 ? 11.531 13.210 14.347 1.00 95.69 334 PHE A C 1
ATOM 2732 O O . PHE A 1 334 ? 10.919 12.328 14.945 1.00 95.69 334 PHE A O 1
ATOM 2739 N N . ASP A 1 335 ? 12.447 13.973 14.950 1.00 95.69 335 ASP A N 1
ATOM 2740 C CA . ASP A 1 335 ? 12.950 13.691 16.301 1.00 95.69 335 ASP A CA 1
ATOM 2741 C C . ASP A 1 335 ? 11.829 13.736 17.357 1.00 95.69 335 ASP A C 1
ATOM 2743 O O . ASP A 1 335 ? 11.755 12.880 18.242 1.00 95.69 335 ASP A O 1
ATOM 2747 N N . GLN A 1 336 ? 10.908 14.700 17.244 1.00 96.50 336 GLN A N 1
ATOM 2748 C CA . GLN A 1 336 ? 9.767 14.815 18.155 1.00 96.50 336 GLN A CA 1
ATOM 2749 C C . GLN A 1 336 ? 8.792 13.641 17.988 1.00 96.50 336 GLN A C 1
ATOM 2751 O O . GLN A 1 336 ? 8.354 13.053 18.978 1.00 96.50 336 GLN A O 1
ATOM 2756 N N . THR A 1 337 ? 8.456 13.300 16.745 1.00 96.94 337 THR A N 1
ATOM 2757 C CA . THR A 1 337 ? 7.461 12.268 16.426 1.00 96.94 337 THR A CA 1
ATOM 2758 C C . THR A 1 337 ? 7.981 10.877 16.779 1.00 96.94 337 THR A C 1
ATOM 2760 O O . THR A 1 337 ? 7.268 10.107 17.423 1.00 96.94 337 THR A O 1
ATOM 2763 N N . ILE A 1 338 ? 9.248 10.578 16.468 1.00 97.12 338 ILE A N 1
ATOM 2764 C CA . ILE A 1 338 ? 9.904 9.324 16.855 1.00 97.12 338 ILE A CA 1
ATOM 2765 C C . ILE A 1 338 ? 9.921 9.170 18.374 1.00 97.12 338 ILE A C 1
ATOM 2767 O O . ILE A 1 338 ? 9.550 8.110 18.868 1.00 97.12 338 ILE A O 1
ATOM 2771 N N . LYS A 1 339 ? 10.244 10.223 19.136 1.00 97.44 339 LYS A N 1
ATOM 2772 C CA . LYS A 1 339 ? 10.214 10.164 20.606 1.00 97.44 339 LYS A CA 1
ATOM 2773 C C . LYS A 1 339 ? 8.818 9.841 21.153 1.00 97.44 339 LYS A C 1
ATOM 2775 O O . LYS A 1 339 ? 8.686 9.044 22.079 1.00 97.44 339 LYS A O 1
ATOM 2780 N N . ILE A 1 340 ? 7.767 10.437 20.583 1.00 97.38 340 ILE A N 1
ATOM 2781 C CA . ILE A 1 340 ? 6.376 10.126 20.957 1.00 97.38 340 ILE A CA 1
ATOM 2782 C C . ILE A 1 340 ? 6.068 8.653 20.663 1.00 97.38 340 ILE A C 1
ATOM 2784 O O . ILE A 1 340 ? 5.551 7.946 21.528 1.00 97.38 340 ILE A O 1
ATOM 2788 N N . MET A 1 341 ? 6.420 8.177 19.469 1.00 97.56 341 MET A N 1
ATOM 2789 C CA . MET A 1 341 ? 6.200 6.792 19.051 1.00 97.56 341 MET A CA 1
ATOM 2790 C C . MET A 1 341 ? 6.983 5.787 19.907 1.00 97.56 341 MET A C 1
ATOM 2792 O O . MET A 1 341 ? 6.429 4.746 20.253 1.00 97.56 341 MET A O 1
ATOM 2796 N N . GLN A 1 342 ? 8.216 6.113 20.309 1.00 97.00 342 GLN A N 1
ATOM 2797 C CA . GLN A 1 342 ? 9.043 5.301 21.211 1.00 97.00 342 GLN A CA 1
ATOM 2798 C C . GLN A 1 342 ? 8.377 5.149 22.578 1.00 97.00 342 GLN A C 1
ATOM 2800 O O . GLN A 1 342 ? 8.158 4.026 23.022 1.00 97.00 342 GLN A O 1
ATOM 2805 N N . ASN A 1 343 ? 7.944 6.254 23.193 1.00 96.88 343 ASN A N 1
ATOM 2806 C CA . ASN A 1 343 ? 7.250 6.218 24.485 1.00 96.88 343 ASN A CA 1
ATOM 2807 C C . ASN A 1 343 ? 5.970 5.358 24.432 1.00 96.88 343 ASN A C 1
ATOM 2809 O O . ASN A 1 343 ? 5.648 4.624 25.371 1.00 96.88 343 ASN A O 1
ATOM 2813 N N . ILE A 1 344 ? 5.223 5.429 23.324 1.00 96.62 344 ILE A N 1
ATOM 2814 C CA . ILE A 1 344 ? 4.032 4.595 23.115 1.00 96.62 344 ILE A CA 1
ATOM 2815 C C . ILE A 1 344 ? 4.421 3.117 22.936 1.00 96.62 344 ILE A C 1
ATOM 2817 O O . ILE A 1 344 ? 3.819 2.237 23.551 1.00 96.62 344 ILE A O 1
ATOM 2821 N N . ALA A 1 345 ? 5.438 2.818 22.128 1.00 95.25 345 ALA A N 1
ATOM 2822 C CA . ALA A 1 345 ? 5.895 1.447 21.904 1.00 95.25 345 ALA A CA 1
ATOM 2823 C C . ALA A 1 345 ? 6.413 0.791 23.200 1.00 95.25 345 ALA A C 1
ATOM 2825 O O . ALA A 1 345 ? 6.074 -0.354 23.499 1.00 95.25 345 ALA A O 1
ATOM 2826 N N . GLU A 1 346 ? 7.164 1.533 24.015 1.00 94.81 346 GLU A N 1
ATOM 2827 C CA . GLU A 1 346 ? 7.681 1.075 25.310 1.00 94.81 346 GLU A CA 1
ATOM 2828 C C . GLU A 1 346 ? 6.567 0.846 26.335 1.00 94.81 346 GLU A C 1
ATOM 2830 O O . GLU A 1 346 ? 6.550 -0.183 27.014 1.00 94.81 346 GLU A O 1
ATOM 2835 N N . SER A 1 347 ? 5.603 1.769 26.426 1.00 94.00 347 SER A N 1
ATOM 2836 C CA . SER A 1 347 ? 4.482 1.642 27.368 1.00 94.00 347 SER A CA 1
ATOM 2837 C C . SER A 1 347 ? 3.543 0.485 27.018 1.00 94.00 347 SER A C 1
ATOM 2839 O O . SER A 1 347 ? 3.085 -0.218 27.918 1.00 94.00 347 SER A O 1
ATOM 2841 N N . THR A 1 348 ? 3.309 0.236 25.727 1.00 91.75 348 THR A N 1
ATOM 2842 C CA . THR A 1 348 ? 2.482 -0.889 25.255 1.00 91.75 348 THR A CA 1
ATOM 2843 C C . THR A 1 348 ? 3.211 -2.235 25.290 1.00 91.75 348 THR A C 1
ATOM 2845 O O . THR A 1 348 ? 2.559 -3.278 25.266 1.00 91.75 348 THR A O 1
ATOM 2848 N N . ARG A 1 349 ? 4.554 -2.235 25.345 1.00 91.19 349 ARG A N 1
ATOM 2849 C CA . ARG A 1 349 ? 5.420 -3.432 25.291 1.00 91.19 349 ARG A CA 1
ATOM 2850 C C . ARG A 1 349 ? 5.172 -4.315 24.061 1.00 91.19 349 ARG A C 1
ATOM 2852 O O . ARG A 1 349 ? 5.411 -5.523 24.095 1.00 91.19 349 ARG A O 1
ATOM 2859 N N . LYS A 1 350 ? 4.677 -3.725 22.971 1.00 89.44 350 LYS A N 1
ATOM 2860 C CA . LYS A 1 350 ? 4.396 -4.439 21.723 1.00 89.44 350 LYS A CA 1
ATOM 2861 C C . LYS A 1 350 ? 5.658 -4.510 20.875 1.00 89.44 350 LYS A C 1
ATOM 2863 O O . LYS A 1 350 ? 6.197 -3.492 20.450 1.00 89.44 350 LYS A O 1
ATOM 2868 N N . MET A 1 351 ? 6.142 -5.733 20.664 1.00 90.62 351 MET A N 1
ATOM 2869 C CA . MET A 1 351 ? 7.421 -5.988 19.993 1.00 90.62 351 MET A CA 1
ATOM 2870 C C . MET A 1 351 ? 7.453 -5.484 18.548 1.00 90.62 351 MET A C 1
ATOM 2872 O O . MET A 1 351 ? 8.496 -5.026 18.090 1.00 90.62 351 MET A O 1
ATOM 2876 N N . ASP A 1 352 ? 6.323 -5.539 17.845 1.00 89.31 352 ASP A N 1
ATOM 2877 C CA . ASP A 1 352 ? 6.175 -4.980 16.502 1.00 89.31 352 ASP A CA 1
ATOM 2878 C C . ASP A 1 352 ? 6.322 -3.453 16.511 1.00 89.31 352 ASP A C 1
ATOM 2880 O O . ASP A 1 352 ? 7.148 -2.931 15.766 1.00 89.31 352 ASP A O 1
ATOM 2884 N N . LEU A 1 353 ? 5.621 -2.737 17.399 1.00 93.81 353 LEU A N 1
ATOM 2885 C CA . LEU A 1 353 ? 5.747 -1.277 17.513 1.00 93.81 353 LEU A CA 1
ATOM 2886 C C . LEU A 1 353 ? 7.169 -0.847 17.896 1.00 93.81 353 LEU A C 1
ATOM 2888 O O . LEU A 1 353 ? 7.673 0.143 17.361 1.00 93.81 353 LEU A O 1
ATOM 2892 N N . LEU A 1 354 ? 7.832 -1.593 18.785 1.00 94.31 354 LEU A N 1
ATOM 2893 C CA . LEU A 1 354 ? 9.224 -1.342 19.172 1.00 94.31 354 LEU A CA 1
ATOM 2894 C C . LEU A 1 354 ? 10.171 -1.482 17.973 1.00 94.31 354 LEU A C 1
ATOM 2896 O O . LEU A 1 354 ? 10.929 -0.559 17.675 1.00 94.31 354 LEU A O 1
ATOM 2900 N N . GLU A 1 355 ? 10.090 -2.599 17.246 1.00 93.69 355 GLU A N 1
ATOM 2901 C CA . GLU A 1 355 ? 10.933 -2.850 16.072 1.00 93.69 355 GLU A CA 1
ATOM 2902 C C . GLU A 1 355 ? 10.652 -1.858 14.936 1.00 93.69 355 GLU A C 1
ATOM 2904 O O . GLU A 1 355 ? 11.579 -1.369 14.291 1.00 93.69 355 GLU A O 1
ATOM 2909 N N . TYR A 1 356 ? 9.384 -1.514 14.699 1.00 94.50 356 TYR A N 1
ATOM 2910 C CA . TYR A 1 356 ? 9.014 -0.549 13.663 1.00 94.50 356 TYR A CA 1
ATOM 2911 C C . TYR A 1 356 ? 9.551 0.839 13.997 1.00 94.50 356 TYR A C 1
ATOM 2913 O O . TYR A 1 356 ? 10.131 1.498 13.136 1.00 94.50 356 TYR A O 1
ATOM 2921 N N . THR A 1 357 ? 9.428 1.260 15.256 1.00 95.50 357 THR A N 1
ATOM 2922 C CA . THR A 1 357 ? 9.949 2.557 15.699 1.00 95.50 357 THR A CA 1
ATOM 2923 C C . THR A 1 357 ? 11.476 2.609 15.605 1.00 95.50 357 THR A C 1
ATOM 2925 O O . THR A 1 357 ? 12.023 3.628 15.187 1.00 95.50 357 THR A O 1
ATOM 2928 N N . ARG A 1 358 ? 12.173 1.504 15.914 1.00 94.62 358 ARG A N 1
ATOM 2929 C CA . ARG A 1 358 ? 13.631 1.394 15.748 1.00 94.62 358 ARG A CA 1
ATOM 2930 C C . ARG A 1 358 ? 14.053 1.582 14.289 1.00 94.62 358 ARG A C 1
ATOM 2932 O O . ARG A 1 358 ? 14.921 2.403 14.016 1.00 94.62 358 ARG A O 1
ATOM 2939 N N . ARG A 1 359 ? 13.411 0.881 13.348 1.00 93.06 359 ARG A N 1
ATOM 2940 C CA . ARG A 1 359 ? 13.717 1.000 11.907 1.00 93.06 359 ARG A CA 1
ATOM 2941 C C . ARG A 1 359 ? 13.436 2.392 11.345 1.00 93.06 359 ARG A C 1
ATOM 2943 O O . ARG A 1 359 ? 14.197 2.889 10.519 1.00 93.06 359 ARG A O 1
ATOM 2950 N N . LEU A 1 360 ? 12.364 3.037 11.805 1.00 94.50 360 LEU A N 1
ATOM 2951 C CA . LEU A 1 360 ? 12.069 4.419 11.426 1.00 94.50 360 LEU A CA 1
ATOM 2952 C C . LEU A 1 360 ? 13.156 5.369 11.935 1.00 94.50 360 LEU A C 1
ATOM 2954 O O . LEU A 1 360 ? 13.609 6.217 11.175 1.00 94.50 360 LEU A O 1
ATOM 2958 N N . ALA A 1 361 ? 13.624 5.186 13.175 1.00 93.69 361 ALA A N 1
ATOM 2959 C CA . ALA A 1 361 ? 14.715 5.975 13.746 1.00 93.69 361 ALA A CA 1
ATOM 2960 C C . ALA A 1 361 ? 16.041 5.813 12.973 1.00 93.69 361 ALA A C 1
ATOM 2962 O O . ALA A 1 361 ? 16.792 6.776 12.848 1.00 93.69 361 ALA A O 1
ATOM 2963 N N . GLU A 1 362 ? 16.307 4.628 12.412 1.00 93.25 362 GLU A N 1
ATOM 2964 C CA . GLU A 1 362 ? 17.474 4.355 11.552 1.00 93.25 362 GLU A CA 1
ATOM 2965 C C . GLU A 1 362 ? 17.400 5.034 10.179 1.00 93.25 362 GLU A C 1
ATOM 2967 O O . GLU A 1 362 ? 18.423 5.189 9.519 1.00 93.25 362 GLU A O 1
ATOM 2972 N N . SER A 1 363 ? 16.211 5.470 9.755 1.00 91.44 363 SER A N 1
ATOM 2973 C CA . SER A 1 363 ? 16.002 6.191 8.489 1.00 91.44 363 SER A CA 1
ATOM 2974 C C . SER A 1 363 ? 16.193 7.707 8.632 1.00 91.44 363 SER A C 1
ATOM 2976 O O . SER A 1 363 ? 15.761 8.476 7.773 1.00 91.44 363 SER A O 1
ATOM 2978 N N . LYS A 1 364 ? 16.802 8.155 9.737 1.00 87.44 364 LYS A N 1
ATOM 2979 C CA . LYS A 1 364 ? 17.131 9.563 9.959 1.00 87.44 364 LYS A CA 1
ATOM 2980 C C . LYS A 1 364 ? 18.039 10.061 8.829 1.00 87.44 364 LYS A C 1
ATOM 2982 O O . LYS A 1 364 ? 18.970 9.369 8.432 1.00 87.44 364 LYS A O 1
ATOM 2987 N N . ASP A 1 365 ? 17.735 11.248 8.314 1.00 87.88 365 ASP A N 1
ATOM 2988 C CA . ASP A 1 365 ? 18.440 11.909 7.205 1.00 87.88 365 ASP A CA 1
ATOM 2989 C C . ASP A 1 365 ? 18.331 11.218 5.825 1.00 87.88 365 ASP A C 1
ATOM 2991 O O . ASP A 1 365 ? 18.915 11.698 4.854 1.00 87.88 365 ASP A O 1
ATOM 2995 N N . ASP A 1 366 ? 17.526 10.156 5.693 1.00 91.94 366 ASP A N 1
ATOM 2996 C CA . ASP A 1 366 ? 17.227 9.498 4.414 1.00 91.94 366 ASP A CA 1
ATOM 2997 C C . ASP A 1 366 ? 15.715 9.493 4.139 1.00 91.94 366 ASP A C 1
ATOM 2999 O O . ASP A 1 366 ? 14.972 8.592 4.538 1.00 91.94 366 ASP A O 1
ATOM 3003 N N . THR A 1 367 ? 15.243 10.514 3.418 1.00 93.69 367 THR A N 1
ATOM 3004 C CA . THR A 1 367 ? 13.824 10.675 3.059 1.00 93.69 367 THR A CA 1
ATOM 3005 C C . THR A 1 367 ? 13.276 9.497 2.257 1.00 93.69 367 THR A C 1
ATOM 3007 O O . THR A 1 367 ? 12.107 9.140 2.404 1.00 93.69 367 THR A O 1
ATOM 3010 N N . LYS A 1 368 ? 14.101 8.884 1.399 1.00 95.19 368 LYS A N 1
ATOM 3011 C CA . LYS A 1 368 ? 13.695 7.777 0.526 1.00 95.19 368 LYS A CA 1
ATOM 3012 C C . LYS A 1 368 ? 13.406 6.533 1.358 1.00 95.19 368 LYS A C 1
ATOM 3014 O O . LYS A 1 368 ? 12.316 5.961 1.246 1.00 95.19 368 LYS A O 1
ATOM 3019 N N . ARG A 1 369 ? 14.332 6.170 2.252 1.00 94.50 369 ARG A N 1
ATOM 3020 C CA . ARG A 1 369 ? 14.142 5.076 3.219 1.00 94.50 369 ARG A CA 1
ATOM 3021 C C . ARG A 1 369 ? 13.003 5.367 4.184 1.00 94.50 369 ARG A C 1
ATOM 3023 O O . ARG A 1 369 ? 12.169 4.489 4.400 1.00 94.50 369 ARG A O 1
ATOM 3030 N N . LEU A 1 370 ? 12.902 6.600 4.682 1.00 95.31 370 LEU A N 1
ATOM 3031 C CA . LEU A 1 370 ? 11.826 7.010 5.581 1.00 95.31 370 LEU A CA 1
ATOM 3032 C C . LEU A 1 370 ? 10.450 6.836 4.929 1.00 95.31 370 LEU A C 1
ATOM 3034 O O . LEU A 1 370 ? 9.585 6.168 5.490 1.00 95.31 370 LEU A O 1
ATOM 3038 N N . ASN A 1 371 ? 10.247 7.383 3.729 1.00 95.62 371 ASN A N 1
ATOM 3039 C CA . ASN A 1 371 ? 8.976 7.282 3.011 1.00 95.62 371 ASN A CA 1
ATOM 3040 C C . ASN A 1 371 ? 8.628 5.823 2.664 1.00 95.62 371 ASN A C 1
ATOM 3042 O O . ASN A 1 371 ? 7.467 5.416 2.776 1.00 95.62 371 ASN A O 1
ATOM 3046 N N . SER A 1 372 ? 9.634 5.024 2.298 1.00 95.56 372 SER A N 1
ATOM 3047 C CA . SER A 1 372 ? 9.498 3.581 2.079 1.00 95.56 372 SER A CA 1
ATOM 3048 C C . SER A 1 372 ? 9.026 2.862 3.351 1.00 95.56 372 SER A C 1
ATOM 3050 O O . SER A 1 372 ? 8.001 2.180 3.335 1.00 95.56 372 SER A O 1
ATOM 3052 N N . GLU A 1 373 ? 9.693 3.058 4.494 1.00 94.75 373 GLU A N 1
ATOM 3053 C CA . GLU A 1 373 ? 9.273 2.438 5.757 1.00 94.75 373 GLU A CA 1
ATOM 3054 C C . GLU A 1 373 ? 7.889 2.926 6.207 1.00 94.75 373 GLU A C 1
ATOM 3056 O O . GLU A 1 373 ? 7.061 2.104 6.596 1.00 94.75 373 GLU A O 1
ATOM 3061 N N . VAL A 1 374 ? 7.578 4.222 6.093 1.00 95.50 374 VAL A N 1
ATOM 3062 C CA . VAL A 1 374 ? 6.263 4.765 6.475 1.00 95.50 374 VAL A CA 1
ATOM 3063 C C . VAL A 1 374 ? 5.131 4.071 5.716 1.00 95.50 374 VAL A C 1
ATOM 3065 O O . VAL A 1 374 ? 4.202 3.562 6.343 1.00 95.50 374 VAL A O 1
ATOM 3068 N N . THR A 1 375 ? 5.202 3.998 4.383 1.00 94.88 375 THR A N 1
ATOM 3069 C CA . THR A 1 375 ? 4.130 3.372 3.583 1.00 94.88 375 THR A CA 1
ATOM 3070 C C . THR A 1 375 ? 3.986 1.879 3.889 1.00 94.88 375 THR A C 1
ATOM 3072 O O . THR A 1 375 ? 2.870 1.404 4.113 1.00 94.88 375 THR A O 1
ATOM 3075 N N . ARG A 1 376 ? 5.107 1.154 4.011 1.00 93.38 376 ARG A N 1
ATOM 3076 C CA . ARG A 1 376 ? 5.124 -0.271 4.368 1.00 93.38 376 ARG A CA 1
ATOM 3077 C C . ARG A 1 376 ? 4.493 -0.538 5.728 1.00 93.38 376 ARG A C 1
ATOM 3079 O O . ARG A 1 376 ? 3.708 -1.470 5.851 1.00 93.38 376 ARG A O 1
ATOM 3086 N N . ARG A 1 377 ? 4.812 0.264 6.749 1.00 93.44 377 ARG A N 1
ATOM 3087 C CA . ARG A 1 377 ? 4.260 0.076 8.101 1.00 93.44 377 ARG A CA 1
ATOM 3088 C C . ARG A 1 377 ? 2.807 0.505 8.208 1.00 93.44 377 ARG A C 1
ATOM 3090 O O . ARG A 1 377 ? 2.080 -0.094 8.982 1.00 93.44 377 ARG A O 1
ATOM 3097 N N . LEU A 1 378 ? 2.359 1.499 7.440 1.00 93.38 378 LEU A N 1
ATOM 3098 C CA . LEU A 1 378 ? 0.943 1.873 7.437 1.00 93.38 378 LEU A CA 1
ATOM 3099 C C . LEU A 1 378 ? 0.052 0.766 6.845 1.00 93.38 378 LEU A C 1
ATOM 3101 O O . LEU A 1 378 ? -1.103 0.654 7.254 1.00 93.38 378 LEU A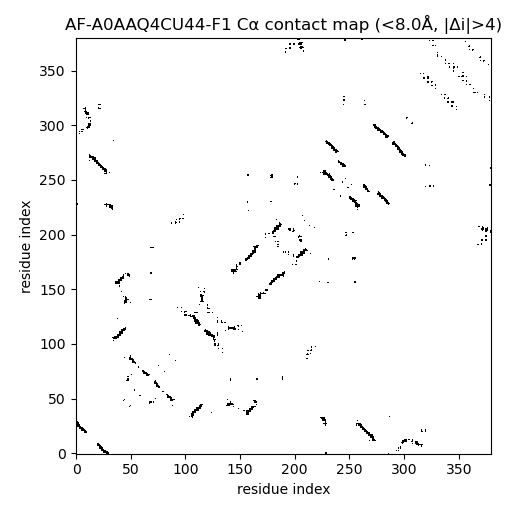 O 1
ATOM 3105 N N . ARG A 1 379 ? 0.553 -0.015 5.880 1.00 88.50 379 ARG A N 1
ATOM 3106 C CA . ARG A 1 379 ? -0.237 -1.015 5.136 1.00 88.50 379 ARG A CA 1
ATOM 3107 C C . ARG A 1 379 ? 0.019 -2.474 5.536 1.00 88.50 379 ARG A C 1
ATOM 3109 O O . ARG A 1 379 ? -0.812 -3.318 5.208 1.00 88.50 379 ARG A O 1
ATOM 3116 N N . GLY A 1 380 ? 1.141 -2.757 6.200 1.00 68.19 380 GLY A N 1
ATOM 3117 C CA . GLY A 1 380 ? 1.594 -4.102 6.583 1.00 68.19 380 GLY A CA 1
ATOM 3118 C C . GLY A 1 380 ? 1.182 -4.591 7.965 1.00 68.19 380 GLY A C 1
ATOM 3119 O O . GLY A 1 380 ? 0.634 -3.804 8.770 1.00 68.19 380 GLY A O 1
#

Sequence (380 aa):
MLNVIVNGSHRKSYNFPFRYFFRIIIKPENLYRRQGTHIEILLDTSESMWYSEIPPEYASYGTNCKVIDGGEICEYPEWVFKYVKPPKIQQALEALKRILEYIPADNYVSIYTFSDAIKPLVIMSSPSYALSQLNNVQRGAQETHLYRALNLINDADEIIVITDGTPTDSPLYVKKFSGRVIFVGVGRYYNENILKALSDQTNGILHHVDNLDELFKIFTESVKEYIGAQKVKVFLSSEFPVNLINYYDNPINLGTLEGLVRIYGYIDLPPNFNGKLLEIRVKYNILNKEEEIDKELYITTANNKDDFIKNIDQDIIAEGIWYYNLRNLSISNFDQTIKIMQNIAESTRKMDLLEYTRRLAESKDDTKRLNSEVTRRLRG

Solvent-accessible surface area (backbone atoms only — not comparable to full-atom values): 20152 Å² total; per-residue (Å²): 91,77,46,80,48,81,47,56,18,48,54,37,26,39,92,55,65,48,78,40,27,36,41,39,39,41,31,50,77,47,71,40,75,66,62,70,44,38,38,32,37,39,38,51,26,18,47,71,32,69,43,53,65,70,52,76,94,55,51,88,61,47,39,87,65,43,78,52,66,90,42,81,48,55,48,65,59,76,76,57,58,80,74,33,53,74,23,52,45,57,41,45,52,57,29,45,46,55,44,32,74,66,49,61,75,64,26,29,32,26,35,32,39,31,8,72,55,74,42,76,76,39,70,77,27,42,24,71,58,49,51,70,45,61,83,72,70,63,86,42,43,83,39,31,32,51,51,59,41,67,55,69,55,82,81,34,46,33,36,39,38,41,40,46,54,44,67,66,48,74,90,58,89,66,66,86,59,60,16,37,38,38,38,37,40,37,55,84,47,33,48,51,67,59,50,40,50,50,16,48,75,52,58,20,31,33,40,59,34,82,56,44,84,50,49,44,55,53,44,59,70,74,59,56,63,50,26,29,34,35,59,29,33,40,39,74,48,50,95,55,72,78,43,60,46,52,50,80,57,82,62,35,60,57,2,55,36,69,53,72,39,67,48,37,32,35,33,76,40,63,49,54,43,65,46,80,55,38,40,39,39,40,39,30,25,50,98,88,41,79,48,77,48,80,48,77,41,67,33,35,60,37,92,46,72,68,56,30,60,74,35,48,38,62,66,50,44,49,52,47,52,40,45,45,44,54,67,69,58,42,86,92,47,35,74,64,44,51,52,53,40,44,57,47,19,63,75,66,67,40,67,65,51,42,54,52,46,50,56,53,60,70,26,64,98,34,67,49,52,35,45,15,50,46,34,41,61,41,67,89

Organism: NCBI:txid1702097

Secondary structure (DSSP, 8-state):
-EEEEEEESBSEE-SS-EEEEEEEEEEESS-EE--S-EEEEEEE-SGGGGSPPPPGGGGGG-EEEEEETTEEEEE--TTGGGGSPPPHHHHHHHHHHHHHHHS-TTSEEEEEEESSSEEEEEEEE-HHHHHHHGGG-----S---HHHHHHHS---SEEEEEESS---SPP-PPPPPSSEEEEEEESSSS-HHHHHHHHHHHT-EEEEESSGGGHHHHHHHHS-SEESEEEEEEEEE-SS--EESS--SSSEEEEEE-S-EEEEEEEEEPTT--EEEEEEEEEEEETTEEEEEEEEEEEEE-SSHHHHHHTB-HHHHHHHHHHHHHHT--GGGHHHHHHHHHHHHHHHT-HHHHHHHHHHHHTTT-HHHHHHHHHHHHH-

pLDDT: mean 92.7, std 6.42, range [61.38, 98.5]